Protein AF-A0ABD3NWU7-F1 (afdb_monomer_lite)

Organism: NCBI:txid382360

Radius of gyration: 41.6 Å; chains: 1; bounding box: 75×94×144 Å

Foldseek 3Di:
DDDPFPKDFLVRFDPLQWFWAFDPPPPPPDDDDDPDPDGTITGTDGADADPVRHHPLVSSLPVSLVVDDVVPPVVSLSRQCRNDPVSCVVCVLQDQDDDDPVQQDFLAPVPCQVFQQAWDCDPNDTDGNVRVRVVSVSGRHGCPGLVSLVSQCLSVSSPHQGCHPLSQRDPVLLVLLAVQLLVLLCCQAAVPDPPPPDRDQGHLVVLLVVCVVDPVSVLFLLSVLSNLLSVLLNQLSVLSNQWQDQADCSSPGPNHPHYFVSQLVSQLSNLSSCLSLLSLLLNLVVCCCCQLVVDDRVNCVVVSVVSNCVSNVLSNVLSVVQNVQFHDDSGGTHGNDLPRRQVSLVVSLVSSCVSVVVSVVSLVVVLVVLVVVVVVVPPDCPDPVVVVVVVVVNVVVVVVVVCCVVLPLSVQLSVLSCLQVVLVSVLSNCVSVSNSSNCSPSSSRNSNSNSCSRSSSSVSVVSNVVVVVVVVVVVVVVVVVPPPPPPPPDDPPPPPDDDDDDDDDDDDDDDDDDDDDDDDDDDPPPPPPPPDPPPPLLPPPDLCVLVVLVVVPPPVFWDDWDADNPQSKIWTATVQGWTKMWGWDQDPVDNPDIDIDIGTDDDDDPCVVVVVVVVVCVVVVNDPPPPVVVVVVVVVVVVVVVVVVVVVVVVPDDPDDDDDDDVVVVVVLVVQLVVCVVPVVSNVVSVVVVVVVVVVVVVPPPDDDDDDDD

pLDDT: mean 74.2, std 21.96, range [24.77, 98.25]

Sequence (710 aa):
MSSDGIQCNNILPCGTEQFCRFKSASYDGDNSNSFGLSLGLGYCIPCPRDANGNIELLSCHIEDIDQHNPDTVQTAQSCLSACSAEATSKFREFEFSAVNEEEKCFLCPQDNVQYPDRVVTLLDGNITCSKLDDFFKRLPVSKDSSNFELLQSMNYICGCEGVGYAGASTRAKQNALVWMPRVFAIRSILFNFPSSASRNSQGSLFIIYDILRVRSRRAELYQQIMVCMSFFDVLGAVAYAFTSAPIPTEYYYPGLHGNDATCTAQGFFIQVGTVAGYCNVSLAFYYYLTITKGMNESSLRPYRLWFFICPIVIGMAFAFAGLPYYGNLFLWCSNTASYWPDIPIAVAILNATVVMGIVCFDVHKKVQAFKREQERGEGDGRTLSTKVFWQNTYTALIHDFLAWITRHTGFWYLMGFYMTWTPYLALQYFWASQKAYTHYGFILYAGTVVPLQGAWNCFNYMRTRQLRHARELFSSLISSLAPSRRQSSAGFTEQETRYTTIGADPNTIVAGPTRKSLLDDDDDEILSYFSNPDTRSCAQVDPNYWIANIAPFQFNQIYCCRVHSIGAKADCTTKNNVSFRIRLYCSREDTDSIVVEIQRREGFHFMYQQDVTAIFDAAEGNTVTVDPEVAEPLALLESLEVLANSTSCLVVNADGLGSPINDTMRLHLVLLVHNASANPRAADFASLILKNSLEIGHMNMADDENTCPC

Secondary structure (DSSP, 8-state):
----PPEE-SSSPPPTTEEEEEPP-----------------EEEEEPPB-TTS-B-HHHHHHHHHHHS-TT-HHHHHHHHHHH-TTHHHHHTT-------GGGB--SSTTS--S-TTPEEEETTEEEEHHHHHHHHHHS--BTTSHHHHHHHHHHHHHT-SSS-BTTB-SHHHHHHHHHHHHHHHHHHHH-----TT------HHHHHHHHHH-TTGGG-HHHHHHHHHHHHHHHHHHHHHHTTTTSBGGG--TT--B-HHHHHHHHHHHHHHTHHHHHHHHHHHHHIIIIIS---HHHHGGGTTHHHHHHHHHHHHHHHHTGGGEEEETTEEEE--TTSTTHHHHHHHHHHHHHHHHHHHHHHHHHHHHHHHHHHTTSS---HHHHHHHHHHHHHHHHHHHHHHHH-HHHHHHHHHHHHHHHHHHHHHHHHTT-GGG-HHHHHHHHHHGGGHHHHHHHHHHHHHHHHHHHHHHHHHHHHHS------------------------------PPPPP--------SSSGGG-TT--SSTT--HHHHHHHHTTS--TTEEEEEEETTTTEEEEEETT--EEEEEEEE-SS-TTPEEEEEEEEE---TTHHHHHHHHHHHHTT------HHHHHHHHHHHHHHHHHHHHHHGGGS-SS---PPPHHHHHHHHHHHHHHTTSHHHHHHHHHHHHHHHHHHHTTSS--------

Structure (mmCIF, N/CA/C/O backbone):
data_AF-A0ABD3NWU7-F1
#
_entry.id   AF-A0ABD3NWU7-F1
#
loop_
_atom_site.group_PDB
_atom_site.id
_atom_site.type_symbol
_atom_site.label_atom_id
_atom_site.label_alt_id
_atom_site.label_comp_id
_atom_site.label_asym_id
_atom_site.label_entity_id
_atom_site.label_seq_id
_atom_site.pdbx_PDB_ins_code
_atom_site.Cartn_x
_atom_site.Cartn_y
_atom_site.Cartn_z
_atom_site.occupancy
_atom_site.B_iso_or_equiv
_atom_site.auth_seq_id
_atom_site.auth_comp_id
_atom_site.auth_asym_id
_atom_site.auth_atom_id
_atom_site.pdbx_PDB_model_num
ATOM 1 N N . MET A 1 1 ? 19.222 -20.189 -62.142 1.00 40.91 1 MET A N 1
ATOM 2 C CA . MET A 1 1 ? 18.548 -20.443 -60.851 1.00 40.91 1 MET A CA 1
ATOM 3 C C . MET A 1 1 ? 17.085 -20.706 -61.170 1.00 40.91 1 MET A C 1
ATOM 5 O O . MET A 1 1 ? 16.488 -19.837 -61.791 1.00 40.91 1 MET A O 1
ATOM 9 N N . SER A 1 2 ? 16.562 -21.912 -60.913 1.00 36.00 2 SER A N 1
ATOM 10 C CA . SER A 1 2 ? 15.161 -22.237 -61.223 1.00 36.00 2 SER A CA 1
ATOM 11 C C . SER A 1 2 ? 14.232 -21.521 -60.244 1.00 36.00 2 SER A C 1
ATOM 13 O O . SER A 1 2 ? 14.477 -21.466 -59.043 1.00 36.00 2 SER A O 1
ATOM 15 N N . SER A 1 3 ? 13.204 -20.903 -60.803 1.00 46.00 3 SER A N 1
ATOM 16 C CA . SER A 1 3 ? 12.265 -19.976 -60.182 1.00 46.00 3 SER A CA 1
ATOM 17 C C . SER A 1 3 ? 11.065 -20.688 -59.544 1.00 46.00 3 SER A C 1
ATOM 19 O O . SER A 1 3 ? 9.929 -20.322 -59.826 1.00 46.00 3 SER A O 1
ATOM 21 N N . ASP A 1 4 ? 11.309 -21.683 -58.690 1.00 56.81 4 ASP A N 1
ATOM 22 C CA . ASP A 1 4 ? 10.253 -22.395 -57.950 1.00 56.81 4 ASP A CA 1
ATOM 23 C C . ASP A 1 4 ? 10.253 -21.966 -56.473 1.00 56.81 4 ASP A C 1
ATOM 25 O O . ASP A 1 4 ? 10.344 -22.781 -55.556 1.00 56.81 4 ASP A O 1
ATOM 29 N N . GLY A 1 5 ? 10.222 -20.653 -56.228 1.00 71.56 5 GLY A N 1
ATOM 30 C CA . GLY A 1 5 ? 10.025 -20.125 -54.879 1.00 71.56 5 GLY A CA 1
ATOM 31 C C . GLY A 1 5 ? 8.619 -20.470 -54.389 1.00 71.56 5 GLY A C 1
ATOM 32 O O . GLY A 1 5 ? 7.655 -20.325 -55.141 1.00 71.56 5 GLY A O 1
ATOM 33 N N . ILE A 1 6 ? 8.494 -20.921 -53.137 1.00 83.31 6 ILE A N 1
ATOM 34 C CA . ILE A 1 6 ? 7.192 -21.187 -52.512 1.00 83.31 6 ILE A CA 1
ATOM 35 C C . ILE A 1 6 ? 6.389 -19.884 -52.552 1.00 83.31 6 ILE A C 1
ATOM 37 O O . ILE A 1 6 ? 6.831 -18.867 -52.015 1.00 83.31 6 ILE A O 1
ATOM 41 N N . GLN A 1 7 ? 5.242 -19.901 -53.233 1.00 84.44 7 GLN A N 1
ATOM 42 C CA . GLN A 1 7 ? 4.347 -18.752 -53.253 1.00 84.44 7 GLN A CA 1
ATOM 43 C C . GLN A 1 7 ? 3.711 -18.583 -51.880 1.00 84.44 7 GLN A C 1
ATOM 45 O O . GLN A 1 7 ? 3.221 -19.541 -51.283 1.00 84.44 7 GLN A O 1
ATOM 50 N N . CYS A 1 8 ? 3.700 -17.350 -51.409 1.00 81.19 8 CYS A N 1
ATOM 51 C CA . CYS A 1 8 ? 3.064 -16.956 -50.168 1.00 81.19 8 CYS A CA 1
ATOM 52 C C . CYS A 1 8 ? 2.016 -15.886 -50.455 1.00 81.19 8 CYS A C 1
ATOM 54 O O . CYS A 1 8 ? 2.088 -15.141 -51.435 1.00 81.19 8 CYS A O 1
ATOM 56 N N . ASN A 1 9 ? 0.997 -15.846 -49.614 1.00 80.81 9 ASN A N 1
ATOM 57 C CA . ASN A 1 9 ? -0.037 -14.821 -49.628 1.00 80.81 9 ASN A CA 1
ATOM 58 C C . ASN A 1 9 ? -0.551 -14.641 -48.193 1.00 80.81 9 ASN A C 1
ATOM 60 O O . ASN A 1 9 ? -0.092 -15.321 -47.278 1.00 80.81 9 ASN A O 1
ATOM 64 N N . ASN A 1 10 ? -1.544 -13.777 -47.990 1.00 65.44 10 ASN A N 1
ATOM 65 C CA . ASN A 1 10 ? -2.119 -13.527 -46.660 1.00 65.44 10 ASN A CA 1
ATOM 66 C C . ASN A 1 10 ? -2.733 -14.775 -45.980 1.00 65.44 10 ASN A C 1
ATOM 68 O O . ASN A 1 10 ? -3.127 -14.701 -44.821 1.00 65.44 10 ASN A O 1
ATOM 72 N N . ILE A 1 11 ? -2.855 -15.902 -46.691 1.00 67.19 11 ILE A N 1
ATOM 73 C CA . ILE A 1 11 ? -3.458 -17.158 -46.224 1.00 67.19 11 ILE A CA 1
ATOM 74 C C . ILE A 1 11 ? -2.391 -18.256 -46.042 1.00 67.19 11 ILE A C 1
ATOM 76 O O . ILE A 1 11 ? -2.523 -19.088 -45.147 1.00 67.19 11 ILE A O 1
ATOM 80 N N . LEU A 1 12 ? -1.333 -18.261 -46.860 1.00 71.31 12 LEU A N 1
ATOM 81 C CA . LEU A 1 12 ? -0.203 -19.187 -46.770 1.00 71.31 12 LEU A CA 1
ATOM 82 C C . LEU A 1 12 ? 1.063 -18.449 -46.302 1.00 71.31 12 LEU A C 1
ATOM 84 O O . LEU A 1 12 ? 1.738 -17.830 -47.133 1.00 71.31 12 LEU A O 1
ATOM 88 N N . PRO A 1 13 ? 1.407 -18.524 -45.001 1.00 76.50 13 PRO A N 1
ATOM 89 C CA . PRO A 1 13 ? 2.662 -17.982 -44.499 1.00 76.50 13 PRO A CA 1
ATOM 90 C C . PRO A 1 13 ? 3.855 -18.815 -44.983 1.00 76.50 13 PRO A C 1
ATOM 92 O O . PRO A 1 13 ? 3.739 -20.009 -45.272 1.00 76.50 13 PRO A O 1
ATOM 95 N N . CYS A 1 14 ? 5.019 -18.176 -45.051 1.00 80.38 14 CYS A N 1
ATOM 96 C CA . CYS A 1 14 ? 6.284 -18.854 -45.313 1.00 80.38 14 CYS A CA 1
ATOM 97 C C . CYS A 1 14 ? 6.709 -19.749 -44.138 1.00 80.38 14 CYS A C 1
ATOM 99 O O . CYS A 1 14 ? 6.186 -19.638 -43.029 1.00 80.38 14 CYS A O 1
ATOM 101 N N . GLY A 1 15 ? 7.662 -20.658 -44.379 1.00 78.06 15 GLY A N 1
ATOM 102 C CA . GLY A 1 15 ? 8.265 -21.458 -43.307 1.00 78.06 15 GLY A CA 1
ATOM 103 C C . GLY A 1 15 ? 9.016 -20.591 -42.286 1.00 78.06 15 GLY A C 1
ATOM 104 O O . GLY A 1 15 ? 9.356 -19.449 -42.571 1.00 78.06 15 GLY A O 1
ATOM 105 N N . THR A 1 16 ? 9.338 -21.147 -41.115 1.00 74.50 16 THR A N 1
ATOM 106 C CA . THR A 1 16 ? 9.929 -20.427 -39.961 1.00 74.50 16 THR A CA 1
ATOM 107 C C . THR A 1 16 ? 11.276 -19.739 -40.221 1.00 74.50 16 THR A C 1
ATOM 109 O O . THR A 1 16 ? 11.725 -18.958 -39.391 1.00 74.50 16 THR A O 1
ATOM 112 N N . GLU A 1 17 ? 11.937 -20.027 -41.343 1.00 80.06 17 GLU A N 1
ATOM 113 C CA . GLU A 1 17 ? 13.221 -19.424 -41.737 1.00 80.06 17 GLU A CA 1
ATOM 114 C C . GLU A 1 17 ? 13.120 -18.539 -42.994 1.00 80.06 17 GLU A C 1
ATOM 116 O O . GLU A 1 17 ? 14.133 -18.191 -43.607 1.00 80.06 17 GLU A O 1
ATOM 121 N N . GLN A 1 18 ? 11.902 -18.227 -43.434 1.00 81.56 18 GLN A N 1
ATOM 122 C CA . GLN A 1 18 ? 11.636 -17.501 -44.670 1.00 81.56 18 GLN A CA 1
ATOM 123 C C . GLN A 1 18 ? 10.613 -16.388 -44.432 1.00 81.56 18 GLN A C 1
ATOM 125 O O . GLN A 1 18 ? 9.685 -16.553 -43.646 1.00 81.56 18 GLN A O 1
ATOM 130 N N . PHE A 1 19 ? 10.737 -15.280 -45.157 1.00 78.69 19 PHE A N 1
ATOM 131 C CA . PHE A 1 19 ? 9.744 -14.206 -45.163 1.00 78.69 19 PHE A CA 1
ATOM 132 C C . PHE A 1 19 ? 9.098 -14.078 -46.542 1.00 78.69 19 PHE A C 1
ATOM 134 O O . PHE A 1 19 ? 9.693 -14.439 -47.559 1.00 78.69 19 PHE A O 1
ATOM 141 N N . CYS A 1 20 ? 7.859 -13.590 -46.581 1.00 78.38 20 CYS A N 1
ATOM 142 C CA . CYS A 1 20 ? 7.118 -13.432 -47.825 1.00 78.38 20 CYS A CA 1
ATOM 143 C C . CYS A 1 20 ? 7.463 -12.098 -48.488 1.00 78.38 20 CYS A C 1
ATOM 145 O O . CYS A 1 20 ? 6.994 -11.056 -48.038 1.00 78.38 20 CYS A O 1
ATOM 147 N N . ARG A 1 21 ? 8.236 -12.114 -49.580 1.00 79.81 21 ARG A N 1
ATOM 148 C CA . ARG A 1 21 ? 8.426 -10.922 -50.412 1.00 79.81 21 ARG A CA 1
ATOM 149 C C . ARG A 1 21 ? 7.282 -10.818 -51.411 1.00 79.81 21 ARG A C 1
ATOM 151 O O . ARG A 1 21 ? 7.217 -11.587 -52.375 1.00 79.81 21 ARG A O 1
ATOM 158 N N . PHE A 1 22 ? 6.392 -9.854 -51.210 1.00 76.56 22 PHE A N 1
ATOM 159 C CA . PHE A 1 22 ? 5.345 -9.544 -52.178 1.00 76.56 22 PHE A CA 1
ATOM 160 C C . PHE A 1 22 ? 5.954 -8.910 -53.429 1.00 76.56 22 PHE A C 1
ATOM 162 O O . PHE A 1 22 ? 6.828 -8.050 -53.343 1.00 76.56 22 PHE A O 1
ATOM 169 N N . LYS A 1 23 ? 5.512 -9.335 -54.618 1.00 75.69 23 LYS A N 1
ATOM 170 C CA . LYS A 1 23 ? 5.874 -8.623 -55.848 1.00 75.69 23 LYS A CA 1
ATOM 171 C C . LYS A 1 23 ? 5.241 -7.236 -55.779 1.00 75.69 23 LYS A C 1
ATOM 173 O O . LYS A 1 23 ? 4.016 -7.142 -55.705 1.00 75.69 23 LYS A O 1
ATOM 178 N N . SER A 1 24 ? 6.052 -6.182 -55.834 1.00 61.12 24 SER A N 1
ATOM 179 C CA . SER A 1 24 ? 5.538 -4.833 -56.037 1.00 61.12 24 SER A CA 1
ATOM 180 C C . SER A 1 24 ? 4.696 -4.823 -57.313 1.00 61.12 24 SER A C 1
ATOM 182 O O . SER A 1 24 ? 5.146 -5.215 -58.394 1.00 61.12 24 SER A O 1
ATOM 184 N N . ALA A 1 25 ? 3.424 -4.458 -57.180 1.00 56.34 25 ALA A N 1
ATOM 185 C CA . ALA A 1 25 ? 2.579 -4.227 -58.335 1.00 56.34 25 ALA A CA 1
ATOM 186 C C . ALA A 1 25 ? 3.129 -2.986 -59.044 1.00 56.34 25 ALA A C 1
ATOM 188 O O . ALA A 1 25 ? 2.952 -1.868 -58.567 1.00 56.34 25 ALA A O 1
ATOM 189 N N . SER A 1 26 ? 3.854 -3.191 -60.146 1.00 48.84 26 SER A N 1
ATOM 190 C CA . SER A 1 26 ? 4.238 -2.104 -61.044 1.00 48.84 26 SER A CA 1
ATOM 191 C C . SER A 1 26 ? 2.953 -1.458 -61.547 1.00 48.84 26 SER A C 1
ATOM 193 O O . SER A 1 26 ? 2.189 -2.081 -62.286 1.00 48.84 26 SER A O 1
ATOM 195 N N . TYR A 1 27 ? 2.677 -0.249 -61.067 1.00 48.16 27 TYR A N 1
ATOM 196 C CA . TYR A 1 27 ? 1.514 0.529 -61.459 1.00 48.16 27 TYR A CA 1
ATOM 197 C C . TYR A 1 27 ? 1.813 1.122 -62.839 1.00 48.16 27 TYR A C 1
ATOM 199 O O . TYR A 1 27 ? 2.318 2.237 -62.948 1.00 48.16 27 TYR A O 1
ATOM 207 N N . ASP A 1 28 ? 1.566 0.349 -63.898 1.00 48.06 28 ASP A N 1
ATOM 208 C CA . ASP A 1 28 ? 1.550 0.895 -65.255 1.00 48.06 28 ASP A CA 1
ATOM 209 C C . ASP A 1 28 ? 0.328 1.812 -65.357 1.00 48.06 28 ASP A C 1
ATOM 211 O O . ASP A 1 28 ? -0.824 1.375 -65.425 1.00 48.06 28 ASP A O 1
ATOM 215 N N . GLY A 1 29 ? 0.594 3.112 -65.255 1.00 52.94 29 GLY A N 1
ATOM 216 C CA . GLY A 1 29 ? -0.405 4.162 -65.335 1.00 52.94 29 GLY A CA 1
ATOM 217 C C . GLY A 1 29 ? -0.964 4.267 -66.745 1.00 52.94 29 GLY A C 1
ATOM 218 O O . GLY A 1 29 ? -0.443 5.038 -67.532 1.00 52.94 29 GLY A O 1
ATOM 219 N N . ASP A 1 30 ? -2.009 3.500 -67.044 1.00 51.56 30 ASP A N 1
ATOM 220 C CA . ASP A 1 30 ? -2.977 3.804 -68.104 1.00 51.56 30 ASP A CA 1
ATOM 221 C C . ASP A 1 30 ? -4.201 2.880 -67.988 1.00 51.56 30 ASP A C 1
ATOM 223 O O . ASP A 1 30 ? -4.330 1.873 -68.683 1.00 51.56 30 ASP A O 1
ATOM 227 N N . ASN A 1 31 ? -5.100 3.193 -67.049 1.00 47.72 31 ASN A N 1
ATOM 228 C CA . ASN A 1 31 ? -6.557 3.264 -67.252 1.00 47.72 31 ASN A CA 1
ATOM 229 C C . ASN A 1 31 ? -7.323 3.218 -65.926 1.00 47.72 31 ASN A C 1
ATOM 231 O O . ASN A 1 31 ? -7.058 2.435 -65.016 1.00 47.72 31 ASN A O 1
ATOM 235 N N . SER A 1 32 ? -8.314 4.095 -65.848 1.00 50.69 32 SER A N 1
ATOM 236 C CA . SER A 1 32 ? -9.221 4.295 -64.732 1.00 50.69 32 SER A CA 1
ATOM 237 C C . SER A 1 32 ? -10.263 3.170 -64.598 1.00 50.69 32 SER A C 1
ATOM 239 O O . SER A 1 32 ? -10.763 2.635 -65.584 1.00 50.69 32 SER A O 1
ATOM 241 N N . ASN A 1 33 ? -10.657 2.911 -63.342 1.00 47.81 33 ASN A N 1
ATOM 242 C CA . ASN A 1 33 ? -11.935 2.316 -62.907 1.00 47.81 33 ASN A CA 1
ATOM 243 C C . ASN A 1 33 ? -12.086 0.786 -62.773 1.00 47.81 33 ASN A C 1
ATOM 245 O O . ASN A 1 33 ? -13.140 0.243 -63.106 1.00 47.81 33 ASN A O 1
ATOM 249 N N . SER A 1 34 ? -11.151 0.096 -62.114 1.00 43.41 34 SER A N 1
ATOM 250 C CA . SER A 1 34 ? -11.491 -1.178 -61.452 1.00 43.41 34 SER A CA 1
ATOM 251 C C . SER A 1 34 ? -10.735 -1.376 -60.135 1.00 43.41 34 SER A C 1
ATOM 253 O O . SER A 1 34 ? -9.582 -1.799 -60.125 1.00 43.41 34 SER A O 1
ATOM 255 N N . PHE A 1 35 ? -11.403 -1.098 -59.012 1.00 40.78 35 PHE A N 1
ATOM 256 C CA . PHE A 1 35 ? -10.939 -1.433 -57.660 1.00 40.78 35 PHE A CA 1
ATOM 257 C C . PHE A 1 35 ? -11.139 -2.944 -57.422 1.00 40.78 35 PHE A C 1
ATOM 259 O O . PHE A 1 35 ? -12.105 -3.380 -56.802 1.00 40.78 35 PHE A O 1
ATOM 266 N N . GLY A 1 36 ? -10.262 -3.765 -57.999 1.00 43.38 36 GLY A N 1
ATOM 267 C CA . GLY A 1 36 ? -10.160 -5.187 -57.679 1.00 43.38 36 GLY A CA 1
ATOM 268 C C . GLY A 1 36 ? -9.097 -5.392 -56.605 1.00 43.38 36 GLY A C 1
ATOM 269 O O . GLY A 1 36 ? -7.932 -5.092 -56.848 1.00 43.38 36 GLY A O 1
ATOM 270 N N . LEU A 1 37 ? -9.477 -5.906 -55.430 1.00 44.81 37 LEU A N 1
ATOM 271 C CA . LEU A 1 37 ? -8.539 -6.408 -54.418 1.00 44.81 37 LEU A CA 1
ATOM 272 C C . LEU A 1 37 ? -7.753 -7.590 -55.015 1.00 44.81 37 LEU A C 1
ATOM 274 O O . LEU A 1 37 ? -8.168 -8.744 -54.929 1.00 44.81 37 LEU A O 1
ATOM 278 N N . SER A 1 38 ? -6.632 -7.297 -55.671 1.00 51.25 38 SER A N 1
ATOM 279 C CA . SER A 1 38 ? -5.664 -8.307 -56.087 1.00 51.25 38 SER A CA 1
ATOM 280 C C . SER A 1 38 ? -5.001 -8.862 -54.828 1.00 51.25 38 SER A C 1
ATOM 282 O O . SER A 1 38 ? -4.293 -8.144 -54.123 1.00 51.25 38 SER A O 1
ATOM 284 N N . LEU A 1 39 ? -5.267 -10.131 -54.509 1.00 56.69 39 LEU A N 1
ATOM 285 C CA . LEU A 1 39 ? -4.517 -10.881 -53.503 1.00 56.69 39 LEU A CA 1
ATOM 286 C C . LEU A 1 39 ? -3.050 -10.921 -53.951 1.00 56.69 39 LEU A C 1
ATOM 288 O O . LEU A 1 39 ? -2.702 -11.675 -54.859 1.00 56.69 39 LEU A O 1
ATOM 292 N N . GLY A 1 40 ? -2.209 -10.080 -53.344 1.00 65.38 40 GLY A N 1
ATOM 293 C CA . GLY A 1 40 ? -0.784 -10.008 -53.648 1.00 65.38 40 GLY A CA 1
ATOM 294 C C . GLY A 1 40 ? -0.133 -11.380 -53.487 1.00 65.38 40 GLY A C 1
ATOM 295 O O . GLY A 1 40 ? -0.080 -11.924 -52.386 1.00 65.38 40 GLY A O 1
ATOM 296 N N . LEU A 1 41 ? 0.330 -11.958 -54.594 1.00 75.12 41 LEU A N 1
ATOM 297 C CA . LEU A 1 41 ? 1.151 -13.166 -54.592 1.00 75.12 41 LEU A CA 1
ATOM 298 C C . LEU A 1 41 ? 2.606 -12.755 -54.342 1.00 75.12 41 LEU A C 1
ATOM 300 O O . LEU A 1 41 ? 3.196 -12.012 -55.132 1.00 75.12 41 LEU A O 1
ATOM 304 N N . GLY A 1 42 ? 3.169 -13.226 -53.234 1.00 82.75 42 GLY A N 1
ATOM 305 C CA . GLY A 1 42 ? 4.582 -13.101 -52.899 1.00 82.75 42 GLY A CA 1
ATOM 306 C C . GLY A 1 42 ? 5.342 -14.413 -53.072 1.00 82.75 42 GLY A C 1
ATOM 307 O O . GLY A 1 42 ? 4.760 -15.453 -53.384 1.00 82.75 42 GLY A O 1
ATOM 308 N N . TYR A 1 43 ? 6.654 -14.360 -52.858 1.00 86.00 43 TYR A N 1
ATOM 309 C CA . TYR A 1 43 ? 7.532 -15.529 -52.818 1.00 86.00 43 TYR A CA 1
ATOM 310 C C . TYR A 1 43 ? 8.298 -15.557 -51.500 1.00 86.00 43 TYR A C 1
ATOM 312 O O . TYR A 1 43 ? 8.772 -14.523 -51.031 1.00 86.00 43 TYR A O 1
ATOM 320 N N . CYS A 1 44 ? 8.445 -16.743 -50.923 1.00 83.50 44 CYS A N 1
ATOM 321 C CA . CYS A 1 44 ? 9.232 -16.934 -49.715 1.00 83.50 44 CYS A CA 1
ATOM 322 C C . CYS A 1 44 ? 10.730 -16.802 -50.007 1.00 83.50 44 CYS A C 1
ATOM 324 O O . CYS A 1 44 ? 11.268 -17.520 -50.853 1.00 83.50 44 CYS A O 1
ATOM 326 N N . ILE A 1 45 ? 11.405 -15.909 -49.286 1.00 83.50 45 ILE A N 1
ATOM 327 C CA . ILE A 1 45 ? 12.851 -15.685 -49.361 1.00 83.50 45 ILE A CA 1
ATOM 328 C C . ILE A 1 45 ? 13.474 -16.098 -48.023 1.00 83.50 45 ILE A C 1
ATOM 330 O O . ILE A 1 45 ? 12.921 -15.756 -46.978 1.00 83.50 45 ILE A O 1
ATOM 334 N N . PRO A 1 46 ? 14.591 -16.852 -48.015 1.00 82.19 46 PRO A N 1
ATOM 335 C CA . PRO A 1 46 ? 15.297 -17.178 -46.782 1.00 82.19 46 PRO A CA 1
ATOM 336 C C . PRO A 1 46 ? 15.814 -15.916 -46.091 1.00 82.19 46 PRO A C 1
ATOM 338 O O . PRO A 1 46 ? 16.354 -15.016 -46.731 1.00 82.19 46 PRO A O 1
ATOM 341 N N . CYS A 1 47 ? 15.669 -15.882 -44.774 1.00 78.31 47 CYS A N 1
ATOM 342 C CA . CYS A 1 47 ? 16.210 -14.828 -43.932 1.00 78.31 47 CYS A CA 1
ATOM 343 C C . CYS A 1 47 ? 17.750 -14.736 -44.011 1.00 78.31 47 CYS A C 1
ATOM 345 O O . CYS A 1 47 ? 18.409 -15.784 -44.056 1.00 78.31 47 CYS A O 1
ATOM 347 N N . PRO A 1 48 ? 18.344 -13.524 -43.950 1.00 77.19 48 PRO A N 1
ATOM 348 C CA . PRO A 1 48 ? 19.784 -13.364 -43.783 1.00 77.19 48 PRO A CA 1
ATOM 349 C C . PRO A 1 48 ? 20.272 -14.104 -42.532 1.00 77.19 48 PRO A C 1
ATOM 351 O O . PRO A 1 48 ? 19.641 -14.062 -41.470 1.00 77.19 48 PRO A O 1
ATOM 354 N N . ARG A 1 49 ? 21.400 -14.803 -42.671 1.00 79.88 49 ARG A N 1
ATOM 355 C CA . ARG A 1 49 ? 22.090 -15.457 -41.558 1.00 79.88 49 ARG A CA 1
ATOM 356 C C . ARG A 1 49 ? 23.321 -14.640 -41.184 1.00 79.88 49 ARG A C 1
ATOM 358 O O . ARG A 1 49 ? 24.029 -14.161 -42.069 1.00 79.88 49 ARG A O 1
ATOM 365 N N . ASP A 1 50 ? 23.570 -14.495 -39.888 1.00 79.69 50 ASP A N 1
ATOM 366 C CA . ASP A 1 50 ? 24.785 -13.867 -39.376 1.00 79.69 50 ASP A CA 1
ATOM 367 C C . ASP A 1 50 ? 26.036 -14.701 -39.729 1.00 79.69 50 ASP A C 1
ATOM 369 O O . ASP A 1 50 ? 25.957 -15.808 -40.274 1.00 79.69 50 ASP A O 1
ATOM 373 N N . ALA A 1 51 ? 27.223 -14.192 -39.389 1.00 83.19 51 ALA A N 1
ATOM 374 C CA . ALA A 1 51 ? 28.485 -14.903 -39.617 1.00 83.19 51 ALA A CA 1
ATOM 375 C C . ALA A 1 51 ? 28.561 -16.279 -38.915 1.00 83.19 51 ALA A C 1
ATOM 377 O O . ALA A 1 51 ? 29.394 -17.107 -39.283 1.00 83.19 51 ALA A O 1
ATOM 378 N N . ASN A 1 52 ? 27.694 -16.531 -37.930 1.00 82.69 52 ASN A N 1
ATOM 379 C CA . ASN A 1 52 ? 27.607 -17.782 -37.182 1.00 82.69 52 ASN A CA 1
ATOM 380 C C . ASN A 1 52 ? 26.531 -18.733 -37.741 1.00 82.69 52 ASN A C 1
ATOM 382 O O . ASN A 1 52 ? 26.356 -19.832 -37.217 1.00 82.69 52 ASN A O 1
ATOM 386 N N . GLY A 1 53 ? 25.816 -18.341 -38.800 1.00 84.88 53 GLY A N 1
ATOM 387 C CA . GLY A 1 53 ? 24.743 -19.124 -39.406 1.00 84.88 53 GLY A CA 1
ATOM 388 C C . GLY A 1 53 ? 23.390 -19.017 -38.693 1.00 84.88 53 GLY A C 1
ATOM 389 O O . GLY A 1 53 ? 22.463 -19.736 -39.083 1.00 84.88 53 GLY A O 1
ATOM 390 N N . ASN A 1 54 ? 23.249 -18.145 -37.691 1.00 78.56 54 ASN A N 1
ATOM 391 C CA . ASN A 1 54 ? 21.985 -17.889 -37.001 1.00 78.56 54 ASN A CA 1
ATOM 392 C C . ASN A 1 54 ? 21.121 -16.929 -37.818 1.00 78.56 54 ASN A C 1
ATOM 394 O O . ASN A 1 54 ? 21.629 -15.995 -38.432 1.00 78.56 54 ASN A O 1
ATOM 398 N N . ILE A 1 55 ? 19.808 -17.144 -37.812 1.00 74.00 55 ILE A N 1
ATOM 399 C CA . ILE A 1 55 ? 18.853 -16.263 -38.490 1.00 74.00 55 ILE A CA 1
ATOM 400 C C . ILE A 1 55 ? 18.778 -14.937 -37.737 1.00 74.00 55 ILE A C 1
ATOM 402 O O . ILE A 1 55 ? 18.389 -14.903 -36.570 1.00 74.00 55 ILE A O 1
ATOM 406 N N . GLU A 1 56 ? 19.109 -13.838 -38.409 1.00 70.06 56 GLU A N 1
ATOM 407 C CA . GLU A 1 56 ? 18.984 -12.502 -37.836 1.00 70.06 56 GLU A CA 1
ATOM 408 C C . GLU A 1 56 ? 17.573 -11.974 -38.150 1.00 70.06 56 GLU A C 1
ATOM 410 O O . GLU A 1 56 ? 17.359 -11.254 -39.123 1.00 70.06 56 GLU A O 1
ATOM 415 N N . LEU A 1 57 ? 16.586 -12.390 -37.339 1.00 66.81 57 LEU A N 1
ATOM 416 C CA . LEU A 1 57 ? 15.148 -12.140 -37.565 1.00 66.81 57 LEU A CA 1
ATOM 417 C C . LEU A 1 57 ? 14.828 -10.670 -37.882 1.00 66.81 57 LEU A C 1
ATOM 419 O O . LEU A 1 57 ? 13.977 -10.375 -38.720 1.00 66.81 57 LEU A O 1
ATOM 423 N N . LEU A 1 58 ? 15.523 -9.750 -37.212 1.00 64.25 58 LEU A N 1
ATOM 424 C CA . LEU A 1 58 ? 15.328 -8.317 -37.392 1.00 64.25 58 LEU A CA 1
ATOM 425 C C . LEU A 1 58 ? 15.929 -7.805 -38.711 1.00 64.25 58 LEU A C 1
ATOM 427 O O . LEU A 1 58 ? 15.328 -6.952 -39.358 1.00 64.25 58 LEU A O 1
ATOM 431 N N . SER A 1 59 ? 17.062 -8.356 -39.155 1.00 64.12 59 SER A N 1
ATOM 432 C CA . SER A 1 59 ? 17.662 -8.010 -40.451 1.00 64.12 59 SER A CA 1
ATOM 433 C C . SER A 1 59 ? 16.775 -8.451 -41.614 1.00 64.12 59 SER A C 1
ATOM 435 O O . SER A 1 59 ? 16.650 -7.706 -42.583 1.00 64.12 59 SER A O 1
ATOM 437 N N . CYS A 1 60 ? 16.052 -9.576 -41.485 1.00 63.91 60 CYS A N 1
ATOM 438 C CA . CYS A 1 60 ? 15.016 -9.945 -42.463 1.00 63.91 60 CYS A CA 1
ATOM 439 C C . CYS A 1 60 ? 13.921 -8.879 -42.582 1.00 63.91 60 CYS A C 1
ATOM 441 O O . CYS A 1 60 ? 13.318 -8.720 -43.638 1.00 63.91 60 CYS A O 1
ATOM 443 N N . HIS A 1 61 ? 13.638 -8.177 -41.483 1.00 64.19 61 HIS A N 1
ATOM 444 C CA . HIS A 1 61 ? 12.601 -7.157 -41.416 1.00 64.19 61 HIS A CA 1
ATOM 445 C C . HIS A 1 61 ? 13.057 -5.826 -42.023 1.00 64.19 61 HIS A C 1
ATOM 447 O O . HIS A 1 61 ? 12.280 -5.147 -42.686 1.00 64.19 61 HIS A O 1
ATOM 453 N N . ILE A 1 62 ? 14.321 -5.460 -41.791 1.00 61.69 62 ILE A N 1
ATOM 454 C CA . ILE A 1 62 ? 14.873 -4.148 -42.148 1.00 61.69 62 ILE A CA 1
ATOM 455 C C . ILE A 1 62 ? 15.268 -4.076 -43.632 1.00 61.69 62 ILE A C 1
ATOM 457 O O . ILE A 1 62 ? 15.020 -3.054 -44.269 1.00 61.69 62 ILE A O 1
ATOM 461 N N . GLU A 1 63 ? 15.837 -5.141 -44.210 1.00 62.62 63 GLU A N 1
ATOM 462 C CA . GLU A 1 63 ? 16.333 -5.109 -45.599 1.00 62.62 63 GLU A CA 1
ATOM 463 C C . GLU A 1 63 ? 15.220 -5.002 -46.659 1.00 62.62 63 GLU A C 1
ATOM 465 O O . GLU A 1 63 ? 15.455 -4.448 -47.735 1.00 62.62 63 GLU A O 1
ATOM 470 N N . ASP A 1 64 ? 14.004 -5.493 -46.386 1.00 60.25 64 ASP A N 1
ATOM 471 C CA . ASP A 1 64 ? 12.896 -5.414 -47.353 1.00 60.25 64 ASP A CA 1
ATOM 472 C C . ASP A 1 64 ? 12.246 -4.018 -47.390 1.00 60.25 64 ASP A C 1
ATOM 474 O O . ASP A 1 64 ? 11.757 -3.598 -48.443 1.00 60.25 64 ASP A O 1
ATOM 478 N N . ILE A 1 65 ? 12.320 -3.270 -46.276 1.00 58.28 65 ILE A N 1
ATOM 479 C CA . ILE A 1 65 ? 11.860 -1.874 -46.178 1.00 58.28 65 ILE A CA 1
ATOM 480 C C . ILE A 1 65 ? 12.727 -0.954 -47.052 1.00 58.28 65 ILE A C 1
ATOM 482 O O . ILE A 1 65 ? 12.188 -0.071 -47.710 1.00 58.28 65 ILE A O 1
ATOM 486 N N . ASP A 1 66 ? 14.043 -1.182 -47.131 1.00 56.00 66 ASP A N 1
ATOM 487 C CA . ASP A 1 66 ? 14.955 -0.342 -47.932 1.00 56.00 66 ASP A CA 1
ATOM 488 C C . ASP A 1 66 ? 14.761 -0.493 -49.452 1.00 56.00 66 ASP A C 1
ATOM 490 O O . ASP A 1 66 ? 15.115 0.406 -50.215 1.00 56.00 66 ASP A O 1
ATOM 494 N N . GLN A 1 67 ? 14.225 -1.626 -49.922 1.00 59.78 67 GLN A N 1
ATOM 495 C CA . GLN A 1 67 ? 14.091 -1.902 -51.361 1.00 59.78 67 GLN A CA 1
ATOM 496 C C . GLN A 1 67 ? 12.752 -1.454 -51.959 1.00 59.78 67 GLN A C 1
ATOM 498 O O . GLN A 1 67 ? 12.625 -1.404 -53.184 1.00 59.78 67 GLN A O 1
ATOM 503 N N . HIS A 1 68 ? 11.759 -1.125 -51.131 1.00 57.34 68 HIS A N 1
ATOM 504 C CA . HIS A 1 68 ? 10.426 -0.725 -51.577 1.00 57.34 68 HIS A CA 1
ATOM 505 C C . HIS A 1 68 ? 10.127 0.705 -51.132 1.00 57.34 68 HIS A C 1
ATOM 507 O O . HIS A 1 68 ? 10.454 1.096 -50.019 1.00 57.34 68 HIS A O 1
ATOM 513 N N . ASN A 1 69 ? 9.504 1.493 -52.014 1.00 53.44 69 ASN A N 1
ATOM 514 C CA . ASN A 1 69 ? 9.145 2.878 -51.721 1.00 53.44 69 ASN A CA 1
ATOM 515 C C . ASN A 1 69 ? 8.344 2.937 -50.391 1.00 53.44 69 ASN A C 1
ATOM 517 O O . ASN A 1 69 ? 7.290 2.286 -50.315 1.00 53.44 69 ASN A O 1
ATOM 521 N N . PRO A 1 70 ? 8.821 3.664 -49.356 1.00 51.38 70 PRO A N 1
ATOM 522 C CA . PRO A 1 70 ? 8.243 3.676 -48.002 1.00 51.38 70 PRO A CA 1
ATOM 523 C C . PRO A 1 70 ? 6.776 4.132 -47.934 1.00 51.38 70 PRO A C 1
ATOM 525 O O . PRO A 1 70 ? 6.125 3.962 -46.906 1.00 51.38 70 PRO A O 1
ATOM 528 N N . ASP A 1 71 ? 6.223 4.635 -49.039 1.00 52.69 71 ASP A N 1
ATOM 529 C CA . ASP A 1 71 ? 4.822 5.044 -49.174 1.00 52.69 71 ASP A CA 1
ATOM 530 C C . ASP A 1 71 ? 3.809 3.900 -48.978 1.00 52.69 71 ASP A C 1
ATOM 532 O O . ASP A 1 71 ? 2.625 4.150 -48.747 1.00 52.69 71 ASP A O 1
ATOM 536 N N . THR A 1 72 ? 4.231 2.632 -49.027 1.00 54.44 72 THR A N 1
ATOM 537 C CA . THR A 1 72 ? 3.332 1.497 -48.754 1.00 54.44 72 THR A CA 1
ATOM 538 C C . THR A 1 72 ? 3.454 1.003 -47.313 1.00 54.44 72 THR A C 1
ATOM 540 O O . THR A 1 72 ? 3.933 -0.096 -47.048 1.00 54.44 72 THR A O 1
ATOM 543 N N . VAL A 1 73 ? 2.925 1.793 -46.370 1.00 56.50 73 VAL A N 1
ATOM 544 C CA . VAL A 1 73 ? 2.679 1.417 -44.954 1.00 56.50 73 VAL A CA 1
ATOM 545 C C . VAL A 1 73 ? 2.033 0.022 -44.825 1.00 56.50 73 VAL A C 1
ATOM 547 O O . VAL A 1 73 ? 2.348 -0.750 -43.919 1.00 56.50 73 VAL A O 1
ATOM 550 N N . GLN A 1 74 ? 1.192 -0.350 -45.796 1.00 57.72 74 GLN A N 1
ATOM 551 C CA . GLN A 1 74 ? 0.568 -1.672 -45.911 1.00 57.72 74 GLN A CA 1
ATOM 552 C C . GLN A 1 74 ? 1.573 -2.831 -46.030 1.00 57.72 74 GLN A C 1
ATOM 554 O O . GLN A 1 74 ? 1.314 -3.909 -45.494 1.00 57.72 74 GLN A O 1
ATOM 559 N N . THR A 1 75 ? 2.720 -2.626 -46.682 1.00 58.12 75 THR A N 1
ATOM 560 C CA . THR A 1 75 ? 3.741 -3.664 -46.893 1.00 58.12 75 THR A CA 1
ATOM 561 C C . THR A 1 75 ? 4.441 -4.001 -45.579 1.00 58.12 75 THR A C 1
ATOM 563 O O . THR A 1 75 ? 4.502 -5.173 -45.208 1.00 58.12 75 THR A O 1
ATOM 566 N N . ALA A 1 76 ? 4.857 -2.990 -44.808 1.00 56.91 76 ALA A N 1
ATOM 567 C CA . ALA A 1 76 ? 5.458 -3.187 -43.487 1.00 56.91 76 ALA A CA 1
ATOM 568 C C . ALA A 1 76 ? 4.488 -3.891 -42.522 1.00 56.91 76 ALA A C 1
ATOM 570 O O . ALA A 1 76 ? 4.862 -4.860 -41.864 1.00 56.91 76 ALA A O 1
ATOM 571 N N . GLN A 1 77 ? 3.214 -3.486 -42.511 1.00 57.47 77 GLN A N 1
ATOM 572 C CA . GLN A 1 77 ? 2.181 -4.089 -41.662 1.00 57.47 77 GLN A CA 1
ATOM 573 C C . GLN A 1 77 ? 1.849 -5.538 -42.078 1.00 57.47 77 GLN A C 1
ATOM 575 O O . GLN A 1 77 ? 1.644 -6.409 -41.228 1.00 57.47 77 GLN A O 1
ATOM 580 N N . SER A 1 78 ? 1.855 -5.836 -43.384 1.00 55.41 78 SER A N 1
ATOM 581 C CA . SER A 1 78 ? 1.689 -7.201 -43.909 1.00 55.41 78 SER A CA 1
ATOM 582 C C . SER A 1 78 ? 2.885 -8.113 -43.587 1.00 55.41 78 SER A C 1
ATOM 584 O O . SER A 1 78 ? 2.699 -9.277 -43.243 1.00 55.41 78 SER A O 1
ATOM 586 N N . CYS A 1 79 ? 4.107 -7.573 -43.594 1.00 54.50 79 CYS A N 1
ATOM 587 C CA . CYS A 1 79 ? 5.322 -8.319 -43.267 1.00 54.50 79 CYS A CA 1
ATOM 588 C C . CYS A 1 79 ? 5.429 -8.588 -41.755 1.00 54.50 79 CYS A C 1
ATOM 590 O O . CYS A 1 79 ? 5.713 -9.712 -41.336 1.00 54.50 79 CYS A O 1
ATOM 592 N N . LEU A 1 80 ? 5.094 -7.592 -40.921 1.00 56.38 80 LEU A N 1
ATOM 593 C CA . LEU A 1 80 ? 4.963 -7.760 -39.470 1.00 56.38 80 LEU A CA 1
ATOM 594 C C . LEU A 1 80 ? 3.906 -8.811 -39.125 1.00 56.38 80 LEU A C 1
ATOM 596 O O . LEU A 1 80 ? 4.172 -9.681 -38.301 1.00 56.38 80 LEU A O 1
ATOM 600 N N . SER A 1 81 ? 2.739 -8.767 -39.785 1.00 54.69 81 SER A N 1
ATOM 601 C CA . SER A 1 81 ? 1.631 -9.710 -39.555 1.00 54.69 81 SER A CA 1
ATOM 602 C C . SER A 1 81 ? 1.904 -11.154 -39.999 1.00 54.69 81 SER A C 1
ATOM 604 O O . SER A 1 81 ? 1.306 -12.075 -39.441 1.00 54.69 81 SER A O 1
ATOM 606 N N . ALA A 1 82 ? 2.821 -11.372 -40.945 1.00 51.12 82 ALA A N 1
ATOM 607 C CA . ALA A 1 82 ? 3.132 -12.696 -41.482 1.00 51.12 82 ALA A CA 1
ATOM 608 C C . ALA A 1 82 ? 4.279 -13.428 -40.755 1.00 51.12 82 ALA A C 1
ATOM 610 O O . ALA A 1 82 ? 4.295 -14.658 -40.746 1.00 51.12 82 ALA A O 1
ATOM 611 N N . CYS A 1 83 ? 5.232 -12.711 -40.148 1.00 48.84 83 CYS A N 1
ATOM 612 C CA . CYS A 1 83 ? 6.514 -13.308 -39.737 1.00 48.84 83 CYS A CA 1
ATOM 613 C C . CYS A 1 83 ? 6.581 -13.852 -38.298 1.00 48.84 83 CYS A C 1
ATOM 615 O O . CYS A 1 83 ? 7.550 -14.522 -37.955 1.00 48.84 83 CYS A O 1
ATOM 617 N N . SER A 1 84 ? 5.572 -13.639 -37.449 1.00 48.97 84 SER A N 1
ATOM 618 C CA . SER A 1 84 ? 5.466 -14.365 -36.173 1.00 48.97 84 SER A CA 1
ATOM 619 C C . SER A 1 84 ? 4.066 -14.232 -35.586 1.00 48.97 84 SER A C 1
ATOM 621 O O . SER A 1 84 ? 3.639 -13.142 -35.208 1.00 48.97 84 SER A O 1
ATOM 623 N N . ALA A 1 85 ? 3.346 -15.347 -35.447 1.00 53.81 85 ALA A N 1
ATOM 624 C CA . ALA A 1 85 ? 2.046 -15.372 -34.770 1.00 53.81 85 ALA A CA 1
ATOM 625 C C . ALA A 1 85 ? 2.115 -14.850 -33.314 1.00 53.81 85 ALA A C 1
ATOM 627 O O . ALA A 1 85 ? 1.099 -14.427 -32.768 1.00 53.81 85 ALA A O 1
ATOM 628 N N . GLU A 1 86 ? 3.308 -14.840 -32.708 1.00 50.81 86 GLU A N 1
ATOM 629 C CA . GLU A 1 86 ? 3.552 -14.434 -31.319 1.00 50.81 86 GLU A CA 1
ATOM 630 C C . GLU A 1 86 ? 4.007 -12.966 -31.196 1.00 50.81 86 GLU A C 1
ATOM 632 O O . GLU A 1 86 ? 3.547 -12.244 -30.312 1.00 50.81 86 GLU A O 1
ATOM 637 N N . ALA A 1 87 ? 4.816 -12.455 -32.134 1.00 51.62 87 ALA A N 1
ATOM 638 C CA . ALA A 1 87 ? 5.161 -11.027 -32.181 1.00 51.62 87 ALA A CA 1
ATOM 639 C C . ALA A 1 87 ? 3.966 -10.174 -32.636 1.00 51.62 87 ALA A C 1
ATOM 641 O O . ALA A 1 87 ? 3.784 -9.036 -32.201 1.00 51.62 87 ALA A O 1
ATOM 642 N N . THR A 1 88 ? 3.101 -10.740 -33.478 1.00 49.69 88 THR A N 1
ATOM 643 C CA . THR A 1 88 ? 1.944 -10.031 -34.032 1.00 49.69 88 THR A CA 1
ATOM 644 C C . THR A 1 88 ? 0.864 -9.719 -33.020 1.00 49.69 88 THR A C 1
ATOM 646 O O . THR A 1 88 ? 0.170 -8.725 -33.201 1.00 49.69 88 THR A O 1
ATOM 649 N N . SER A 1 89 ? 0.719 -10.484 -31.936 1.00 55.09 89 SER A N 1
ATOM 650 C CA . SER A 1 89 ? -0.221 -10.095 -30.880 1.00 55.09 89 SER A CA 1
ATOM 651 C C . SER A 1 89 ? 0.247 -8.849 -30.126 1.00 55.09 89 SER A C 1
ATOM 653 O O . SER A 1 89 ? -0.595 -8.049 -29.738 1.00 55.09 89 SER A O 1
ATOM 655 N N . LYS A 1 90 ? 1.565 -8.652 -29.957 1.00 59.84 90 LYS A N 1
ATOM 656 C CA . LYS A 1 90 ? 2.134 -7.457 -29.304 1.00 59.84 90 LYS A CA 1
ATOM 657 C C . LYS A 1 90 ? 2.171 -6.238 -30.232 1.00 59.84 90 LYS A C 1
ATOM 659 O O . LYS A 1 90 ? 1.995 -5.123 -29.763 1.00 59.84 90 LYS A O 1
ATOM 664 N N . PHE A 1 91 ? 2.356 -6.442 -31.539 1.00 62.06 91 PHE A N 1
ATOM 665 C CA . PHE A 1 91 ? 2.395 -5.347 -32.517 1.00 62.06 91 PHE A CA 1
ATOM 666 C C . PHE A 1 91 ? 1.054 -4.973 -33.146 1.00 62.06 91 PHE A C 1
ATOM 668 O O . PHE A 1 91 ? 0.980 -3.951 -33.819 1.00 62.06 91 PHE A O 1
ATOM 675 N N . ARG A 1 92 ? -0.016 -5.755 -32.960 1.00 57.97 92 ARG A N 1
ATOM 676 C CA . ARG A 1 92 ? -1.337 -5.427 -33.532 1.00 57.97 92 ARG A CA 1
ATOM 677 C C . ARG A 1 92 ? -1.904 -4.087 -33.056 1.00 57.97 92 ARG A C 1
ATOM 679 O O . ARG A 1 92 ? -2.770 -3.552 -33.736 1.00 57.97 92 ARG A O 1
ATOM 686 N N . GLU A 1 93 ? -1.418 -3.555 -31.937 1.00 60.62 93 GLU A N 1
ATOM 687 C CA . GLU A 1 93 ? -1.780 -2.221 -31.438 1.00 60.62 93 GLU A CA 1
ATOM 688 C C . GLU A 1 93 ? -0.926 -1.089 -32.035 1.00 60.62 93 GLU A C 1
ATOM 690 O O . GLU A 1 93 ? -1.213 0.084 -31.796 1.00 60.62 93 GLU A O 1
ATOM 695 N N . PHE A 1 94 ? 0.095 -1.397 -32.845 1.00 67.38 94 PHE A N 1
ATOM 696 C CA . PHE A 1 94 ? 0.870 -0.361 -33.517 1.00 67.38 94 PHE A CA 1
ATOM 697 C C . PHE A 1 94 ? 0.106 0.181 -34.731 1.00 67.38 94 PHE A C 1
ATOM 699 O O . PHE A 1 94 ? 0.128 -0.399 -35.819 1.00 67.38 94 PHE A O 1
ATOM 706 N N . GLU A 1 95 ? -0.570 1.316 -34.551 1.00 68.81 95 GLU A N 1
ATOM 707 C CA . GLU A 1 95 ? -1.052 2.131 -35.665 1.00 68.81 95 GLU A CA 1
ATOM 708 C C . GLU A 1 95 ? 0.130 2.833 -36.343 1.00 68.81 95 GLU A C 1
ATOM 710 O O . GLU A 1 95 ? 0.683 3.814 -35.839 1.00 68.81 95 GLU A O 1
ATOM 715 N N . PHE A 1 96 ? 0.520 2.313 -37.505 1.00 75.06 96 PHE A N 1
ATOM 716 C CA . PHE A 1 96 ? 1.409 3.000 -38.432 1.00 75.06 96 PHE A CA 1
ATOM 717 C C . PHE A 1 96 ? 0.542 3.874 -39.337 1.00 75.06 96 PHE A C 1
ATOM 719 O O . PHE A 1 96 ? -0.201 3.364 -40.173 1.00 75.06 96 PHE A O 1
ATOM 726 N N . SER A 1 97 ? 0.616 5.186 -39.153 1.00 71.50 97 SER A N 1
ATOM 727 C CA . SER A 1 97 ? -0.039 6.151 -40.037 1.00 71.50 97 SER A CA 1
ATOM 728 C C . SER A 1 97 ? 1.006 6.788 -40.947 1.00 71.50 97 SER A C 1
ATOM 730 O O . SER A 1 97 ? 2.173 6.905 -40.577 1.00 71.50 97 SER A O 1
ATOM 732 N N . ALA A 1 98 ? 0.604 7.190 -42.153 1.00 59.38 98 ALA A N 1
ATOM 733 C CA . ALA A 1 98 ? 1.445 8.029 -42.999 1.00 59.38 98 ALA A CA 1
ATOM 734 C C . ALA A 1 98 ? 1.576 9.396 -42.319 1.00 59.38 98 ALA A C 1
ATOM 736 O O . ALA A 1 98 ? 0.580 10.087 -42.111 1.00 59.38 98 ALA A O 1
ATOM 737 N N . VAL A 1 99 ? 2.790 9.737 -41.905 1.00 65.75 99 VAL A N 1
ATOM 738 C CA . VAL A 1 99 ? 3.066 10.880 -41.034 1.00 65.75 99 VAL A CA 1
ATOM 739 C C . VAL A 1 99 ? 3.964 11.856 -41.787 1.00 65.75 99 VAL A C 1
ATOM 741 O O . VAL A 1 99 ? 4.921 11.437 -42.445 1.00 65.75 99 VAL A O 1
ATOM 744 N N . ASN A 1 100 ? 3.647 13.152 -41.706 1.00 85.12 100 ASN A N 1
ATOM 745 C CA . ASN A 1 100 ? 4.492 14.217 -42.249 1.00 85.12 100 ASN A CA 1
ATOM 746 C C . ASN A 1 100 ? 5.909 14.107 -41.664 1.00 85.12 100 ASN A C 1
ATOM 748 O O . ASN A 1 100 ? 6.068 13.742 -40.502 1.00 85.12 100 ASN A O 1
ATOM 752 N N . GLU A 1 101 ? 6.955 14.454 -42.419 1.00 83.38 101 GLU A N 1
ATOM 753 C CA . GLU A 1 101 ? 8.334 14.325 -41.913 1.00 83.38 101 GLU A CA 1
ATOM 754 C C . GLU A 1 101 ? 8.577 15.078 -40.595 1.00 83.38 101 GLU A C 1
ATOM 756 O O . GLU A 1 101 ? 9.318 14.598 -39.743 1.00 83.38 101 GLU A O 1
ATOM 761 N N . GLU A 1 102 ? 7.896 16.206 -40.381 1.00 85.38 102 GLU A N 1
ATOM 762 C CA . GLU A 1 102 ? 7.975 17.004 -39.147 1.00 85.38 102 GLU A CA 1
ATOM 763 C C . GLU A 1 102 ? 7.334 16.321 -37.925 1.00 85.38 102 GLU A C 1
ATOM 765 O O . GLU A 1 102 ? 7.630 16.649 -36.771 1.00 85.38 102 GLU A O 1
ATOM 770 N N . GLU A 1 103 ? 6.455 15.352 -38.160 1.00 85.81 103 GLU A N 1
ATOM 771 C CA . GLU A 1 103 ? 5.767 14.564 -37.141 1.00 85.81 103 GLU A CA 1
ATOM 772 C C . GLU A 1 103 ? 6.436 13.202 -36.910 1.00 85.81 103 GLU A C 1
ATOM 774 O O . GLU A 1 103 ? 6.007 12.467 -36.018 1.00 85.81 103 GLU A O 1
ATOM 779 N N . LYS A 1 104 ? 7.507 12.874 -37.654 1.00 86.69 104 LYS A N 1
ATOM 780 C CA . LYS A 1 104 ? 8.285 11.657 -37.413 1.00 86.69 104 LYS A CA 1
ATOM 781 C C . LYS A 1 104 ? 8.876 11.692 -36.009 1.00 86.69 104 LYS A C 1
ATOM 783 O O . LYS A 1 104 ? 9.495 12.665 -35.568 1.00 86.69 104 LYS A O 1
ATOM 788 N N . CYS A 1 105 ? 8.665 10.600 -35.294 1.00 85.25 105 CYS A N 1
ATOM 789 C CA . CYS A 1 105 ? 9.329 10.345 -34.039 1.00 85.25 105 CYS A CA 1
ATOM 790 C C . CYS A 1 105 ? 10.727 9.778 -34.268 1.00 85.25 105 CYS A C 1
ATOM 792 O O . CYS A 1 105 ? 10.891 8.801 -34.993 1.00 85.25 105 CYS A O 1
ATOM 794 N N . PHE A 1 106 ? 11.706 10.337 -33.566 1.00 90.00 106 PHE A N 1
ATOM 795 C CA . PHE A 1 106 ? 13.023 9.737 -33.422 1.00 90.00 106 PHE A CA 1
ATOM 796 C C . PHE A 1 106 ? 13.188 9.221 -31.994 1.00 90.00 106 PHE A C 1
ATOM 798 O O . PHE A 1 106 ? 12.783 9.898 -31.043 1.00 90.00 106 PHE A O 1
ATOM 805 N N . LEU A 1 107 ? 13.826 8.055 -31.842 1.00 91.25 107 LEU A N 1
ATOM 806 C CA . LEU A 1 107 ? 14.262 7.557 -30.534 1.00 91.25 107 LEU A CA 1
ATOM 807 C C . LEU A 1 107 ? 15.173 8.607 -29.878 1.00 91.25 107 LEU A C 1
ATOM 809 O O . LEU A 1 107 ? 15.003 8.949 -28.714 1.00 91.25 107 LEU A O 1
ATOM 813 N N . CYS A 1 108 ? 16.089 9.200 -30.645 1.00 93.12 108 CYS A N 1
ATOM 814 C CA . CYS A 1 108 ? 17.002 10.227 -30.157 1.00 93.12 108 CYS A CA 1
ATOM 815 C C . CYS A 1 108 ? 16.854 11.508 -30.998 1.00 93.12 108 CYS A C 1
ATOM 817 O O . CYS A 1 108 ? 17.346 11.546 -32.122 1.00 93.12 108 CYS A O 1
ATOM 819 N N . PRO A 1 109 ? 16.221 12.583 -30.478 1.00 87.81 109 PRO A N 1
ATOM 820 C CA . PRO A 1 109 ? 15.905 13.785 -31.264 1.00 87.81 109 PRO A CA 1
ATOM 821 C C . PRO A 1 109 ? 17.102 14.497 -31.917 1.00 87.81 109 PRO A C 1
ATOM 823 O O . PRO A 1 109 ? 16.910 15.285 -32.835 1.00 87.81 109 PRO A O 1
ATOM 826 N N . GLN A 1 110 ? 18.320 14.266 -31.419 1.00 90.19 110 GLN A N 1
ATOM 827 C CA . GLN A 1 110 ? 19.557 14.904 -31.891 1.00 90.19 110 GLN A CA 1
ATOM 828 C C . GLN A 1 110 ? 20.529 13.915 -32.561 1.00 90.19 110 GLN A C 1
ATOM 830 O O . GLN A 1 110 ? 21.714 14.220 -32.658 1.00 90.19 110 GLN A O 1
ATOM 835 N N . ASP A 1 111 ? 20.081 12.707 -32.930 1.00 86.44 111 ASP A N 1
ATOM 836 C CA . ASP A 1 111 ? 20.944 11.632 -33.459 1.00 86.44 111 ASP A CA 1
ATOM 837 C C . ASP A 1 111 ? 22.134 11.262 -32.552 1.00 86.44 111 ASP A C 1
ATOM 839 O O . ASP A 1 111 ? 23.108 10.642 -32.977 1.00 86.44 111 ASP A O 1
ATOM 843 N N . ASN A 1 112 ? 22.066 11.632 -31.272 1.00 91.69 112 ASN A N 1
ATOM 844 C CA . ASN A 1 112 ? 23.147 11.448 -30.315 1.00 91.69 112 ASN A CA 1
ATOM 845 C C . ASN A 1 112 ? 22.818 10.302 -29.357 1.00 91.69 112 ASN A C 1
ATOM 847 O O . ASN A 1 112 ? 22.415 10.514 -28.210 1.00 91.69 112 ASN A O 1
ATOM 851 N N . VAL A 1 113 ? 22.966 9.075 -29.852 1.00 94.06 113 VAL A N 1
ATOM 852 C CA . VAL A 1 113 ? 22.895 7.869 -29.025 1.00 94.06 113 VAL A CA 1
ATOM 853 C C . VAL A 1 113 ? 24.145 7.817 -28.144 1.00 94.06 113 VAL A C 1
ATOM 855 O O . VAL A 1 113 ? 25.225 7.452 -28.603 1.00 94.06 113 VAL A O 1
ATOM 858 N N . GLN A 1 114 ? 24.015 8.172 -26.863 1.00 94.19 114 GLN A N 1
ATOM 859 C CA . GLN A 1 114 ? 25.156 8.213 -25.940 1.00 94.19 114 GLN A CA 1
ATOM 860 C C . GLN A 1 114 ? 25.753 6.819 -25.680 1.00 94.19 114 GLN A C 1
ATOM 862 O O . GLN A 1 114 ? 26.949 6.693 -25.410 1.00 94.19 114 GLN A O 1
ATOM 867 N N . TYR A 1 115 ? 24.924 5.772 -25.739 1.00 95.38 115 TYR A N 1
ATOM 868 C CA . TYR A 1 115 ? 25.318 4.397 -25.437 1.00 95.38 115 TYR A CA 1
ATOM 869 C C . TYR A 1 115 ? 24.928 3.423 -26.563 1.00 95.38 115 TYR A C 1
ATOM 871 O O . TYR A 1 115 ? 24.027 2.604 -26.371 1.00 95.38 115 TYR A O 1
ATOM 879 N N . PRO A 1 116 ? 25.593 3.478 -27.731 1.00 95.50 116 PRO A N 1
ATOM 880 C CA . PRO A 1 116 ? 25.192 2.714 -28.917 1.00 95.50 116 PRO A CA 1
ATOM 881 C C . PRO A 1 116 ? 25.283 1.194 -28.728 1.00 95.50 116 PRO A C 1
ATOM 883 O O . PRO A 1 116 ? 24.475 0.465 -29.303 1.00 95.50 116 PRO A O 1
ATOM 886 N N . ASP A 1 117 ? 26.207 0.728 -27.882 1.00 95.81 117 ASP A N 1
ATOM 887 C CA . ASP A 1 117 ? 26.479 -0.696 -27.642 1.00 95.81 117 ASP A CA 1
ATOM 888 C C . ASP A 1 117 ? 25.582 -1.335 -26.570 1.00 95.81 117 ASP A C 1
ATOM 890 O O . ASP A 1 117 ? 25.659 -2.543 -26.339 1.00 95.81 117 ASP A O 1
ATOM 894 N N . ARG A 1 118 ? 24.742 -0.552 -25.875 1.00 94.44 118 ARG A N 1
ATOM 895 C CA . ARG A 1 118 ? 23.817 -1.118 -24.883 1.00 94.44 118 ARG A CA 1
ATOM 896 C C . ARG A 1 118 ? 22.777 -1.975 -25.575 1.00 94.44 118 ARG A C 1
ATOM 898 O O . ARG A 1 118 ? 22.248 -1.597 -26.616 1.00 94.44 118 ARG A O 1
ATOM 905 N N . VAL A 1 119 ? 22.484 -3.114 -24.965 1.00 91.38 119 VAL A N 1
ATOM 906 C CA . VAL A 1 119 ? 21.534 -4.084 -25.492 1.00 91.38 119 VAL A CA 1
ATOM 907 C C . VAL A 1 119 ? 20.189 -3.858 -24.822 1.00 91.38 119 VAL A C 1
ATOM 909 O O . VAL A 1 119 ? 20.086 -3.887 -23.601 1.00 91.38 119 VAL A O 1
ATOM 912 N N . VAL A 1 120 ? 19.160 -3.635 -25.624 1.00 90.00 120 VAL A N 1
ATOM 913 C CA . VAL A 1 120 ? 17.766 -3.599 -25.201 1.00 90.00 120 VAL A CA 1
ATOM 914 C C . VAL A 1 120 ? 17.147 -4.938 -25.569 1.00 90.00 120 VAL A C 1
ATOM 916 O O . VAL A 1 120 ? 17.271 -5.393 -26.706 1.00 90.00 120 VAL A O 1
ATOM 919 N N . THR A 1 121 ? 16.476 -5.578 -24.619 1.00 85.19 121 THR A N 1
ATOM 920 C CA . THR A 1 121 ? 15.685 -6.773 -24.910 1.00 85.19 121 THR A CA 1
ATOM 921 C C . THR A 1 121 ? 14.349 -6.331 -25.499 1.00 85.19 121 THR A C 1
ATOM 923 O O . THR A 1 121 ? 13.486 -5.820 -24.784 1.00 85.19 121 THR A O 1
ATOM 926 N N . LEU A 1 122 ? 14.183 -6.497 -26.810 1.00 82.06 122 LEU A N 1
ATOM 927 C CA . LEU A 1 122 ? 12.950 -6.197 -27.533 1.00 82.06 122 LEU A CA 1
ATOM 928 C C . LEU A 1 122 ? 12.533 -7.459 -28.297 1.00 82.06 122 LEU A C 1
ATOM 930 O O . LEU A 1 122 ? 13.318 -7.994 -29.073 1.00 82.06 122 LEU A O 1
ATOM 934 N N . LEU A 1 123 ? 11.297 -7.930 -28.088 1.00 70.75 123 LEU A N 1
ATOM 935 C CA . LEU A 1 123 ? 10.723 -9.087 -28.805 1.00 70.75 123 LEU A CA 1
ATOM 936 C C . LEU A 1 123 ? 11.542 -10.378 -28.656 1.00 70.75 123 LEU A C 1
ATOM 938 O O . LEU A 1 123 ? 11.834 -11.049 -29.643 1.00 70.75 123 LEU A O 1
ATOM 942 N N . ASP A 1 124 ? 11.957 -10.685 -27.426 1.00 72.88 124 ASP A N 1
ATOM 943 C CA . ASP A 1 124 ? 12.761 -11.872 -27.092 1.00 72.88 124 ASP A CA 1
ATOM 944 C C . ASP A 1 124 ? 14.162 -11.893 -27.744 1.00 72.88 124 ASP A C 1
ATOM 946 O O . ASP A 1 124 ? 14.914 -12.857 -27.601 1.00 72.88 124 ASP A O 1
ATOM 950 N N . GLY A 1 125 ? 14.541 -10.799 -28.415 1.00 78.75 125 GLY A N 1
ATOM 951 C CA . GLY A 1 125 ? 15.843 -10.578 -29.023 1.00 78.75 125 GLY A CA 1
ATOM 952 C C . GLY A 1 125 ? 16.634 -9.471 -28.330 1.00 78.75 125 GLY A C 1
ATOM 953 O O . GLY A 1 125 ? 16.087 -8.530 -27.756 1.00 78.75 125 GLY A O 1
ATOM 954 N N . ASN A 1 126 ? 17.953 -9.581 -28.428 1.00 86.69 126 ASN A N 1
ATOM 955 C CA . ASN A 1 126 ? 18.902 -8.580 -27.963 1.00 86.69 126 ASN A CA 1
ATOM 956 C C . ASN A 1 126 ? 19.235 -7.633 -29.124 1.00 86.69 126 ASN A C 1
ATOM 958 O O . ASN A 1 126 ? 19.910 -8.042 -30.068 1.00 86.69 126 ASN A O 1
ATOM 962 N N . ILE A 1 127 ? 18.782 -6.379 -29.062 1.00 90.62 127 ILE A N 1
ATOM 963 C CA . ILE A 1 127 ? 19.091 -5.350 -30.066 1.00 90.62 127 ILE A CA 1
ATOM 964 C C . ILE A 1 127 ? 19.953 -4.250 -29.447 1.00 90.62 127 ILE A C 1
ATOM 966 O O . ILE A 1 127 ? 19.701 -3.808 -28.332 1.00 90.62 127 ILE A O 1
ATOM 970 N N . THR A 1 128 ? 20.993 -3.800 -30.149 1.00 95.00 128 THR A N 1
ATOM 971 C CA . THR A 1 128 ? 21.802 -2.671 -29.676 1.00 95.00 128 THR A CA 1
ATOM 972 C C . THR A 1 128 ? 21.063 -1.350 -29.867 1.00 95.00 128 THR A C 1
ATOM 974 O O . THR A 1 128 ? 20.303 -1.188 -30.820 1.00 95.00 128 THR A O 1
ATOM 977 N N . CYS A 1 129 ? 21.314 -0.376 -28.997 1.00 95.25 129 CYS A N 1
ATOM 978 C CA . CYS A 1 129 ? 20.725 0.959 -29.084 1.00 95.25 129 CYS A CA 1
ATOM 979 C C . CYS A 1 129 ? 20.950 1.640 -30.441 1.00 95.25 129 CYS A C 1
ATOM 981 O O . CYS A 1 129 ? 20.046 2.310 -30.926 1.00 95.25 129 CYS A O 1
ATOM 983 N N . SER A 1 130 ? 22.104 1.429 -31.086 1.00 95.12 130 SER A N 1
ATOM 984 C CA . SER A 1 130 ? 22.343 1.931 -32.449 1.00 95.12 130 SER A CA 1
ATOM 985 C C . SER A 1 130 ? 21.379 1.315 -33.467 1.00 95.12 130 SER A C 1
ATOM 987 O O . SER A 1 130 ? 20.751 2.038 -34.230 1.00 95.12 130 SER A O 1
ATOM 989 N N . LYS A 1 131 ? 21.218 -0.017 -33.453 1.00 93.12 131 LYS A N 1
ATOM 990 C CA . LYS A 1 131 ? 20.293 -0.714 -34.361 1.00 93.12 131 LYS A CA 1
ATOM 991 C C . LYS A 1 131 ? 18.836 -0.343 -34.070 1.00 93.12 131 LYS A C 1
ATOM 993 O O . LYS A 1 131 ? 18.025 -0.283 -34.988 1.00 93.12 131 LYS A O 1
ATOM 998 N N . LEU A 1 132 ? 18.507 -0.106 -32.800 1.00 92.00 132 LEU A N 1
ATOM 999 C CA . LEU A 1 132 ? 17.181 0.327 -32.369 1.00 92.00 132 LEU A CA 1
ATOM 1000 C C . LEU A 1 132 ? 16.859 1.737 -32.880 1.00 92.00 132 LEU A C 1
ATOM 1002 O O . LEU A 1 132 ? 15.781 1.953 -33.423 1.00 92.00 132 LEU A O 1
ATOM 1006 N N . ASP A 1 133 ? 17.795 2.677 -32.747 1.00 93.31 133 ASP A N 1
ATOM 1007 C CA . ASP A 1 133 ? 17.659 4.036 -33.279 1.00 93.31 133 ASP A CA 1
ATOM 1008 C C . ASP A 1 133 ? 17.492 4.021 -34.808 1.00 93.31 133 ASP A C 1
ATOM 1010 O O . ASP A 1 133 ? 16.547 4.612 -35.331 1.00 93.31 133 ASP A O 1
ATOM 1014 N N . ASP A 1 134 ? 18.327 3.251 -35.518 1.00 91.88 134 ASP A N 1
ATOM 1015 C CA . ASP A 1 134 ? 18.229 3.073 -36.973 1.00 91.88 134 ASP A CA 1
ATOM 1016 C C . ASP A 1 134 ? 16.887 2.465 -37.404 1.00 91.88 134 ASP A C 1
ATOM 1018 O O . ASP A 1 134 ? 16.312 2.871 -38.416 1.00 91.88 134 ASP A O 1
ATOM 1022 N N . PHE A 1 135 ? 16.367 1.505 -36.636 1.00 88.88 135 PHE A N 1
ATOM 1023 C CA . PHE A 1 135 ? 15.060 0.899 -36.877 1.00 88.88 135 PHE A CA 1
ATOM 1024 C C . PHE A 1 135 ? 13.931 1.931 -36.757 1.00 88.88 135 PHE A C 1
ATOM 1026 O O . PHE A 1 135 ? 13.088 2.027 -37.649 1.00 88.88 135 PHE A O 1
ATOM 1033 N N . PHE A 1 136 ? 13.931 2.749 -35.702 1.00 88.38 136 PHE A N 1
ATOM 1034 C CA . PHE A 1 136 ? 12.878 3.746 -35.494 1.00 88.38 136 PHE A CA 1
ATOM 1035 C C . PHE A 1 136 ? 12.983 4.958 -36.413 1.00 88.38 136 PHE A C 1
ATOM 1037 O O . PHE A 1 136 ? 11.954 5.491 -36.807 1.00 88.38 136 PHE A O 1
ATOM 1044 N N . LYS A 1 137 ? 14.185 5.333 -36.858 1.00 89.62 137 LYS A N 1
ATOM 1045 C CA . LYS A 1 137 ? 14.372 6.335 -37.922 1.00 89.62 137 LYS A CA 1
ATOM 1046 C C . LYS A 1 137 ? 13.661 5.971 -39.221 1.00 89.62 137 LYS A C 1
ATOM 1048 O O . LYS A 1 137 ? 13.244 6.854 -39.968 1.00 89.62 137 LYS A O 1
ATOM 1053 N N . ARG A 1 138 ? 13.540 4.672 -39.501 1.00 86.94 138 ARG A N 1
ATOM 1054 C CA . ARG A 1 138 ? 12.895 4.148 -40.712 1.00 86.94 138 ARG A CA 1
ATOM 1055 C C . ARG A 1 138 ? 11.386 3.991 -40.557 1.00 86.94 138 ARG A C 1
ATOM 1057 O O . ARG A 1 138 ? 10.681 3.964 -41.562 1.00 86.94 138 ARG A O 1
ATOM 1064 N N . LEU A 1 139 ? 10.880 3.891 -39.328 1.00 85.81 139 LEU A N 1
ATOM 1065 C CA . LEU A 1 139 ? 9.456 3.708 -39.066 1.00 85.81 139 LEU A CA 1
ATOM 1066 C C . LEU A 1 139 ? 8.744 5.058 -38.892 1.00 85.81 139 LEU A C 1
ATOM 1068 O O . LEU A 1 139 ? 9.054 5.796 -37.957 1.00 85.81 139 LEU A O 1
ATOM 1072 N N . PRO A 1 140 ? 7.737 5.385 -39.723 1.00 80.19 140 PRO A N 1
ATOM 1073 C CA . PRO A 1 140 ? 6.910 6.566 -39.511 1.00 80.19 140 PRO A CA 1
ATOM 1074 C C . PRO A 1 140 ? 5.968 6.331 -38.320 1.00 80.19 140 PRO A C 1
ATOM 1076 O O . PRO A 1 140 ? 4.854 5.832 -38.469 1.00 80.19 140 PRO A O 1
ATOM 1079 N N . VAL A 1 141 ? 6.426 6.665 -37.112 1.00 86.88 141 VAL A N 1
ATOM 1080 C CA . VAL A 1 141 ? 5.594 6.659 -35.900 1.00 86.88 141 VAL A CA 1
ATOM 1081 C C . VAL A 1 141 ? 5.112 8.081 -35.634 1.00 86.88 141 VAL A C 1
ATOM 1083 O O . VAL A 1 141 ? 5.925 8.992 -35.469 1.00 86.88 141 VAL A O 1
ATOM 1086 N N . SER A 1 142 ? 3.790 8.267 -35.592 1.00 87.31 142 SER A N 1
ATOM 1087 C CA . SER A 1 142 ? 3.174 9.557 -35.258 1.00 87.31 142 SER A CA 1
ATOM 1088 C C . SER A 1 142 ? 3.483 9.944 -33.812 1.00 87.31 142 SER A C 1
ATOM 1090 O O . SER A 1 142 ? 3.383 9.098 -32.917 1.00 87.31 142 SER A O 1
ATOM 1092 N N . LYS A 1 143 ? 3.788 11.227 -33.572 1.00 86.38 143 LYS A N 1
ATOM 1093 C CA . LYS A 1 143 ? 3.945 11.814 -32.226 1.00 86.38 143 LYS A CA 1
ATOM 1094 C C . LYS A 1 143 ? 2.728 11.604 -31.321 1.00 86.38 143 LYS A C 1
ATOM 1096 O O . LYS A 1 143 ? 2.901 11.510 -30.112 1.00 86.38 143 LYS A O 1
ATOM 1101 N N . ASP A 1 144 ? 1.534 11.487 -31.900 1.00 86.06 144 ASP A N 1
ATOM 1102 C CA . ASP A 1 144 ? 0.283 11.329 -31.148 1.00 86.06 144 ASP A CA 1
ATOM 1103 C C . ASP A 1 144 ? -0.064 9.860 -30.847 1.00 86.06 144 ASP A C 1
ATOM 1105 O O . ASP A 1 144 ? -1.059 9.571 -30.181 1.00 86.06 144 ASP A O 1
ATOM 1109 N N . SER A 1 145 ? 0.742 8.908 -31.329 1.00 86.38 145 SER A N 1
ATOM 1110 C CA . SER A 1 145 ? 0.508 7.482 -31.085 1.00 86.38 145 SER A CA 1
ATOM 1111 C C . SER A 1 145 ? 1.000 7.052 -29.698 1.00 86.38 145 SER A C 1
ATOM 1113 O O . SER A 1 145 ? 2.044 7.498 -29.230 1.00 86.38 145 SER A O 1
ATOM 1115 N N . SER A 1 146 ? 0.320 6.101 -29.050 1.00 82.38 146 SER A N 1
ATOM 1116 C CA . SER A 1 146 ? 0.793 5.474 -27.795 1.00 82.38 146 SER A CA 1
ATOM 1117 C C . SER A 1 146 ? 2.187 4.845 -27.930 1.00 82.38 146 SER A C 1
ATOM 1119 O O . SER A 1 146 ? 2.961 4.785 -26.974 1.00 82.38 146 SER A O 1
ATOM 1121 N N . ASN A 1 147 ? 2.539 4.429 -29.146 1.00 83.62 147 ASN A N 1
ATOM 1122 C CA . ASN A 1 147 ? 3.845 3.873 -29.486 1.00 83.62 147 ASN A CA 1
ATOM 1123 C C . ASN A 1 147 ? 4.973 4.890 -29.306 1.00 83.62 147 ASN A C 1
ATOM 1125 O O . ASN A 1 147 ? 6.080 4.510 -28.933 1.00 83.62 147 ASN A O 1
ATOM 1129 N N . PHE A 1 148 ? 4.689 6.176 -29.530 1.00 86.19 148 PHE A N 1
ATOM 1130 C CA . PHE A 1 148 ? 5.619 7.267 -29.262 1.00 86.19 148 PHE A CA 1
ATOM 1131 C C . PHE A 1 148 ? 5.984 7.343 -27.781 1.00 86.19 148 PHE A C 1
ATOM 1133 O O . PHE A 1 148 ? 7.159 7.442 -27.434 1.00 86.19 148 PHE A O 1
ATOM 1140 N N . GLU A 1 149 ? 4.987 7.261 -26.897 1.00 83.06 149 GLU A N 1
ATOM 1141 C CA . GLU A 1 149 ? 5.209 7.301 -25.449 1.00 83.06 149 GLU A CA 1
ATOM 1142 C C . GLU A 1 149 ? 6.021 6.089 -24.981 1.00 83.06 149 GLU A C 1
ATOM 1144 O O . GLU A 1 149 ? 6.972 6.239 -24.207 1.00 83.06 149 GLU A O 1
ATOM 1149 N N . LEU A 1 150 ? 5.700 4.898 -25.500 1.00 82.38 150 LEU A N 1
ATOM 1150 C CA . LEU A 1 150 ? 6.462 3.681 -25.224 1.00 82.38 150 LEU A CA 1
ATOM 1151 C C . LEU A 1 150 ? 7.911 3.815 -25.708 1.00 82.38 150 LEU A C 1
ATOM 1153 O O . LEU A 1 150 ? 8.834 3.476 -24.964 1.00 82.38 150 LEU A O 1
ATOM 1157 N N . LEU A 1 151 ? 8.121 4.356 -26.909 1.00 85.25 151 LEU A N 1
ATOM 1158 C CA . LEU A 1 151 ? 9.449 4.604 -27.457 1.00 85.25 151 LEU A CA 1
ATOM 1159 C C . LEU A 1 151 ? 10.248 5.547 -26.556 1.00 85.25 151 LEU A C 1
ATOM 1161 O O . LEU A 1 151 ? 11.344 5.210 -26.108 1.00 85.25 151 LEU A O 1
ATOM 1165 N N . GLN A 1 152 ? 9.664 6.700 -26.228 1.00 86.44 152 GLN A N 1
ATOM 1166 C CA . GLN A 1 152 ? 10.297 7.693 -25.370 1.00 86.44 152 GLN A CA 1
ATOM 1167 C C . GLN A 1 152 ? 10.634 7.145 -23.983 1.00 86.44 152 GLN A C 1
ATOM 1169 O O . GLN A 1 152 ? 11.623 7.564 -23.372 1.00 86.44 152 GLN A O 1
ATOM 1174 N N . SER A 1 153 ? 9.848 6.183 -23.491 1.00 83.00 153 SER A N 1
ATOM 1175 C CA . SER A 1 153 ? 10.126 5.500 -22.230 1.00 83.00 153 SER A CA 1
ATOM 1176 C C . SER A 1 153 ? 11.410 4.665 -22.272 1.00 83.00 153 SER A C 1
ATOM 1178 O O . SER A 1 153 ? 11.983 4.421 -21.216 1.00 83.00 153 SER A O 1
ATOM 1180 N N . MET A 1 154 ? 11.904 4.273 -23.454 1.00 87.19 154 MET A N 1
ATOM 1181 C CA . MET A 1 154 ? 13.146 3.510 -23.632 1.00 87.19 154 MET A CA 1
ATOM 1182 C C . MET A 1 154 ? 14.373 4.385 -23.934 1.00 87.19 154 MET A C 1
ATOM 1184 O O . MET A 1 154 ? 15.501 3.921 -23.759 1.00 87.19 154 MET A O 1
ATOM 1188 N N . ASN A 1 155 ? 14.194 5.662 -24.298 1.00 90.88 155 ASN A N 1
ATOM 1189 C CA . ASN A 1 155 ? 15.287 6.588 -24.650 1.00 90.88 155 ASN A CA 1
ATOM 1190 C C . ASN A 1 155 ? 16.399 6.656 -23.594 1.00 90.88 155 ASN A C 1
ATOM 1192 O O . ASN A 1 155 ? 17.581 6.791 -23.925 1.00 90.88 155 ASN A O 1
ATOM 1196 N N . TYR A 1 156 ? 16.035 6.542 -22.310 1.00 90.50 156 TYR A N 1
ATOM 1197 C CA . TYR A 1 156 ? 16.999 6.610 -21.211 1.00 90.50 156 TYR A CA 1
ATOM 1198 C C . TYR A 1 156 ? 18.009 5.455 -21.243 1.00 90.50 156 TYR A C 1
ATOM 1200 O O . TYR A 1 156 ? 19.137 5.626 -20.776 1.00 90.50 156 TYR A O 1
ATOM 1208 N N . ILE A 1 157 ? 17.630 4.293 -21.792 1.00 91.94 157 ILE A N 1
ATOM 1209 C CA . ILE A 1 157 ? 18.515 3.131 -21.898 1.00 91.94 157 ILE A CA 1
ATOM 1210 C C . ILE A 1 157 ? 19.680 3.474 -22.825 1.00 91.94 157 ILE A C 1
ATOM 1212 O O . ILE A 1 157 ? 20.837 3.241 -22.472 1.00 91.94 157 ILE A O 1
ATOM 1216 N N . CYS A 1 158 ? 19.376 4.124 -23.945 1.00 94.50 158 CYS A N 1
ATOM 1217 C CA . CYS A 1 158 ? 20.338 4.546 -24.959 1.00 94.50 158 CYS A CA 1
ATOM 1218 C C . CYS A 1 158 ? 21.037 5.879 -24.634 1.00 94.50 158 CYS A C 1
ATOM 1220 O O . CYS A 1 158 ? 21.965 6.281 -25.336 1.00 94.50 158 CYS A O 1
ATOM 1222 N N . GLY A 1 159 ? 20.648 6.523 -23.525 1.00 91.25 159 GLY A N 1
ATOM 1223 C CA . GLY A 1 159 ? 21.227 7.777 -23.035 1.00 91.25 159 GLY A CA 1
ATOM 1224 C C . GLY A 1 159 ? 20.816 9.001 -23.849 1.00 91.25 159 GLY A C 1
ATOM 1225 O O . GLY A 1 159 ? 21.543 9.988 -23.884 1.00 91.25 159 GLY A O 1
ATOM 1226 N N . CYS A 1 160 ? 19.661 8.933 -24.506 1.00 92.12 160 CYS A N 1
ATOM 1227 C CA . CYS A 1 160 ? 19.133 10.033 -25.298 1.00 92.12 160 CYS A CA 1
ATOM 1228 C C . CYS A 1 160 ? 18.344 11.020 -24.432 1.00 92.12 160 CYS A C 1
ATOM 1230 O O . CYS A 1 160 ? 17.756 10.652 -23.410 1.00 92.12 160 CYS A O 1
ATOM 1232 N N . GLU A 1 161 ? 18.330 12.288 -24.843 1.00 86.75 161 GLU A N 1
ATOM 1233 C CA . GLU A 1 161 ? 17.515 13.320 -24.204 1.00 86.75 161 GLU A CA 1
ATOM 1234 C C . GLU A 1 161 ? 16.021 13.009 -24.411 1.00 86.75 161 GLU A C 1
ATOM 1236 O O . GLU A 1 161 ? 15.584 12.696 -25.519 1.00 86.75 161 GLU A O 1
ATOM 1241 N N . GLY A 1 162 ? 15.228 13.044 -23.339 1.00 85.88 162 GLY A N 1
ATOM 1242 C CA . GLY A 1 162 ? 13.805 12.711 -23.391 1.00 85.88 162 GLY A CA 1
ATOM 1243 C C . GLY A 1 162 ? 13.120 12.791 -22.028 1.00 85.88 162 GLY A C 1
ATOM 1244 O O . GLY A 1 162 ? 13.689 13.298 -21.056 1.00 85.88 162 GLY A O 1
ATOM 1245 N N . VAL A 1 163 ? 11.900 12.249 -21.936 1.00 83.62 163 VAL A N 1
ATOM 1246 C CA . VAL A 1 163 ? 11.124 12.176 -20.677 1.00 83.62 163 VAL A CA 1
ATOM 1247 C C . VAL A 1 163 ? 11.871 11.431 -19.569 1.00 83.62 163 VAL A C 1
ATOM 1249 O O . VAL A 1 163 ? 11.671 11.702 -18.384 1.00 83.62 163 VAL A O 1
ATOM 1252 N N . GLY A 1 164 ? 12.799 10.554 -19.954 1.00 83.94 164 GLY A N 1
ATOM 1253 C CA . GLY A 1 164 ? 13.627 9.778 -19.049 1.00 83.94 164 GLY A CA 1
ATOM 1254 C C . GLY A 1 164 ? 12.867 8.624 -18.401 1.00 83.94 164 GLY A C 1
ATOM 1255 O O . GLY A 1 164 ? 11.686 8.386 -18.643 1.00 83.94 164 GLY A O 1
ATOM 1256 N N . TYR A 1 165 ? 13.570 7.897 -17.545 1.00 86.19 165 TYR A N 1
ATOM 1257 C CA . TYR A 1 165 ? 13.030 6.763 -16.802 1.00 86.19 165 TYR A CA 1
ATOM 1258 C C . TYR A 1 165 ? 11.866 7.213 -15.897 1.00 86.19 165 TYR A C 1
ATOM 1260 O O . TYR A 1 165 ? 12.073 7.998 -14.972 1.00 86.19 165 TYR A O 1
ATOM 1268 N N . ALA A 1 166 ? 10.637 6.755 -16.174 1.00 89.00 166 ALA A N 1
ATOM 1269 C CA . ALA A 1 166 ? 9.427 7.115 -15.416 1.00 89.00 166 ALA A CA 1
ATOM 1270 C C . ALA A 1 166 ? 9.201 8.645 -15.273 1.00 89.00 166 ALA A C 1
ATOM 1272 O O . ALA A 1 166 ? 8.852 9.145 -14.199 1.00 89.00 166 ALA A O 1
ATOM 1273 N N . GLY A 1 167 ? 9.479 9.410 -16.336 1.00 90.00 167 GLY A N 1
ATOM 1274 C CA . GLY A 1 167 ? 9.396 10.878 -16.334 1.00 90.00 167 GLY A CA 1
ATOM 1275 C C . GLY A 1 167 ? 10.550 11.580 -15.594 1.00 90.00 167 GLY A C 1
ATOM 1276 O O . GLY A 1 167 ? 10.542 12.804 -15.408 1.00 90.00 167 GLY A O 1
ATOM 1277 N N . ALA A 1 168 ? 11.552 10.827 -15.127 1.00 93.00 168 ALA A N 1
ATOM 1278 C CA . ALA A 1 168 ? 12.760 11.357 -14.510 1.00 93.00 168 ALA A CA 1
ATOM 1279 C C . ALA A 1 168 ? 13.836 11.670 -15.561 1.00 93.00 168 ALA A C 1
ATOM 1281 O O . ALA A 1 168 ? 14.802 10.924 -15.746 1.00 93.00 168 ALA A O 1
ATOM 1282 N N . SER A 1 169 ? 13.692 12.826 -16.205 1.00 90.88 169 SER A N 1
ATOM 1283 C CA . SER A 1 169 ? 14.639 13.324 -17.212 1.00 90.88 169 SER A CA 1
ATOM 1284 C C . SER A 1 169 ? 16.014 13.715 -16.653 1.00 90.88 169 SER A C 1
ATOM 1286 O O . SER A 1 169 ? 16.994 13.742 -17.387 1.00 90.88 169 SER A O 1
ATOM 1288 N N . THR A 1 170 ? 16.130 13.994 -15.348 1.00 92.06 170 THR A N 1
ATOM 1289 C CA . THR A 1 170 ? 17.399 14.397 -14.719 1.00 92.06 170 THR A CA 1
ATOM 1290 C C . THR A 1 170 ? 17.925 13.338 -13.755 1.00 92.06 170 THR A C 1
ATOM 1292 O O . THR A 1 170 ? 17.160 12.648 -13.078 1.00 92.06 170 THR A O 1
ATOM 1295 N N . ARG A 1 171 ? 19.253 13.262 -13.596 1.00 90.75 171 ARG A N 1
ATOM 1296 C CA . ARG A 1 171 ? 19.900 12.339 -12.644 1.00 90.75 171 ARG A CA 1
ATOM 1297 C C . ARG A 1 171 ? 19.422 12.540 -11.201 1.00 90.75 171 ARG A C 1
ATOM 1299 O O . ARG A 1 171 ? 19.297 11.575 -10.455 1.00 90.75 171 ARG A O 1
ATOM 1306 N N . ALA A 1 172 ? 19.117 13.780 -10.811 1.00 94.88 172 ALA A N 1
ATOM 1307 C CA . ALA A 1 172 ? 18.553 14.086 -9.496 1.00 94.88 172 ALA A CA 1
ATOM 1308 C C . ALA A 1 172 ? 17.158 13.464 -9.312 1.00 94.88 172 ALA A C 1
ATOM 1310 O O . ALA A 1 172 ? 16.898 12.849 -8.278 1.00 94.88 172 ALA A O 1
ATOM 1311 N N . LYS A 1 173 ? 16.291 13.558 -10.330 1.00 95.38 173 LYS A N 1
ATOM 1312 C CA . LYS A 1 173 ? 14.967 12.920 -10.330 1.00 95.38 173 LYS A CA 1
ATOM 1313 C C . LYS A 1 173 ? 15.069 11.390 -10.303 1.00 95.38 173 LYS A C 1
ATOM 1315 O O . LYS A 1 173 ? 14.361 10.742 -9.539 1.00 95.38 173 LYS A O 1
ATOM 1320 N N . GLN A 1 174 ? 15.992 10.809 -11.070 1.00 93.19 174 GLN A N 1
ATOM 1321 C CA . GLN A 1 174 ? 16.223 9.357 -11.075 1.00 93.19 174 GLN A CA 1
ATOM 1322 C C . GLN A 1 174 ? 16.703 8.869 -9.704 1.00 93.19 174 GLN A C 1
ATOM 1324 O O . GLN A 1 174 ? 16.167 7.909 -9.154 1.00 93.19 174 GLN A O 1
ATOM 1329 N N . ASN A 1 175 ? 17.657 9.582 -9.099 1.00 94.44 175 ASN A N 1
ATOM 1330 C CA . ASN A 1 175 ? 18.110 9.293 -7.742 1.00 94.44 175 ASN A CA 1
ATOM 1331 C C . ASN A 1 175 ? 16.962 9.411 -6.728 1.00 94.44 175 ASN A C 1
ATOM 1333 O O . ASN A 1 175 ? 16.875 8.588 -5.820 1.00 94.44 175 ASN A O 1
ATOM 1337 N N . ALA A 1 176 ? 16.070 10.393 -6.875 1.00 96.50 176 ALA A N 1
ATOM 1338 C CA . ALA A 1 176 ? 14.918 10.542 -5.991 1.00 96.50 176 ALA A CA 1
ATOM 1339 C C . ALA A 1 176 ? 13.952 9.348 -6.087 1.00 96.50 176 ALA A C 1
ATOM 1341 O O . ALA A 1 176 ? 13.541 8.846 -5.042 1.00 96.50 176 ALA A O 1
ATOM 1342 N N . LEU A 1 177 ? 13.656 8.839 -7.291 1.00 95.12 177 LEU A N 1
ATOM 1343 C CA . LEU A 1 177 ? 12.823 7.636 -7.473 1.00 95.12 177 LEU A CA 1
ATOM 1344 C C . LEU A 1 177 ? 13.404 6.398 -6.784 1.00 95.12 177 LEU A C 1
ATOM 1346 O O . LEU A 1 177 ? 12.655 5.578 -6.265 1.00 95.12 177 LEU A O 1
ATOM 1350 N N . VAL A 1 178 ? 14.730 6.276 -6.742 1.00 95.19 178 VAL A N 1
ATOM 1351 C CA . VAL A 1 178 ? 15.409 5.139 -6.104 1.00 95.19 178 VAL A CA 1
ATOM 1352 C C . VAL A 1 178 ? 15.486 5.305 -4.586 1.00 95.19 178 VAL A C 1
ATOM 1354 O O . VAL A 1 178 ? 15.235 4.356 -3.837 1.00 95.19 178 VAL A O 1
ATOM 1357 N N . TRP A 1 179 ? 15.862 6.496 -4.116 1.00 96.12 179 TRP A N 1
ATOM 1358 C CA . TRP A 1 179 ? 16.198 6.727 -2.712 1.00 96.12 179 TRP A CA 1
ATOM 1359 C C . TRP A 1 179 ? 15.003 7.106 -1.843 1.00 96.12 179 TRP A C 1
ATOM 1361 O O . TRP A 1 179 ? 15.001 6.739 -0.670 1.00 96.12 179 TRP A O 1
ATOM 1371 N N . MET A 1 180 ? 13.985 7.795 -2.367 1.00 96.56 180 MET A N 1
ATOM 1372 C CA . MET A 1 180 ? 12.829 8.192 -1.553 1.00 96.56 180 MET A CA 1
ATOM 1373 C C . MET A 1 180 ? 12.038 6.971 -1.062 1.00 96.56 180 MET A C 1
ATOM 1375 O O . MET A 1 180 ? 11.963 6.796 0.157 1.00 96.56 180 MET A O 1
ATOM 1379 N N . PRO A 1 181 ? 11.555 6.048 -1.919 1.00 96.62 181 PRO A N 1
ATOM 1380 C CA . PRO A 1 181 ? 10.883 4.838 -1.443 1.00 96.62 181 PRO A CA 1
ATOM 1381 C C . PRO A 1 181 ? 11.757 4.020 -0.488 1.00 96.62 181 PRO A C 1
ATOM 1383 O O . PRO A 1 181 ? 11.276 3.556 0.542 1.00 96.62 181 PRO A O 1
ATOM 1386 N N . ARG A 1 182 ? 13.067 3.927 -0.762 1.00 95.94 182 ARG A N 1
ATOM 1387 C CA . ARG A 1 182 ? 14.043 3.221 0.081 1.00 95.94 182 ARG A CA 1
ATOM 1388 C C . ARG A 1 182 ? 14.130 3.817 1.482 1.00 95.94 182 ARG A C 1
ATOM 1390 O O . ARG A 1 182 ? 13.989 3.100 2.468 1.00 95.94 182 ARG A O 1
ATOM 1397 N N . VAL A 1 183 ? 14.351 5.126 1.587 1.00 95.19 183 VAL A N 1
ATOM 1398 C CA . VAL A 1 183 ? 14.463 5.825 2.875 1.00 95.19 183 VAL A CA 1
ATOM 1399 C C . VAL A 1 183 ? 13.157 5.723 3.653 1.00 95.19 183 VAL A C 1
ATOM 1401 O O . VAL A 1 183 ? 13.196 5.488 4.858 1.00 95.19 183 VAL A O 1
ATOM 1404 N N . PHE A 1 184 ? 12.007 5.860 2.992 1.00 94.81 184 PHE A N 1
ATOM 1405 C CA . PHE A 1 184 ? 10.702 5.763 3.643 1.00 94.81 184 PHE A CA 1
ATOM 1406 C C . PHE A 1 184 ? 10.351 4.328 4.066 1.00 94.81 184 PHE A C 1
ATOM 1408 O O . PHE A 1 184 ? 9.831 4.143 5.164 1.00 94.81 184 PHE A O 1
ATOM 1415 N N . ALA A 1 185 ? 10.724 3.312 3.286 1.00 95.31 185 ALA A N 1
ATOM 1416 C CA . ALA A 1 185 ? 10.609 1.905 3.665 1.00 95.31 185 ALA A CA 1
ATOM 1417 C C . ALA A 1 185 ? 11.494 1.570 4.875 1.00 95.31 185 ALA A C 1
ATOM 1419 O O . ALA A 1 185 ? 11.013 1.033 5.873 1.00 95.31 185 ALA A O 1
ATOM 1420 N N . ILE A 1 186 ? 12.770 1.976 4.842 1.00 93.19 186 ILE A N 1
ATOM 1421 C CA . ILE A 1 186 ? 13.696 1.816 5.972 1.00 93.19 186 ILE A CA 1
ATOM 1422 C C . ILE A 1 186 ? 13.154 2.541 7.202 1.00 93.19 186 ILE A C 1
ATOM 1424 O O . ILE A 1 186 ? 13.162 1.983 8.293 1.00 93.19 186 ILE A O 1
ATOM 1428 N N . ARG A 1 187 ? 12.637 3.763 7.038 1.00 87.75 187 ARG A N 1
ATOM 1429 C CA . ARG A 1 187 ? 11.975 4.516 8.109 1.00 87.75 187 ARG A CA 1
ATOM 1430 C C . ARG A 1 187 ? 10.765 3.769 8.666 1.00 87.75 187 ARG A C 1
ATOM 1432 O O . ARG A 1 187 ? 10.648 3.689 9.879 1.00 87.75 187 ARG A O 1
ATOM 1439 N N . SER A 1 188 ? 9.924 3.174 7.828 1.00 90.88 188 SER A N 1
ATOM 1440 C CA . SER A 1 188 ? 8.762 2.379 8.254 1.00 90.88 188 SER A CA 1
ATOM 1441 C C . SER A 1 188 ? 9.156 1.166 9.111 1.00 90.88 188 SER A C 1
ATOM 1443 O O . SER A 1 188 ? 8.474 0.845 10.085 1.00 90.88 188 SER A O 1
ATOM 1445 N N . ILE A 1 189 ? 10.303 0.540 8.814 1.00 90.06 189 ILE A N 1
ATOM 1446 C CA . ILE A 1 189 ? 10.857 -0.567 9.610 1.00 90.06 189 ILE A CA 1
ATOM 1447 C C . ILE A 1 189 ? 11.505 -0.042 10.897 1.00 90.06 189 ILE A C 1
ATOM 1449 O O . ILE A 1 189 ? 11.194 -0.509 11.994 1.00 90.06 189 ILE A O 1
ATOM 1453 N N . LEU A 1 190 ? 12.450 0.892 10.747 1.00 80.25 190 LEU A N 1
ATOM 1454 C CA . LEU A 1 190 ? 13.473 1.193 11.742 1.00 80.25 190 LEU A CA 1
ATOM 1455 C C . LEU A 1 190 ? 13.182 2.401 12.624 1.00 80.25 190 LEU A C 1
ATOM 1457 O O . LEU A 1 190 ? 13.939 2.530 13.579 1.00 80.25 190 LEU A O 1
ATOM 1461 N N . PHE A 1 191 ? 12.194 3.272 12.325 1.00 64.44 191 PHE A N 1
ATOM 1462 C CA . PHE A 1 191 ? 12.124 4.648 12.863 1.00 64.44 191 PHE A CA 1
ATOM 1463 C C . PHE A 1 191 ? 12.551 4.748 14.336 1.00 64.44 191 PHE A C 1
ATOM 1465 O O . PHE A 1 191 ? 11.781 4.565 15.271 1.00 64.44 191 PHE A O 1
ATOM 1472 N N . ASN A 1 192 ? 13.836 5.037 14.496 1.00 49.59 192 ASN A N 1
ATOM 1473 C CA . ASN A 1 192 ? 14.527 5.489 15.681 1.00 49.59 192 ASN A CA 1
ATOM 1474 C C . ASN A 1 192 ? 15.136 6.796 15.192 1.00 49.59 192 ASN A C 1
ATOM 1476 O O . ASN A 1 192 ? 16.302 6.829 14.810 1.00 49.59 192 ASN A O 1
ATOM 1480 N N . PHE A 1 193 ? 14.318 7.841 15.046 1.00 47.62 193 PHE A N 1
ATOM 1481 C CA . PHE A 1 193 ? 14.849 9.172 14.786 1.00 47.62 193 PHE A CA 1
ATOM 1482 C C . PHE A 1 193 ? 15.123 9.807 16.150 1.00 47.62 193 PHE A C 1
ATOM 1484 O O . PHE A 1 193 ? 14.171 10.099 16.878 1.00 47.62 193 PHE A O 1
ATOM 1491 N N . PRO A 1 194 ? 16.392 9.983 16.548 1.00 46.75 194 PRO A N 1
ATOM 1492 C CA . PRO A 1 194 ? 16.728 10.637 17.794 1.00 46.75 194 PRO A CA 1
ATOM 1493 C C . PRO A 1 194 ? 16.649 12.146 17.547 1.00 46.75 194 PRO A C 1
ATOM 1495 O O . PRO A 1 194 ? 17.667 12.801 17.362 1.00 46.75 194 PRO A O 1
ATOM 1498 N N . SER A 1 195 ? 15.437 12.706 17.487 1.00 52.31 195 SER A N 1
ATOM 1499 C CA . SER A 1 195 ? 15.264 14.137 17.747 1.00 52.31 195 SER A CA 1
ATOM 1500 C C . SER A 1 195 ? 14.792 14.316 19.187 1.00 52.31 195 SER A C 1
ATOM 1502 O O . SER A 1 195 ? 13.908 13.623 19.695 1.00 52.31 195 SER A O 1
ATOM 1504 N N . SER A 1 196 ? 15.483 15.207 19.881 1.00 57.28 196 SER A N 1
ATOM 1505 C CA . SER A 1 196 ? 15.770 15.171 21.315 1.00 57.28 196 SER A CA 1
ATOM 1506 C C . SER A 1 196 ? 14.589 15.436 22.257 1.00 57.28 196 SER A C 1
ATOM 1508 O O . SER A 1 196 ? 14.802 15.559 23.458 1.00 57.28 196 SER A O 1
ATOM 1510 N N . ALA A 1 197 ? 13.350 15.502 21.763 1.00 56.38 197 ALA A N 1
ATOM 1511 C CA . ALA A 1 197 ? 12.192 15.856 22.587 1.00 56.38 197 ALA A CA 1
ATOM 1512 C C . ALA A 1 197 ? 10.947 14.965 22.408 1.00 56.38 197 ALA A C 1
ATOM 1514 O O . ALA A 1 197 ? 10.053 15.029 23.247 1.00 56.38 197 ALA A O 1
ATOM 1515 N N . SER A 1 198 ? 10.879 14.080 21.400 1.00 49.59 198 SER A N 1
ATOM 1516 C CA . SER A 1 198 ? 9.729 13.172 21.222 1.00 49.59 198 SER A CA 1
ATOM 1517 C C . SER A 1 198 ? 10.182 11.719 21.097 1.00 49.59 198 SER A C 1
ATOM 1519 O O . SER A 1 198 ? 10.486 11.209 20.023 1.00 49.59 198 SER A O 1
ATOM 1521 N N . ARG A 1 199 ? 10.260 11.037 22.242 1.00 54.66 199 ARG A N 1
ATOM 1522 C CA . ARG A 1 199 ? 10.904 9.723 22.401 1.00 54.66 199 ARG A CA 1
ATOM 1523 C C . ARG A 1 199 ? 10.125 8.532 21.803 1.00 54.66 199 ARG A C 1
ATOM 1525 O O . ARG A 1 199 ? 10.532 7.402 22.030 1.00 54.66 199 ARG A O 1
ATOM 1532 N N . ASN A 1 200 ? 9.012 8.722 21.087 1.00 50.91 200 ASN A N 1
ATOM 1533 C CA . ASN A 1 200 ? 8.080 7.619 20.799 1.00 50.91 200 ASN A CA 1
ATOM 1534 C C . ASN A 1 200 ? 7.377 7.726 19.437 1.00 50.91 200 ASN A C 1
ATOM 1536 O O . ASN A 1 200 ? 6.153 7.793 19.398 1.00 50.91 200 ASN A O 1
ATOM 1540 N N . SER A 1 201 ? 8.107 7.709 18.322 1.00 48.94 201 SER A N 1
ATOM 1541 C CA . SER A 1 201 ? 7.506 7.234 17.070 1.00 48.94 201 SER A CA 1
ATOM 1542 C C . SER A 1 201 ? 8.348 6.096 16.538 1.00 48.94 201 SER A C 1
ATOM 1544 O O . SER A 1 201 ? 9.435 6.329 16.030 1.00 48.94 201 SER A O 1
ATOM 1546 N N . GLN A 1 202 ? 7.876 4.870 16.727 1.00 67.06 202 GLN A N 1
ATOM 1547 C CA . GLN A 1 202 ? 8.563 3.663 16.277 1.00 67.06 202 GLN A CA 1
ATOM 1548 C C . GLN A 1 202 ? 7.784 3.041 15.105 1.00 67.06 202 GLN A C 1
ATOM 1550 O O . GLN A 1 202 ? 6.622 3.373 14.909 1.00 67.06 202 GLN A O 1
ATOM 1555 N N . GLY A 1 203 ? 8.406 2.189 14.289 1.00 85.12 203 GLY A N 1
ATOM 1556 C CA . GLY A 1 203 ? 7.746 1.506 13.163 1.00 85.12 203 GLY A CA 1
ATOM 1557 C C . GLY A 1 203 ? 6.906 0.288 13.577 1.00 85.12 203 GLY A C 1
ATOM 1558 O O . GLY A 1 203 ? 6.626 0.078 14.759 1.00 85.12 203 GLY A O 1
ATOM 1559 N N . SER A 1 204 ? 6.563 -0.582 12.622 1.00 91.94 204 SER A N 1
ATOM 1560 C CA . SER A 1 204 ? 5.819 -1.834 12.880 1.00 91.94 204 SER A CA 1
ATOM 1561 C C . SER A 1 204 ? 6.503 -2.771 13.889 1.00 91.94 204 SER A C 1
ATOM 1563 O O . SER A 1 204 ? 5.830 -3.482 14.639 1.00 91.94 204 SER A O 1
ATOM 1565 N N . LEU A 1 205 ? 7.839 -2.736 13.988 1.00 92.75 205 LEU A N 1
ATOM 1566 C CA . LEU A 1 205 ? 8.597 -3.512 14.980 1.00 92.75 205 LEU A CA 1
ATOM 1567 C C . LEU A 1 205 ? 8.232 -3.153 16.428 1.00 92.75 205 LEU A C 1
ATOM 1569 O O . LEU A 1 205 ? 8.296 -4.014 17.306 1.00 92.75 205 LEU A O 1
ATOM 1573 N N . PHE A 1 206 ? 7.803 -1.918 16.691 1.00 91.94 206 PHE A N 1
ATOM 1574 C CA . PHE A 1 206 ? 7.368 -1.517 18.027 1.00 91.94 206 PHE A CA 1
ATOM 1575 C C . PHE A 1 206 ? 6.034 -2.097 18.420 1.00 91.94 206 PHE A C 1
ATOM 1577 O O . PHE A 1 206 ? 5.892 -2.508 19.564 1.00 91.94 206 PHE A O 1
ATOM 1584 N N . ILE A 1 207 ? 5.071 -2.155 17.499 1.00 94.25 207 ILE A N 1
ATOM 1585 C CA . ILE A 1 207 ? 3.784 -2.802 17.770 1.00 94.25 207 ILE A CA 1
ATOM 1586 C C . ILE A 1 207 ? 4.048 -4.250 18.191 1.00 94.25 207 ILE A C 1
ATOM 1588 O O . ILE A 1 207 ? 3.559 -4.700 19.229 1.00 94.25 207 ILE A O 1
ATOM 1592 N N . ILE A 1 208 ? 4.899 -4.948 17.429 1.00 95.88 208 ILE A N 1
ATOM 1593 C CA . ILE A 1 208 ? 5.317 -6.318 17.731 1.00 95.88 208 ILE A CA 1
ATOM 1594 C C . ILE A 1 208 ? 5.984 -6.375 19.111 1.00 95.88 208 ILE A C 1
ATOM 1596 O O . ILE A 1 208 ? 5.529 -7.124 19.972 1.00 95.88 208 ILE A O 1
ATOM 1600 N N . TYR A 1 209 ? 7.015 -5.566 19.363 1.00 95.25 209 TYR A N 1
ATOM 1601 C CA . TYR A 1 209 ? 7.739 -5.560 20.636 1.00 95.25 209 TYR A CA 1
ATOM 1602 C C . TYR A 1 209 ? 6.844 -5.218 21.838 1.00 95.25 209 TYR A C 1
ATOM 1604 O O . TYR A 1 209 ? 6.887 -5.907 22.853 1.00 95.25 209 TYR A O 1
ATOM 1612 N N . ASP A 1 210 ? 6.010 -4.185 21.740 1.00 94.19 210 ASP A N 1
ATOM 1613 C CA . ASP A 1 210 ? 5.162 -3.692 22.827 1.00 94.19 210 ASP A CA 1
ATOM 1614 C C . ASP A 1 210 ? 4.071 -4.705 23.203 1.00 94.19 210 ASP A C 1
ATOM 1616 O O . ASP A 1 210 ? 3.844 -4.971 24.389 1.00 94.19 210 ASP A O 1
ATOM 1620 N N . ILE A 1 211 ? 3.441 -5.338 22.208 1.00 95.81 211 ILE A N 1
ATOM 1621 C CA . ILE A 1 211 ? 2.448 -6.396 22.436 1.00 95.81 211 ILE A CA 1
ATOM 1622 C C . ILE A 1 211 ? 3.135 -7.658 22.962 1.00 95.81 211 ILE A C 1
ATOM 1624 O O . ILE A 1 211 ? 2.683 -8.242 23.949 1.00 95.81 211 ILE A O 1
ATOM 1628 N N . LEU A 1 212 ? 4.266 -8.059 22.371 1.00 96.38 212 LEU A N 1
ATOM 1629 C CA . LEU A 1 212 ? 5.042 -9.208 22.838 1.00 96.38 212 LEU A CA 1
ATOM 1630 C C . LEU A 1 212 ? 5.725 -8.968 24.182 1.00 96.38 212 LEU A C 1
ATOM 1632 O O . LEU A 1 212 ? 6.117 -9.937 24.816 1.00 96.38 212 LEU A O 1
ATOM 1636 N N . ARG A 1 213 ? 5.854 -7.740 24.684 1.00 96.62 213 ARG A N 1
ATOM 1637 C CA . ARG A 1 213 ? 6.393 -7.497 26.027 1.00 96.62 213 ARG A CA 1
ATOM 1638 C C . ARG A 1 213 ? 5.353 -7.816 27.096 1.00 96.62 213 ARG A C 1
ATOM 1640 O O . ARG A 1 213 ? 5.642 -8.553 28.037 1.00 96.62 213 ARG A O 1
ATOM 1647 N N . VAL A 1 214 ? 4.112 -7.364 26.928 1.00 95.88 214 VAL A N 1
ATOM 1648 C CA . VAL A 1 214 ? 3.072 -7.453 27.968 1.00 95.88 214 VAL A CA 1
ATOM 1649 C C . VAL A 1 214 ? 2.196 -8.699 27.787 1.00 95.88 214 VAL A C 1
ATOM 1651 O O . VAL A 1 214 ? 1.409 -8.786 26.851 1.00 95.88 214 VAL A O 1
ATOM 1654 N N . ARG A 1 215 ? 2.286 -9.673 28.706 1.00 96.31 215 ARG A N 1
ATOM 1655 C CA . ARG A 1 215 ? 1.561 -10.961 28.606 1.00 96.31 215 ARG A CA 1
ATOM 1656 C C . ARG A 1 215 ? 0.037 -10.806 28.508 1.00 96.31 215 ARG A C 1
ATOM 1658 O O . ARG A 1 215 ? -0.577 -11.561 27.762 1.00 96.31 215 ARG A O 1
ATOM 1665 N N . SER A 1 216 ? -0.561 -9.845 29.216 1.00 95.56 216 SER A N 1
ATOM 1666 C CA . SER A 1 216 ? -2.013 -9.606 29.159 1.00 95.56 216 SER A CA 1
ATOM 1667 C C . SER A 1 216 ? -2.468 -9.165 27.766 1.00 95.56 216 SER A C 1
ATOM 1669 O O . SER A 1 216 ? -3.441 -9.700 27.246 1.00 95.56 216 SER A O 1
ATOM 1671 N N . ARG A 1 217 ? -1.703 -8.288 27.105 1.00 93.69 217 ARG A N 1
ATOM 1672 C CA . ARG A 1 217 ? -2.008 -7.812 25.745 1.00 93.69 217 ARG A CA 1
ATOM 1673 C C . ARG A 1 217 ? -1.927 -8.922 24.705 1.00 93.69 217 ARG A C 1
ATOM 1675 O O . ARG A 1 217 ? -2.729 -8.951 23.784 1.00 93.69 217 ARG A O 1
ATOM 1682 N N . ARG A 1 218 ? -1.016 -9.887 24.873 1.00 95.62 218 ARG A N 1
ATOM 1683 C CA . ARG A 1 218 ? -0.898 -11.043 23.964 1.00 95.62 218 ARG A CA 1
ATOM 1684 C C . ARG A 1 218 ? -2.138 -11.935 23.954 1.00 95.62 218 ARG A C 1
ATOM 1686 O O . ARG A 1 218 ? -2.272 -12.740 23.036 1.00 95.62 218 ARG A O 1
ATOM 1693 N N . ALA A 1 219 ? -3.012 -11.855 24.959 1.00 95.75 219 ALA A N 1
ATOM 1694 C CA . ALA A 1 219 ? -4.220 -12.675 25.028 1.00 95.75 219 ALA A CA 1
ATOM 1695 C C . ALA A 1 219 ? -5.376 -12.114 24.180 1.00 95.75 219 ALA A C 1
ATOM 1697 O O . ALA A 1 219 ? -6.188 -12.904 23.701 1.00 95.75 219 ALA A O 1
ATOM 1698 N N . GLU A 1 220 ? -5.402 -10.800 23.942 1.00 95.12 220 GLU A N 1
ATOM 1699 C CA . GLU A 1 220 ? -6.442 -10.107 23.171 1.00 95.12 220 GLU A CA 1
ATOM 1700 C C . GLU A 1 220 ? -6.285 -10.372 21.660 1.00 95.12 220 GLU A C 1
ATOM 1702 O O . GLU A 1 220 ? -5.213 -10.168 21.085 1.00 95.12 220 GLU A O 1
ATOM 1707 N N . LEU A 1 221 ? -7.360 -10.814 21.005 1.00 96.25 221 LEU A N 1
ATOM 1708 C CA . LEU A 1 221 ? -7.453 -11.097 19.571 1.00 96.25 221 LEU A CA 1
ATOM 1709 C C . LEU A 1 221 ? -7.094 -9.870 18.736 1.00 96.25 221 LEU A C 1
ATOM 1711 O O . LEU A 1 221 ? -6.303 -9.981 17.804 1.00 96.25 221 LEU A O 1
ATOM 1715 N N . TYR A 1 222 ? -7.610 -8.697 19.109 1.00 95.25 222 TYR A N 1
ATOM 1716 C CA . TYR A 1 222 ? -7.273 -7.430 18.458 1.00 95.25 222 TYR A CA 1
ATOM 1717 C C . TYR A 1 222 ? -5.753 -7.209 18.399 1.00 95.25 222 TYR A C 1
ATOM 1719 O O . TYR A 1 222 ? -5.196 -6.974 17.330 1.00 95.25 222 TYR A O 1
ATOM 1727 N N . GLN A 1 223 ? -5.062 -7.360 19.533 1.00 95.69 223 GLN A N 1
ATOM 1728 C CA . GLN A 1 223 ? -3.612 -7.158 19.611 1.00 95.69 223 GLN A CA 1
ATOM 1729 C C . GLN A 1 223 ? -2.854 -8.191 18.773 1.00 95.69 223 GLN A C 1
ATOM 1731 O O . GLN A 1 223 ? -1.854 -7.879 18.135 1.00 95.69 223 GLN A O 1
ATOM 1736 N N . GLN A 1 224 ? -3.332 -9.431 18.722 1.00 97.19 224 GLN A N 1
ATOM 1737 C CA . GLN A 1 224 ? -2.711 -10.461 17.893 1.00 97.19 224 GLN A CA 1
ATOM 1738 C C . GLN A 1 224 ? -2.877 -10.181 16.396 1.00 97.19 224 GLN A C 1
ATOM 1740 O O . GLN A 1 224 ? -1.919 -10.369 15.648 1.00 97.19 224 GLN A O 1
ATOM 1745 N N . ILE A 1 225 ? -4.050 -9.702 15.956 1.00 96.94 225 ILE A N 1
ATOM 1746 C CA . ILE A 1 225 ? -4.267 -9.254 14.569 1.00 96.94 225 ILE A CA 1
ATOM 1747 C C . ILE A 1 225 ? -3.288 -8.121 14.239 1.00 96.94 225 ILE A C 1
ATOM 1749 O O . ILE A 1 225 ? -2.650 -8.160 13.189 1.00 96.94 225 ILE A O 1
ATOM 1753 N N . MET A 1 226 ? -3.088 -7.174 15.164 1.00 96.00 226 MET A N 1
ATOM 1754 C CA . MET A 1 226 ? -2.113 -6.091 15.002 1.00 96.00 226 MET A CA 1
ATOM 1755 C C . MET A 1 226 ? -0.672 -6.599 14.862 1.00 96.00 226 MET A C 1
ATOM 1757 O O . MET A 1 226 ? 0.065 -6.097 14.014 1.00 96.00 226 MET A O 1
ATOM 1761 N N . VAL A 1 227 ? -0.266 -7.610 15.639 1.00 97.31 227 VAL A N 1
ATOM 1762 C CA . VAL A 1 227 ? 1.056 -8.251 15.490 1.00 97.31 227 VAL A CA 1
ATOM 1763 C C . VAL A 1 227 ? 1.185 -8.928 14.126 1.00 97.31 227 VAL A C 1
ATOM 1765 O O . VAL A 1 227 ? 2.203 -8.750 13.465 1.00 97.31 227 VAL A O 1
ATOM 1768 N N . CYS A 1 228 ? 0.160 -9.668 13.692 1.00 97.62 228 CYS A N 1
ATOM 1769 C CA . CYS A 1 228 ? 0.141 -10.335 12.389 1.00 97.62 228 CYS A CA 1
ATOM 1770 C C . CYS A 1 228 ? 0.299 -9.322 11.246 1.00 97.62 228 CYS A C 1
ATOM 1772 O O . CYS A 1 228 ? 1.190 -9.453 10.414 1.00 97.62 228 CYS A O 1
ATOM 1774 N N . MET A 1 229 ? -0.511 -8.263 11.255 1.00 96.69 229 MET A N 1
ATOM 1775 C CA . MET A 1 229 ? -0.441 -7.171 10.283 1.00 96.69 229 MET A CA 1
ATOM 1776 C C . MET A 1 229 ? 0.946 -6.521 10.257 1.00 96.69 229 MET A C 1
ATOM 1778 O O . MET A 1 229 ? 1.562 -6.425 9.201 1.00 96.69 229 MET A O 1
ATOM 1782 N N . SER A 1 230 ? 1.474 -6.173 11.432 1.00 96.75 230 SER A N 1
ATOM 1783 C CA . SER A 1 230 ? 2.789 -5.540 11.571 1.00 96.75 230 SER A CA 1
ATOM 1784 C C . SER A 1 230 ? 3.925 -6.436 11.077 1.00 96.75 230 SER A C 1
ATOM 1786 O O . SER A 1 230 ? 4.905 -5.940 10.532 1.00 96.75 230 SER A O 1
ATOM 1788 N N . PHE A 1 231 ? 3.814 -7.753 11.264 1.00 97.56 231 PHE A N 1
ATOM 1789 C CA . PHE A 1 231 ? 4.800 -8.715 10.778 1.00 97.56 231 PHE A CA 1
ATOM 1790 C C . PHE A 1 231 ? 4.869 -8.718 9.246 1.00 97.56 231 PHE A C 1
ATOM 1792 O O . PHE A 1 231 ? 5.959 -8.599 8.686 1.00 97.56 231 PHE A O 1
ATOM 1799 N N . PHE A 1 232 ? 3.721 -8.779 8.567 1.00 97.56 232 PHE A N 1
ATOM 1800 C CA . PHE A 1 232 ? 3.679 -8.727 7.103 1.00 97.56 232 PHE A CA 1
ATOM 1801 C C . PHE A 1 232 ? 4.061 -7.347 6.551 1.00 97.56 232 PHE A C 1
ATOM 1803 O O . PHE A 1 232 ? 4.753 -7.287 5.536 1.00 97.56 232 PHE A O 1
ATOM 1810 N N . ASP A 1 233 ? 3.730 -6.256 7.251 1.00 96.69 233 ASP A N 1
ATOM 1811 C CA . ASP A 1 233 ? 4.226 -4.916 6.905 1.00 96.69 233 ASP A CA 1
ATOM 1812 C C . ASP A 1 233 ? 5.759 -4.851 6.951 1.00 96.69 233 ASP A C 1
ATOM 1814 O O . ASP A 1 233 ? 6.370 -4.257 6.068 1.00 96.69 233 ASP A O 1
ATOM 1818 N N . VAL A 1 234 ? 6.400 -5.471 7.953 1.00 96.62 234 VAL A N 1
ATOM 1819 C CA . VAL A 1 234 ? 7.870 -5.530 8.035 1.00 96.62 234 VAL A CA 1
ATOM 1820 C C . VAL A 1 234 ? 8.445 -6.314 6.857 1.00 96.62 234 VAL A C 1
ATOM 1822 O O . VAL A 1 234 ? 9.399 -5.843 6.243 1.00 96.62 234 VAL A O 1
ATOM 1825 N N . LEU A 1 235 ? 7.868 -7.468 6.505 1.00 96.94 235 LEU A N 1
ATOM 1826 C CA . LEU A 1 235 ? 8.323 -8.255 5.351 1.00 96.94 235 LEU A CA 1
ATOM 1827 C C . LEU A 1 235 ? 8.216 -7.462 4.040 1.00 96.94 235 LEU A C 1
ATOM 1829 O O . LEU A 1 235 ? 9.191 -7.383 3.291 1.00 96.94 235 LEU A O 1
ATOM 1833 N N . GLY A 1 236 ? 7.067 -6.824 3.799 1.00 96.44 236 GLY A N 1
ATOM 1834 C CA . GLY A 1 236 ? 6.859 -5.982 2.622 1.00 96.44 236 GLY A CA 1
ATOM 1835 C C . GLY A 1 236 ? 7.799 -4.776 2.604 1.00 96.44 236 GLY A C 1
ATOM 1836 O O . GLY A 1 236 ? 8.449 -4.510 1.596 1.00 96.44 236 GLY A O 1
ATOM 1837 N N . ALA A 1 237 ? 7.947 -4.073 3.729 1.00 96.25 237 ALA A N 1
ATOM 1838 C CA . ALA A 1 237 ? 8.827 -2.912 3.832 1.00 96.25 237 ALA A CA 1
ATOM 1839 C C . ALA A 1 237 ? 10.305 -3.275 3.630 1.00 96.25 237 ALA A C 1
ATOM 1841 O O . ALA A 1 237 ? 11.035 -2.493 3.026 1.00 96.25 237 ALA A O 1
ATOM 1842 N N . VAL A 1 238 ? 10.759 -4.453 4.080 1.00 96.81 238 VAL A N 1
ATOM 1843 C CA . VAL A 1 238 ? 12.122 -4.937 3.801 1.00 96.81 238 VAL A CA 1
ATOM 1844 C C . VAL A 1 238 ? 12.320 -5.117 2.297 1.00 96.81 238 VAL A C 1
ATOM 1846 O O . VAL A 1 238 ? 13.323 -4.653 1.762 1.00 96.81 238 VAL A O 1
ATOM 1849 N N . ALA A 1 239 ? 11.354 -5.712 1.595 1.00 97.56 239 ALA A N 1
ATOM 1850 C CA . ALA A 1 239 ? 11.425 -5.863 0.144 1.00 97.56 239 ALA A CA 1
ATOM 1851 C C . ALA A 1 239 ? 11.397 -4.505 -0.588 1.00 97.56 239 ALA A C 1
ATOM 1853 O O . ALA A 1 239 ? 12.205 -4.273 -1.493 1.00 97.56 239 ALA A O 1
ATOM 1854 N N . TYR A 1 240 ? 10.550 -3.569 -0.143 1.00 97.50 240 TYR A N 1
ATOM 1855 C CA . TYR A 1 240 ? 10.525 -2.198 -0.660 1.00 97.50 240 TYR A CA 1
ATOM 1856 C C . TYR A 1 240 ? 11.809 -1.419 -0.365 1.00 97.50 240 TYR A C 1
ATOM 1858 O O . TYR A 1 240 ? 12.209 -0.600 -1.184 1.00 97.50 240 TYR A O 1
ATOM 1866 N N . ALA A 1 241 ? 12.496 -1.673 0.753 1.00 96.94 241 ALA A N 1
ATOM 1867 C CA . ALA A 1 241 ? 13.753 -1.003 1.086 1.00 96.94 241 ALA A CA 1
ATOM 1868 C C . ALA A 1 241 ? 14.856 -1.283 0.055 1.00 96.94 241 ALA A C 1
ATOM 1870 O O . ALA A 1 241 ? 15.721 -0.438 -0.173 1.00 96.94 241 ALA A O 1
ATOM 1871 N N . PHE A 1 242 ? 14.812 -2.426 -0.628 1.00 96.88 242 PHE A N 1
ATOM 1872 C CA . PHE A 1 242 ? 15.762 -2.700 -1.699 1.00 96.88 242 PHE A CA 1
ATOM 1873 C C . PHE A 1 242 ? 15.484 -1.887 -2.976 1.00 96.88 242 PHE A C 1
ATOM 1875 O O . PHE A 1 242 ? 16.429 -1.629 -3.718 1.00 96.88 242 PHE A O 1
ATOM 1882 N N . THR A 1 243 ? 14.258 -1.394 -3.195 1.00 95.69 243 THR A N 1
ATOM 1883 C CA . THR A 1 243 ? 13.845 -0.619 -4.387 1.00 95.69 243 THR A CA 1
ATOM 1884 C C . THR A 1 243 ? 14.388 -1.208 -5.690 1.00 95.69 243 THR A C 1
ATOM 1886 O O . THR A 1 243 ? 14.059 -2.347 -6.002 1.00 95.69 243 THR A O 1
ATOM 1889 N N . SER A 1 244 ? 15.257 -0.493 -6.409 1.00 96.50 244 SER A N 1
ATOM 1890 C CA . SER A 1 244 ? 15.846 -0.946 -7.666 1.00 96.50 244 SER A CA 1
ATOM 1891 C C . SER A 1 244 ? 17.008 -1.931 -7.517 1.00 96.50 244 SER A C 1
ATOM 1893 O O . SER A 1 244 ? 17.446 -2.503 -8.505 1.00 96.50 244 SER A O 1
ATOM 1895 N N . ALA A 1 245 ? 17.509 -2.178 -6.304 1.00 97.44 245 ALA A N 1
ATOM 1896 C CA . ALA A 1 245 ? 18.671 -3.046 -6.095 1.00 97.44 245 ALA A CA 1
ATOM 1897 C C . ALA A 1 245 ? 18.504 -4.481 -6.626 1.00 97.44 245 ALA A C 1
ATOM 1899 O O . ALA A 1 245 ? 19.454 -4.967 -7.237 1.00 97.44 245 ALA A O 1
ATOM 1900 N N . PRO A 1 246 ? 17.354 -5.162 -6.446 1.00 97.88 246 PRO A N 1
ATOM 1901 C CA . PRO A 1 246 ? 17.176 -6.546 -6.889 1.00 97.88 246 PRO A CA 1
ATOM 1902 C C . PRO A 1 246 ? 16.862 -6.680 -8.378 1.00 97.88 246 PRO A C 1
ATOM 1904 O O . PRO A 1 246 ? 16.745 -7.804 -8.859 1.00 97.88 246 PRO A O 1
ATOM 1907 N N . ILE A 1 247 ? 16.699 -5.566 -9.088 1.00 97.31 247 ILE A N 1
ATOM 1908 C CA . ILE A 1 247 ? 16.380 -5.563 -10.510 1.00 97.31 247 ILE A CA 1
ATOM 1909 C C . ILE A 1 247 ? 17.656 -5.891 -11.315 1.00 97.31 247 ILE A C 1
ATOM 1911 O O . ILE A 1 247 ? 18.751 -5.476 -10.906 1.00 97.31 247 ILE A O 1
ATOM 1915 N N . PRO A 1 248 ? 17.534 -6.621 -12.440 1.00 96.62 248 PRO A N 1
ATOM 1916 C CA . PRO A 1 248 ? 18.668 -6.972 -13.287 1.00 96.62 248 PRO A CA 1
ATOM 1917 C C . PRO A 1 248 ? 19.456 -5.764 -13.822 1.00 96.62 248 PRO A C 1
ATOM 1919 O O . PRO A 1 248 ? 18.897 -4.691 -14.061 1.00 96.62 248 PRO A O 1
ATOM 1922 N N . THR A 1 249 ? 20.771 -5.913 -13.990 1.00 95.19 249 THR A N 1
ATOM 1923 C CA . THR A 1 249 ? 21.675 -4.809 -14.368 1.00 95.19 249 THR A CA 1
ATOM 1924 C C . THR A 1 249 ? 21.539 -4.378 -15.830 1.00 95.19 249 THR A C 1
ATOM 1926 O O . THR A 1 249 ? 21.877 -3.240 -16.164 1.00 95.19 249 THR A O 1
ATOM 1929 N N . GLU A 1 250 ? 20.972 -5.232 -16.677 1.00 92.12 250 GLU A N 1
ATOM 1930 C CA . GLU A 1 250 ? 20.667 -4.991 -18.089 1.00 92.12 250 GLU A CA 1
ATOM 1931 C C . GLU A 1 250 ? 19.617 -3.897 -18.332 1.00 92.12 250 GLU A C 1
ATOM 1933 O O . GLU A 1 250 ? 19.459 -3.448 -19.460 1.00 92.12 250 GLU A O 1
ATOM 1938 N N . TYR A 1 251 ? 18.922 -3.405 -17.301 1.00 90.50 251 TYR A N 1
ATOM 1939 C CA . TYR A 1 251 ? 17.977 -2.292 -17.461 1.00 90.50 251 TYR A CA 1
ATOM 1940 C C . TYR A 1 251 ? 18.615 -0.892 -17.341 1.00 90.50 251 TYR A C 1
ATOM 1942 O O . TYR A 1 251 ? 17.946 0.116 -17.573 1.00 90.50 251 TYR A O 1
ATOM 1950 N N . TYR A 1 252 ? 19.902 -0.810 -16.988 1.00 91.19 252 TYR A N 1
ATOM 1951 C CA . TYR A 1 252 ? 20.753 0.391 -17.029 1.00 91.19 252 TYR A CA 1
ATOM 1952 C C . TYR A 1 252 ? 20.299 1.669 -16.276 1.00 91.19 252 TYR A C 1
ATOM 1954 O O . TYR A 1 252 ? 20.842 2.745 -16.538 1.00 91.19 252 TYR A O 1
ATOM 1962 N N . TYR A 1 253 ? 19.367 1.613 -15.321 1.00 88.06 253 TYR A N 1
ATOM 1963 C CA . TYR A 1 253 ? 19.051 2.753 -14.442 1.00 88.06 253 TYR A CA 1
ATOM 1964 C C . TYR A 1 253 ? 19.812 2.723 -13.100 1.00 88.06 253 TYR A C 1
ATOM 1966 O O . TYR A 1 253 ? 20.433 1.721 -12.743 1.00 88.06 253 TYR A O 1
ATOM 1974 N N . PRO A 1 254 ? 19.842 3.837 -12.341 1.00 90.81 254 PRO A N 1
ATOM 1975 C CA . PRO A 1 254 ? 20.622 3.910 -11.110 1.00 90.81 254 PRO A CA 1
ATOM 1976 C C . PRO A 1 254 ? 20.192 2.892 -10.040 1.00 90.81 254 PRO A C 1
ATOM 1978 O O . PRO A 1 254 ? 19.008 2.710 -9.750 1.00 90.81 254 PRO A O 1
ATOM 1981 N N . GLY A 1 255 ? 21.181 2.284 -9.382 1.00 92.44 255 GLY A N 1
ATOM 1982 C CA . GLY A 1 255 ? 20.976 1.423 -8.213 1.00 92.44 255 GLY A CA 1
ATOM 1983 C C . GLY A 1 255 ? 20.697 -0.050 -8.510 1.00 92.44 255 GLY A C 1
ATOM 1984 O O . GLY A 1 255 ? 20.437 -0.774 -7.556 1.00 92.44 255 GLY A O 1
ATOM 1985 N N . LEU A 1 256 ? 20.770 -0.481 -9.772 1.00 95.12 256 LEU A N 1
ATOM 1986 C CA . LEU A 1 256 ? 20.632 -1.875 -10.199 1.00 95.12 256 LEU A CA 1
ATOM 1987 C C . LEU A 1 256 ? 21.857 -2.714 -9.816 1.00 95.12 256 LEU A C 1
ATOM 1989 O O . LEU A 1 256 ? 22.980 -2.373 -10.189 1.00 95.12 256 LEU A O 1
ATOM 1993 N N . HIS A 1 257 ? 21.644 -3.824 -9.112 1.00 96.94 257 HIS A N 1
ATOM 1994 C CA . HIS A 1 257 ? 22.706 -4.769 -8.740 1.00 96.94 257 HIS A CA 1
ATOM 1995 C C . HIS A 1 257 ? 22.249 -6.240 -8.773 1.00 96.94 257 HIS A C 1
ATOM 1997 O O . HIS A 1 257 ? 22.990 -7.114 -8.323 1.00 96.94 257 HIS A O 1
ATOM 2003 N N . GLY A 1 258 ? 21.031 -6.511 -9.248 1.00 96.94 258 GLY A N 1
ATOM 2004 C CA . GLY A 1 258 ? 20.383 -7.812 -9.150 1.00 96.94 258 GLY A CA 1
ATOM 2005 C C . GLY A 1 258 ? 20.393 -8.616 -10.447 1.00 96.94 258 GLY A C 1
ATOM 2006 O O . GLY A 1 258 ? 21.177 -8.369 -11.360 1.00 96.94 258 GLY A O 1
ATOM 2007 N N . ASN A 1 259 ? 19.506 -9.606 -10.487 1.00 96.88 259 ASN A N 1
ATOM 2008 C CA . ASN A 1 259 ? 19.174 -10.473 -11.613 1.00 96.88 259 ASN A CA 1
ATOM 2009 C C . ASN A 1 259 ? 17.697 -10.910 -11.512 1.00 96.88 259 ASN A C 1
ATOM 2011 O O . ASN A 1 259 ? 16.997 -10.548 -10.561 1.00 96.88 259 ASN A O 1
ATOM 2015 N N . ASP A 1 260 ? 17.212 -11.709 -12.466 1.00 96.44 260 ASP A N 1
ATOM 2016 C CA . ASP A 1 260 ? 15.800 -12.122 -12.511 1.00 96.44 260 ASP A CA 1
ATOM 2017 C C . ASP A 1 260 ? 15.348 -12.859 -11.247 1.00 96.44 260 ASP A C 1
ATOM 2019 O O . ASP A 1 260 ? 14.225 -12.675 -10.775 1.00 96.44 260 ASP A O 1
ATOM 2023 N N . ALA A 1 261 ? 16.233 -13.653 -10.639 1.00 97.81 261 ALA A N 1
ATOM 2024 C CA . ALA A 1 261 ? 15.921 -14.390 -9.421 1.00 97.81 261 ALA A CA 1
ATOM 2025 C C . ALA A 1 261 ? 15.765 -13.454 -8.213 1.00 97.81 261 ALA A C 1
ATOM 2027 O O . ALA A 1 261 ? 14.808 -13.591 -7.446 1.00 97.81 261 ALA A O 1
ATOM 2028 N N . THR A 1 262 ? 16.663 -12.475 -8.043 1.00 98.12 262 THR A N 1
ATOM 2029 C CA . THR A 1 262 ? 16.527 -11.477 -6.969 1.00 98.12 262 THR A CA 1
ATOM 2030 C C . THR A 1 262 ? 15.311 -10.585 -7.188 1.00 98.12 262 THR A C 1
ATOM 2032 O O . THR A 1 262 ? 14.646 -10.215 -6.219 1.00 98.12 262 THR A O 1
ATOM 2035 N N . CYS A 1 263 ? 14.978 -10.302 -8.447 1.00 97.94 263 CYS A N 1
ATOM 2036 C CA . CYS A 1 263 ? 13.803 -9.529 -8.809 1.00 97.94 263 CYS A CA 1
ATOM 2037 C C . CYS A 1 263 ? 12.507 -10.283 -8.486 1.00 97.94 263 CYS A C 1
ATOM 2039 O O . CYS A 1 263 ? 11.637 -9.775 -7.775 1.00 97.94 263 CYS A O 1
ATOM 2041 N N . THR A 1 264 ? 12.428 -11.551 -8.891 1.00 97.88 264 THR A N 1
ATOM 2042 C CA . THR A 1 264 ? 11.317 -12.457 -8.567 1.00 97.88 264 THR A CA 1
ATOM 2043 C C . THR A 1 264 ? 11.131 -12.582 -7.054 1.00 97.88 264 THR A C 1
ATOM 2045 O O . THR A 1 264 ? 10.011 -12.483 -6.551 1.00 97.88 264 THR A O 1
ATOM 2048 N N . ALA A 1 265 ? 12.227 -12.737 -6.303 1.00 98.25 265 ALA A N 1
ATOM 2049 C CA . ALA A 1 265 ? 12.184 -12.805 -4.846 1.00 98.25 265 ALA A CA 1
ATOM 2050 C C . ALA A 1 265 ? 11.657 -11.501 -4.220 1.00 98.25 265 ALA A C 1
ATOM 2052 O O . ALA A 1 265 ? 10.815 -11.554 -3.322 1.00 98.25 265 ALA A O 1
ATOM 2053 N N . GLN A 1 266 ? 12.103 -10.334 -4.699 1.00 97.94 266 GLN A N 1
ATOM 2054 C CA . GLN A 1 266 ? 11.590 -9.046 -4.226 1.00 97.94 266 GLN A CA 1
ATOM 2055 C C . GLN A 1 266 ? 10.086 -8.911 -4.493 1.00 97.94 266 GLN A C 1
ATOM 2057 O O . GLN A 1 266 ? 9.341 -8.583 -3.568 1.00 97.94 266 GLN A O 1
ATOM 2062 N N . GLY A 1 267 ? 9.636 -9.204 -5.718 1.00 97.06 267 GLY A N 1
ATOM 2063 C CA . GLY A 1 267 ? 8.219 -9.162 -6.087 1.00 97.06 267 GLY A CA 1
ATOM 2064 C C . GLY A 1 267 ? 7.367 -10.092 -5.224 1.00 97.06 267 GLY A C 1
ATOM 2065 O O . GLY A 1 267 ? 6.327 -9.681 -4.708 1.00 97.06 267 GLY A O 1
ATOM 2066 N N . PHE A 1 268 ? 7.859 -11.305 -4.958 1.00 97.81 268 PHE A N 1
ATOM 2067 C CA . PHE A 1 268 ? 7.216 -12.254 -4.053 1.00 97.81 268 PHE A CA 1
ATOM 2068 C C . PHE A 1 268 ? 7.054 -11.691 -2.634 1.00 97.81 268 PHE A C 1
ATOM 2070 O O . PHE A 1 268 ? 5.951 -11.723 -2.092 1.00 97.81 268 PHE A O 1
ATOM 2077 N N . PHE A 1 269 ? 8.109 -11.138 -2.024 1.00 98.06 269 PHE A N 1
ATOM 2078 C CA . PHE A 1 269 ? 8.014 -10.590 -0.664 1.00 98.06 269 PHE A CA 1
ATOM 2079 C C . PHE A 1 269 ? 7.156 -9.321 -0.582 1.00 98.06 269 PHE A C 1
ATOM 2081 O O . PHE A 1 269 ? 6.457 -9.130 0.415 1.00 98.06 269 PHE A O 1
ATOM 2088 N N . ILE A 1 270 ? 7.148 -8.489 -1.629 1.00 96.69 270 ILE A N 1
ATOM 2089 C CA . ILE A 1 270 ? 6.200 -7.373 -1.752 1.00 96.69 270 ILE A CA 1
ATOM 2090 C C . ILE A 1 270 ? 4.764 -7.912 -1.755 1.00 96.69 270 ILE A C 1
ATOM 2092 O O . ILE A 1 270 ? 3.930 -7.436 -0.981 1.00 96.69 270 ILE A O 1
ATOM 2096 N N . GLN A 1 271 ? 4.486 -8.956 -2.543 1.00 96.25 271 GLN A N 1
ATOM 2097 C CA . GLN A 1 271 ? 3.161 -9.569 -2.589 1.00 96.25 271 GLN A CA 1
ATOM 2098 C C . GLN A 1 271 ? 2.782 -10.223 -1.254 1.00 96.25 271 GLN A C 1
ATOM 2100 O O . GLN A 1 271 ? 1.644 -10.087 -0.812 1.00 96.25 271 GLN A O 1
ATOM 2105 N N . VAL A 1 272 ? 3.718 -10.867 -0.552 1.00 97.12 272 VAL A N 1
ATOM 2106 C CA . VAL A 1 272 ? 3.502 -11.374 0.816 1.00 97.12 272 VAL A CA 1
ATOM 2107 C C . VAL A 1 272 ? 3.146 -10.234 1.779 1.00 97.12 272 VAL A C 1
ATOM 2109 O O . VAL A 1 272 ? 2.289 -10.409 2.644 1.00 97.12 272 VAL A O 1
ATOM 2112 N N . GLY A 1 273 ? 3.718 -9.041 1.598 1.00 96.25 273 GLY A N 1
ATOM 2113 C CA . GLY A 1 273 ? 3.338 -7.841 2.347 1.00 96.25 273 GLY A CA 1
ATOM 2114 C C . GLY A 1 273 ? 1.852 -7.475 2.217 1.00 96.25 273 GLY A C 1
ATOM 2115 O O . GLY A 1 273 ? 1.258 -6.974 3.173 1.00 96.25 273 GLY A O 1
ATOM 2116 N N . THR A 1 274 ? 1.197 -7.811 1.097 1.00 95.31 274 THR A N 1
ATOM 2117 C CA . THR A 1 274 ? -0.247 -7.556 0.896 1.00 95.31 274 THR A CA 1
ATOM 2118 C C . THR A 1 274 ? -1.146 -8.351 1.851 1.00 95.31 274 THR A C 1
ATOM 2120 O O . THR A 1 274 ? -2.297 -7.964 2.069 1.00 95.31 274 THR A O 1
ATOM 2123 N N . VAL A 1 275 ? -0.629 -9.402 2.510 1.00 97.12 275 VAL A N 1
ATOM 2124 C CA . VAL A 1 275 ? -1.335 -10.117 3.591 1.00 97.12 275 VAL A CA 1
ATOM 2125 C C . VAL A 1 275 ? -1.753 -9.147 4.705 1.00 97.12 275 VAL A C 1
ATOM 2127 O O . VAL A 1 275 ? -2.829 -9.306 5.282 1.00 97.12 275 VAL A O 1
ATOM 2130 N N . ALA A 1 276 ? -0.975 -8.088 4.963 1.00 96.62 276 ALA A N 1
ATOM 2131 C CA . ALA A 1 276 ? -1.344 -7.042 5.918 1.00 96.62 276 ALA A CA 1
ATOM 2132 C C . ALA A 1 276 ? -2.666 -6.338 5.546 1.00 96.62 276 ALA A C 1
ATOM 2134 O O . ALA A 1 276 ? -3.474 -6.030 6.425 1.00 96.62 276 ALA A O 1
ATOM 2135 N N . GLY A 1 277 ? -2.950 -6.164 4.250 1.00 95.62 277 GLY A N 1
ATOM 2136 C CA . GLY A 1 277 ? -4.231 -5.647 3.761 1.00 95.62 277 GLY A CA 1
ATOM 2137 C C . GLY A 1 277 ? -5.407 -6.575 4.080 1.00 95.62 277 GLY A C 1
ATOM 2138 O O . GLY A 1 277 ? -6.462 -6.125 4.520 1.00 95.62 277 GLY A O 1
ATOM 2139 N N . TYR A 1 278 ? -5.220 -7.890 3.981 1.00 97.25 278 TYR A N 1
ATOM 2140 C CA . TYR A 1 278 ? -6.240 -8.855 4.405 1.00 97.25 278 TYR A CA 1
ATOM 2141 C C . TYR A 1 278 ? -6.377 -8.948 5.934 1.00 97.25 278 TYR A C 1
ATOM 2143 O O . TYR A 1 278 ? -7.470 -9.203 6.454 1.00 97.25 278 TYR A O 1
ATOM 2151 N N . CYS A 1 279 ? -5.310 -8.677 6.688 1.00 97.19 279 CYS A N 1
ATOM 2152 C CA . CYS A 1 279 ? -5.410 -8.478 8.133 1.00 97.19 279 CYS A CA 1
ATOM 2153 C C . CYS A 1 279 ? -6.266 -7.245 8.477 1.00 97.19 279 CYS A C 1
ATOM 2155 O O . CYS A 1 279 ? -6.990 -7.288 9.470 1.00 97.19 279 CYS A O 1
ATOM 2157 N N . ASN A 1 280 ? -6.275 -6.189 7.649 1.00 95.44 280 ASN A N 1
ATOM 2158 C CA . ASN A 1 280 ? -7.215 -5.067 7.811 1.00 95.44 280 ASN A CA 1
ATOM 2159 C C . ASN A 1 280 ? -8.671 -5.492 7.584 1.00 95.44 280 ASN A C 1
ATOM 2161 O O . ASN A 1 280 ? -9.549 -5.072 8.335 1.00 95.44 280 ASN A O 1
ATOM 2165 N N . VAL A 1 281 ? -8.943 -6.375 6.617 1.00 96.69 281 VAL A N 1
ATOM 2166 C CA . VAL A 1 281 ? -10.284 -6.967 6.440 1.00 96.69 281 VAL A CA 1
ATOM 2167 C C . VAL A 1 281 ? -10.689 -7.750 7.692 1.00 96.69 281 VAL A C 1
ATOM 2169 O O . VAL A 1 281 ? -11.789 -7.578 8.215 1.00 96.69 281 VAL A O 1
ATOM 2172 N N . SER A 1 282 ? -9.771 -8.553 8.230 1.00 97.12 282 SER A N 1
ATOM 2173 C CA . SER A 1 282 ? -9.976 -9.306 9.476 1.00 97.12 282 SER A CA 1
ATOM 2174 C C . SER A 1 282 ? -10.244 -8.376 10.666 1.00 97.12 282 SER A C 1
ATOM 2176 O O . SER A 1 282 ? -11.126 -8.641 11.483 1.00 97.12 282 SER A O 1
ATOM 2178 N N . LEU A 1 283 ? -9.547 -7.240 10.733 1.00 95.56 283 LEU A N 1
ATOM 2179 C CA . LEU A 1 283 ? -9.767 -6.203 11.735 1.00 95.56 283 LEU A CA 1
ATOM 2180 C C . LEU A 1 283 ? -11.140 -5.518 11.577 1.00 95.56 283 LEU A C 1
ATOM 2182 O O . LEU A 1 283 ? -11.830 -5.291 12.570 1.00 95.56 283 LEU A O 1
ATOM 2186 N N . ALA A 1 284 ? -11.580 -5.237 10.348 1.00 95.38 284 ALA A N 1
ATOM 2187 C CA . ALA A 1 284 ? -12.913 -4.698 10.078 1.00 95.38 284 ALA A CA 1
ATOM 2188 C C . ALA A 1 284 ? -14.016 -5.678 10.517 1.00 95.38 284 ALA A C 1
ATOM 2190 O O . ALA A 1 284 ? -14.976 -5.279 11.180 1.00 95.38 284 ALA A O 1
ATOM 2191 N N . PHE A 1 285 ? -13.846 -6.976 10.240 1.00 96.75 285 PHE A N 1
ATOM 2192 C CA . PHE A 1 285 ? -14.750 -8.019 10.733 1.00 96.75 285 PHE A CA 1
ATOM 2193 C C . PHE A 1 285 ? -14.756 -8.116 12.261 1.00 96.75 285 PHE A C 1
ATOM 2195 O O . PHE A 1 285 ? -15.822 -8.272 12.857 1.00 96.75 285 PHE A O 1
ATOM 2202 N N . TYR A 1 286 ? -13.599 -7.979 12.914 1.00 96.50 286 TYR A N 1
ATOM 2203 C CA . TYR A 1 286 ? -13.522 -7.921 14.375 1.00 96.50 286 TYR A CA 1
ATOM 2204 C C . TYR A 1 286 ? -14.369 -6.763 14.930 1.00 96.50 286 TYR A C 1
ATOM 2206 O O . TYR A 1 286 ? -15.157 -6.963 15.860 1.00 96.50 286 TYR A O 1
ATOM 2214 N N . TYR A 1 287 ? -14.284 -5.570 14.330 1.00 93.62 287 TYR A N 1
ATOM 2215 C CA . TYR A 1 287 ? -15.121 -4.433 14.729 1.00 93.62 287 TYR A CA 1
ATOM 2216 C C . TYR A 1 287 ? -16.603 -4.662 14.470 1.00 93.62 287 TYR A C 1
ATOM 2218 O O . TYR A 1 287 ? -17.426 -4.334 15.319 1.00 93.62 287 TYR A O 1
ATOM 2226 N N . TYR A 1 288 ? -16.955 -5.277 13.346 1.00 95.25 288 TYR A N 1
ATOM 2227 C CA . TYR A 1 288 ? -18.336 -5.649 13.074 1.00 95.25 288 TYR A CA 1
ATOM 2228 C C . TYR A 1 288 ? -18.909 -6.581 14.151 1.00 95.25 288 TYR A C 1
ATOM 2230 O O . TYR A 1 288 ? -19.976 -6.312 14.707 1.00 95.25 288 TYR A O 1
ATOM 2238 N N . LEU A 1 289 ? -18.197 -7.648 14.519 1.00 96.12 289 LEU A N 1
ATOM 2239 C CA . LEU A 1 289 ? -18.686 -8.586 15.533 1.00 96.12 289 LEU A CA 1
ATOM 2240 C C . LEU A 1 289 ? -18.763 -7.953 16.930 1.00 96.12 289 LEU A C 1
ATOM 2242 O O . LEU A 1 289 ? -19.728 -8.173 17.661 1.00 96.12 289 LEU A O 1
ATOM 2246 N N . THR A 1 290 ? -17.788 -7.130 17.304 1.00 93.62 290 THR A N 1
ATOM 2247 C CA . THR A 1 290 ? -17.774 -6.488 18.627 1.00 93.62 290 THR A CA 1
ATOM 2248 C C . THR A 1 290 ? -18.803 -5.359 18.742 1.00 93.62 290 THR A C 1
ATOM 2250 O O . THR A 1 290 ? -19.558 -5.323 19.710 1.00 93.62 290 THR A O 1
ATOM 2253 N N . ILE A 1 291 ? -18.901 -4.467 17.751 1.00 89.56 291 ILE A N 1
ATOM 2254 C CA . ILE A 1 291 ? -19.770 -3.276 17.798 1.00 89.56 291 ILE A CA 1
ATOM 2255 C C . ILE A 1 291 ? -21.206 -3.610 17.385 1.00 89.56 291 ILE A C 1
ATOM 2257 O O . ILE A 1 291 ? -22.172 -3.235 18.059 1.00 89.56 291 ILE A O 1
ATOM 2261 N N . THR A 1 292 ? -21.380 -4.300 16.257 1.00 91.06 292 THR A N 1
ATOM 2262 C CA . THR A 1 292 ? -22.719 -4.568 15.727 1.00 91.06 292 THR A CA 1
ATOM 2263 C C . THR A 1 292 ? -23.386 -5.680 16.517 1.00 91.06 292 THR A C 1
ATOM 2265 O O . THR A 1 292 ? -24.533 -5.511 16.945 1.00 91.06 292 THR A O 1
ATOM 2268 N N . LYS A 1 293 ? -22.671 -6.795 16.723 1.00 94.69 293 LYS A N 1
ATOM 2269 C CA . LYS A 1 293 ? -23.209 -8.001 17.371 1.00 94.69 293 LYS A CA 1
ATOM 2270 C C . LYS A 1 293 ? -23.003 -8.038 18.885 1.00 94.69 293 LYS A C 1
ATOM 2272 O O . LYS A 1 293 ? -23.548 -8.934 19.519 1.00 94.69 293 LYS A O 1
ATOM 2277 N N . GLY A 1 294 ? -22.258 -7.094 19.465 1.00 92.56 294 GLY A N 1
ATOM 2278 C CA . GLY A 1 294 ? -22.000 -7.074 20.907 1.00 92.56 294 GLY A CA 1
ATOM 2279 C C . GLY A 1 294 ? -21.240 -8.311 21.389 1.00 92.56 294 GLY A C 1
ATOM 2280 O O . GLY A 1 294 ? -21.407 -8.725 22.533 1.00 92.56 294 GLY A O 1
ATOM 2281 N N . MET A 1 295 ? -20.466 -8.961 20.511 1.00 96.44 295 MET A N 1
ATOM 2282 C CA . MET A 1 295 ? -19.724 -10.158 20.890 1.00 96.44 295 MET A CA 1
ATOM 2283 C C . MET A 1 295 ? -18.567 -9.782 21.808 1.00 96.44 295 MET A C 1
ATOM 2285 O O . MET A 1 295 ? -17.692 -8.998 21.441 1.00 96.44 295 MET A O 1
ATOM 2289 N N . ASN A 1 296 ? -18.541 -10.400 22.985 1.00 95.12 296 ASN A N 1
ATOM 2290 C CA . ASN A 1 296 ? -17.429 -10.268 23.916 1.00 95.12 296 ASN A CA 1
ATOM 2291 C C . ASN A 1 296 ? -16.220 -11.082 23.433 1.00 95.12 296 ASN A C 1
ATOM 2293 O O . ASN A 1 296 ? -16.355 -12.085 22.729 1.00 95.12 296 ASN A O 1
ATOM 2297 N N . GLU A 1 297 ? -15.031 -10.709 23.898 1.00 94.62 297 GLU A N 1
ATOM 2298 C CA . GLU A 1 297 ? -13.762 -11.365 23.557 1.00 94.62 297 GLU A CA 1
ATOM 2299 C C . GLU A 1 297 ? -13.773 -12.885 23.833 1.00 94.62 297 GLU A C 1
ATOM 2301 O O . GLU A 1 297 ? -13.241 -13.685 23.061 1.00 94.62 297 GLU A O 1
ATOM 2306 N N . SER A 1 298 ? -14.458 -13.315 24.899 1.00 96.12 298 SER A N 1
ATOM 2307 C CA . SER A 1 298 ? -14.646 -14.734 25.231 1.00 96.12 298 SER A CA 1
ATOM 2308 C C . SER A 1 298 ? -15.438 -15.497 24.165 1.00 96.12 298 SER A C 1
ATOM 2310 O O . SER A 1 298 ? -15.124 -16.652 23.885 1.00 96.12 298 SER A O 1
ATOM 2312 N N . SER A 1 299 ? -16.420 -14.842 23.540 1.00 97.75 299 SER A N 1
ATOM 2313 C CA . SER A 1 299 ? -17.249 -15.407 22.467 1.00 97.75 299 SER A CA 1
ATOM 2314 C C . SER A 1 299 ? -16.510 -15.463 21.128 1.00 97.75 299 SER A C 1
ATOM 2316 O O . SER A 1 299 ? -16.842 -16.284 20.278 1.00 97.75 299 SER A O 1
ATOM 2318 N N . LEU A 1 300 ? -15.485 -14.623 20.941 1.00 97.38 300 LEU A N 1
ATOM 2319 C CA . LEU A 1 300 ? -14.633 -14.615 19.747 1.00 97.38 300 LEU A CA 1
ATOM 2320 C C . LEU A 1 300 ? -13.495 -15.641 19.804 1.00 97.38 300 LEU A C 1
ATOM 2322 O O . LEU A 1 300 ? -12.936 -16.007 18.770 1.00 97.38 300 LEU A O 1
ATOM 2326 N N . ARG A 1 301 ? -13.181 -16.169 20.992 1.00 96.69 301 ARG A N 1
ATOM 2327 C CA . ARG A 1 301 ? -12.120 -17.162 21.208 1.00 96.69 301 ARG A CA 1
ATOM 2328 C C . ARG A 1 301 ? -12.157 -18.384 20.267 1.00 96.69 301 ARG A C 1
ATOM 2330 O O . ARG A 1 301 ? -11.081 -18.727 19.780 1.00 96.69 301 ARG A O 1
ATOM 2337 N N . PRO A 1 302 ? -13.302 -19.036 19.968 1.00 97.56 302 PRO A N 1
ATOM 2338 C CA . PRO A 1 302 ? -13.332 -20.162 19.026 1.00 97.56 302 PRO A CA 1
ATOM 2339 C C . PRO A 1 302 ? -13.050 -19.752 17.571 1.00 97.56 302 PRO A C 1
ATOM 2341 O O . PRO A 1 302 ? -12.533 -20.552 16.799 1.00 97.56 302 PRO A O 1
ATOM 2344 N N . TYR A 1 303 ? -13.326 -18.499 17.200 1.00 97.56 303 TYR A N 1
ATOM 2345 C CA . TYR A 1 303 ? -13.096 -17.980 15.847 1.00 97.56 303 TYR A CA 1
ATOM 2346 C C . TYR A 1 303 ? -11.687 -17.417 15.650 1.00 97.56 303 TYR A C 1
ATOM 2348 O O . TYR A 1 303 ? -11.297 -17.123 14.523 1.00 97.56 303 TYR A O 1
ATOM 2356 N N . ARG A 1 304 ? -10.904 -17.294 16.730 1.00 97.25 304 ARG A N 1
ATOM 2357 C CA . ARG A 1 304 ? -9.561 -16.702 16.740 1.00 97.25 304 ARG A CA 1
ATOM 2358 C C . ARG A 1 304 ? -8.675 -17.215 15.610 1.00 97.25 304 ARG A C 1
ATOM 2360 O O . ARG A 1 304 ? -8.038 -16.411 14.950 1.00 97.25 304 ARG A O 1
ATOM 2367 N N . LEU A 1 305 ? -8.642 -18.526 15.373 1.00 97.44 305 LEU A N 1
ATOM 2368 C CA . LEU A 1 305 ? -7.787 -19.122 14.346 1.00 97.44 305 LEU A CA 1
ATOM 2369 C C . LEU A 1 305 ? -8.148 -18.639 12.928 1.00 97.44 305 LEU A C 1
ATOM 2371 O O . LEU A 1 305 ? -7.258 -18.366 12.124 1.00 97.44 305 LEU A O 1
ATOM 2375 N N . TRP A 1 306 ? -9.438 -18.464 12.640 1.00 98.06 306 TRP A N 1
ATOM 2376 C CA . TRP A 1 306 ? -9.927 -18.039 11.326 1.00 98.06 306 TRP A CA 1
ATOM 2377 C C . TRP A 1 306 ? -9.544 -16.597 10.983 1.00 98.06 306 TRP A C 1
ATOM 2379 O O . TRP A 1 306 ? -9.253 -16.313 9.824 1.00 98.06 306 TRP A O 1
ATOM 2389 N N . PHE A 1 307 ? -9.430 -15.717 11.984 1.00 97.81 307 PHE A N 1
ATOM 2390 C CA . PHE A 1 307 ? -8.924 -14.349 11.799 1.00 97.81 307 PHE A CA 1
ATOM 2391 C C . PHE A 1 307 ? -7.465 -14.289 11.314 1.00 97.81 307 PHE A C 1
ATOM 2393 O O . PHE A 1 307 ? -7.043 -13.247 10.824 1.00 97.81 307 PHE A O 1
ATOM 2400 N N . PHE A 1 308 ? -6.696 -15.379 11.432 1.00 98.00 308 PHE A N 1
ATOM 2401 C CA . PHE A 1 308 ? -5.312 -15.459 10.943 1.00 98.00 308 PHE A CA 1
ATOM 2402 C C . PHE A 1 308 ? -5.184 -16.348 9.712 1.00 98.00 308 PHE A C 1
ATOM 2404 O O . PHE A 1 308 ? -4.514 -15.970 8.756 1.00 98.00 308 PHE A O 1
ATOM 2411 N N . ILE A 1 309 ? -5.833 -17.516 9.711 1.00 98.00 309 ILE A N 1
ATOM 2412 C CA . ILE A 1 309 ? -5.725 -18.460 8.595 1.00 98.00 309 ILE A CA 1
ATOM 2413 C C . ILE A 1 309 ? -6.263 -17.840 7.308 1.00 98.00 309 ILE A C 1
ATOM 2415 O O . ILE A 1 309 ? -5.578 -17.903 6.293 1.00 98.00 309 ILE A O 1
ATOM 2419 N N . CYS A 1 310 ? -7.443 -17.212 7.337 1.00 97.62 310 CYS A N 1
ATOM 2420 C CA . CYS A 1 310 ? -8.048 -16.642 6.133 1.00 97.62 310 CYS A CA 1
ATOM 2421 C C . CYS A 1 310 ? -7.143 -15.610 5.431 1.00 97.62 310 CYS A C 1
ATOM 2423 O O . CYS A 1 310 ? -6.837 -15.821 4.257 1.00 97.62 310 CYS A O 1
ATOM 2425 N N . PRO A 1 311 ? -6.670 -14.530 6.092 1.00 97.62 311 PRO A N 1
ATOM 2426 C CA . PRO A 1 311 ? -5.832 -13.540 5.417 1.00 97.62 311 PRO A CA 1
ATOM 2427 C C . PRO A 1 311 ? -4.489 -14.113 4.948 1.00 97.62 311 PRO A C 1
ATOM 2429 O O . PRO A 1 311 ? -4.041 -13.778 3.853 1.00 97.62 311 PRO A O 1
ATOM 2432 N N . ILE A 1 312 ? -3.870 -15.002 5.734 1.00 98.19 312 ILE A N 1
ATOM 2433 C CA . ILE A 1 312 ? -2.581 -15.612 5.381 1.00 98.19 312 ILE A CA 1
ATOM 2434 C C . ILE A 1 312 ? -2.738 -16.535 4.175 1.00 98.19 312 ILE A C 1
ATOM 2436 O O . ILE A 1 312 ? -1.986 -16.405 3.218 1.00 98.19 312 ILE A O 1
ATOM 2440 N N . VAL A 1 313 ? -3.714 -17.446 4.185 1.00 97.88 313 VAL A N 1
ATOM 2441 C CA . VAL A 1 313 ? -3.914 -18.394 3.080 1.00 97.88 313 VAL A CA 1
ATOM 2442 C C . VAL A 1 313 ? -4.250 -17.655 1.790 1.00 97.88 313 VAL A C 1
ATOM 2444 O O . VAL A 1 313 ? -3.648 -17.956 0.764 1.00 97.88 313 VAL A O 1
ATOM 2447 N N . ILE A 1 314 ? -5.146 -16.663 1.837 1.00 96.75 314 ILE A N 1
ATOM 2448 C CA . ILE A 1 314 ? -5.520 -15.882 0.650 1.00 96.75 314 ILE A CA 1
ATOM 2449 C C . ILE A 1 314 ? -4.312 -15.105 0.113 1.00 96.75 314 ILE A C 1
ATOM 2451 O O . ILE A 1 314 ? -3.984 -15.225 -1.067 1.00 96.75 314 ILE A O 1
ATOM 2455 N N . GLY A 1 315 ? -3.613 -14.343 0.960 1.00 95.81 315 GLY A N 1
ATOM 2456 C CA . GLY A 1 315 ? -2.472 -13.545 0.508 1.00 95.81 315 GLY A CA 1
ATOM 2457 C C . GLY A 1 315 ? -1.291 -14.399 0.031 1.00 95.81 315 GLY A C 1
ATOM 2458 O O . GLY A 1 315 ? -0.700 -14.091 -1.002 1.00 95.81 315 GLY A O 1
ATOM 2459 N N . MET A 1 316 ? -0.996 -15.519 0.701 1.00 97.44 316 MET A N 1
ATOM 2460 C CA . MET A 1 316 ? 0.040 -16.458 0.253 1.00 97.44 316 MET A CA 1
ATOM 2461 C C . MET A 1 316 ? -0.344 -17.146 -1.059 1.00 97.44 316 MET A C 1
ATOM 2463 O O . MET A 1 316 ? 0.513 -17.289 -1.927 1.00 97.44 316 MET A O 1
ATOM 2467 N N . ALA A 1 317 ? -1.611 -17.533 -1.248 1.00 97.12 317 ALA A N 1
ATOM 2468 C CA . ALA A 1 317 ? -2.072 -18.120 -2.506 1.00 97.12 317 ALA A CA 1
ATOM 2469 C C . ALA A 1 317 ? -1.841 -17.164 -3.687 1.00 97.12 317 ALA A C 1
ATOM 2471 O O . ALA A 1 317 ? -1.297 -17.581 -4.708 1.00 97.12 317 ALA A O 1
ATOM 2472 N N . PHE A 1 318 ? -2.159 -15.875 -3.526 1.00 95.88 318 PHE A N 1
ATOM 2473 C CA . PHE A 1 318 ? -1.856 -14.863 -4.541 1.00 95.88 318 PHE A CA 1
ATOM 2474 C C . PHE A 1 318 ? -0.351 -14.643 -4.737 1.00 95.88 318 PHE A C 1
ATOM 2476 O O . PHE A 1 318 ? 0.092 -14.506 -5.877 1.00 95.88 318 PHE A O 1
ATOM 2483 N N . ALA A 1 319 ? 0.440 -14.656 -3.658 1.00 96.19 319 ALA A N 1
ATOM 2484 C CA . ALA A 1 319 ? 1.894 -14.528 -3.740 1.00 96.19 319 ALA A CA 1
ATOM 2485 C C . ALA A 1 319 ? 2.539 -15.665 -4.545 1.00 96.19 319 ALA A C 1
ATOM 2487 O O . ALA A 1 319 ? 3.385 -15.402 -5.401 1.00 96.19 319 ALA A O 1
ATOM 2488 N N . PHE A 1 320 ? 2.105 -16.908 -4.324 1.00 97.31 320 PHE A N 1
ATOM 2489 C CA . PHE A 1 320 ? 2.581 -18.070 -5.074 1.00 97.31 320 PHE A CA 1
ATOM 2490 C C . PHE A 1 320 ? 2.079 -18.091 -6.518 1.00 97.31 320 PHE A C 1
ATOM 2492 O O . PHE A 1 320 ? 2.858 -18.373 -7.424 1.00 97.31 320 PHE A O 1
ATOM 2499 N N . ALA A 1 321 ? 0.810 -17.752 -6.752 1.00 96.12 321 ALA A N 1
ATOM 2500 C CA . ALA A 1 321 ? 0.252 -17.683 -8.101 1.00 96.12 321 ALA A CA 1
ATOM 2501 C C . ALA A 1 321 ? 0.941 -16.617 -8.976 1.00 96.12 321 ALA A C 1
ATOM 2503 O O . ALA A 1 321 ? 0.993 -16.764 -10.192 1.00 96.12 321 ALA A O 1
ATOM 2504 N N . GLY A 1 322 ? 1.498 -15.568 -8.361 1.00 95.25 322 GLY A N 1
ATOM 2505 C CA . GLY A 1 322 ? 2.249 -14.522 -9.052 1.00 95.25 322 GLY A CA 1
ATOM 2506 C C . GLY A 1 322 ? 3.679 -14.894 -9.459 1.00 95.25 322 GLY A C 1
ATOM 2507 O O . GLY A 1 322 ? 4.266 -14.148 -10.233 1.00 95.25 322 GLY A O 1
ATOM 2508 N N . LEU A 1 323 ? 4.241 -16.017 -8.984 1.00 96.69 323 LEU A N 1
ATOM 2509 C CA . LEU A 1 323 ? 5.646 -16.389 -9.225 1.00 96.69 323 LEU A CA 1
ATOM 2510 C C . LEU A 1 323 ? 6.115 -16.303 -10.690 1.00 96.69 323 LEU A C 1
ATOM 2512 O O . LEU A 1 323 ? 7.162 -15.699 -10.907 1.00 96.69 323 LEU A O 1
ATOM 2516 N N . PRO A 1 324 ? 5.391 -16.842 -11.692 1.00 96.69 324 PRO A N 1
ATOM 2517 C CA . PRO A 1 324 ? 5.834 -16.778 -13.089 1.00 96.69 324 PRO A CA 1
ATOM 2518 C C . PRO A 1 324 ? 5.690 -15.386 -13.723 1.00 96.69 324 PRO A C 1
ATOM 2520 O O . PRO A 1 324 ? 6.108 -15.193 -14.859 1.00 96.69 324 PRO A O 1
ATOM 2523 N N . TYR A 1 325 ? 5.088 -14.430 -13.013 1.00 96.00 325 TYR A N 1
ATOM 2524 C CA . TYR A 1 325 ? 4.776 -13.095 -13.519 1.00 96.00 325 TYR A CA 1
ATOM 2525 C C . TYR A 1 325 ? 5.496 -11.982 -12.753 1.00 96.00 325 TYR A C 1
ATOM 2527 O O . TYR A 1 325 ? 5.255 -10.810 -13.032 1.00 96.00 325 TYR A O 1
ATOM 2535 N N . TYR A 1 326 ? 6.341 -12.292 -11.763 1.00 96.62 326 TYR A N 1
ATOM 2536 C CA . TYR A 1 326 ? 7.145 -11.253 -11.125 1.00 96.62 326 TYR A CA 1
ATOM 2537 C C . TYR A 1 326 ? 8.281 -10.845 -12.048 1.00 96.62 326 TYR A C 1
ATOM 2539 O O . TYR A 1 326 ? 9.106 -11.663 -12.439 1.00 96.62 326 TYR A O 1
ATOM 2547 N N . GLY A 1 327 ? 8.332 -9.560 -12.358 1.00 95.19 327 GLY A N 1
ATOM 2548 C CA . GLY A 1 327 ? 9.350 -8.987 -13.210 1.00 95.19 327 GLY A CA 1
ATOM 2549 C C . GLY A 1 327 ? 9.691 -7.576 -12.784 1.00 95.19 327 GLY A C 1
ATOM 2550 O O . GLY A 1 327 ? 9.228 -7.060 -11.760 1.00 95.19 327 GLY A O 1
ATOM 2551 N N . ASN A 1 328 ? 10.537 -6.957 -13.590 1.00 93.56 328 ASN A N 1
ATOM 2552 C CA . ASN A 1 328 ? 10.938 -5.592 -13.364 1.00 93.56 328 ASN A CA 1
ATOM 2553 C C . ASN A 1 328 ? 9.749 -4.641 -13.562 1.00 93.56 328 ASN A C 1
ATOM 2555 O O . ASN A 1 328 ? 9.175 -4.558 -14.647 1.00 93.56 328 ASN A O 1
ATOM 2559 N N . LEU A 1 329 ? 9.436 -3.880 -12.519 1.00 89.50 329 LEU A N 1
ATOM 2560 C CA . LEU A 1 329 ? 8.732 -2.621 -12.645 1.00 89.50 329 LEU A CA 1
ATOM 2561 C C . LEU A 1 329 ? 9.702 -1.502 -12.286 1.00 89.50 329 LEU A C 1
ATOM 2563 O O . LEU A 1 329 ? 10.510 -1.661 -11.377 1.00 89.50 329 LEU A O 1
ATOM 2567 N N . PHE A 1 330 ? 9.590 -0.352 -12.951 1.00 88.56 330 PHE A N 1
ATOM 2568 C CA . PHE A 1 330 ? 10.546 0.754 -12.840 1.00 88.56 330 PHE A CA 1
ATOM 2569 C C . PHE A 1 330 ? 11.128 0.911 -11.424 1.00 88.56 330 PHE A C 1
ATOM 2571 O O . PHE A 1 330 ? 12.338 0.765 -11.252 1.00 88.56 330 PHE A O 1
ATOM 2578 N N . LEU A 1 331 ? 10.292 1.109 -10.397 1.00 93.62 331 LEU A N 1
ATOM 2579 C CA . LEU A 1 331 ? 10.740 1.373 -9.020 1.00 93.62 331 LEU A CA 1
ATOM 2580 C C . LEU A 1 331 ? 11.243 0.144 -8.241 1.00 93.62 331 LEU A C 1
ATOM 2582 O O . LEU A 1 331 ? 12.085 0.290 -7.350 1.00 93.62 331 LEU A O 1
ATOM 2586 N N . TRP A 1 332 ? 10.674 -1.028 -8.501 1.00 96.25 332 TRP A N 1
ATOM 2587 C CA . TRP A 1 332 ? 10.886 -2.281 -7.773 1.00 96.25 332 TRP A CA 1
ATOM 2588 C C . TRP A 1 332 ? 10.299 -3.435 -8.584 1.00 96.25 332 TRP A C 1
ATOM 2590 O O . TRP A 1 332 ? 9.425 -3.240 -9.424 1.00 96.25 332 TRP A O 1
ATOM 2600 N N . CYS A 1 333 ? 10.666 -4.666 -8.262 1.00 96.62 333 CYS A N 1
ATOM 2601 C CA . CYS A 1 333 ? 10.048 -5.819 -8.901 1.00 96.62 333 CYS A CA 1
ATOM 2602 C C . CYS A 1 333 ? 8.609 -6.043 -8.426 1.00 96.62 333 CYS A C 1
ATOM 2604 O O . CYS A 1 333 ? 8.316 -5.997 -7.230 1.00 96.62 333 CYS A O 1
ATOM 2606 N N . SER A 1 334 ? 7.693 -6.269 -9.362 1.00 95.69 334 SER A N 1
ATOM 2607 C CA . SER A 1 334 ? 6.275 -6.507 -9.085 1.00 95.69 334 SER A CA 1
ATOM 2608 C C . SER A 1 334 ? 5.678 -7.439 -10.137 1.00 95.69 334 SER A C 1
ATOM 2610 O O . SER A 1 334 ? 6.390 -7.933 -11.006 1.00 95.69 334 SER A O 1
ATOM 2612 N N . ASN A 1 335 ? 4.389 -7.747 -10.027 1.00 94.25 335 ASN A N 1
ATOM 2613 C CA . ASN A 1 335 ? 3.723 -8.593 -11.008 1.00 94.25 335 ASN A CA 1
ATOM 2614 C C . ASN A 1 335 ? 3.480 -7.790 -12.298 1.00 94.25 335 ASN A C 1
ATOM 2616 O O . ASN A 1 335 ? 2.870 -6.727 -12.248 1.00 94.25 335 ASN A O 1
ATOM 2620 N N . THR A 1 336 ? 3.982 -8.283 -13.428 1.00 92.06 336 THR A N 1
ATOM 2621 C CA . THR A 1 336 ? 3.930 -7.609 -14.735 1.00 92.06 336 THR A CA 1
ATOM 2622 C C . THR A 1 336 ? 2.744 -8.039 -15.596 1.00 92.06 336 THR A C 1
ATOM 2624 O O . THR A 1 336 ? 2.545 -7.488 -16.678 1.00 92.06 336 THR A O 1
ATOM 2627 N N . ALA A 1 337 ? 1.941 -9.015 -15.160 1.00 91.06 337 ALA A N 1
ATOM 2628 C CA . ALA A 1 337 ? 0.757 -9.424 -15.907 1.00 91.06 337 ALA A CA 1
ATOM 2629 C C . ALA A 1 337 ? -0.269 -8.283 -15.923 1.00 91.06 337 ALA A C 1
ATOM 2631 O O . ALA A 1 337 ? -0.565 -7.702 -14.890 1.00 91.06 337 ALA A O 1
ATOM 2632 N N . SER A 1 338 ? -0.879 -7.977 -17.065 1.00 84.12 338 SER A N 1
ATOM 2633 C CA . SER A 1 338 ? -1.789 -6.824 -17.184 1.00 84.12 338 SER A CA 1
ATOM 2634 C C . SER A 1 338 ? -3.061 -6.919 -16.327 1.00 84.12 338 SER A C 1
ATOM 2636 O O . SER A 1 338 ? -3.653 -5.899 -15.991 1.00 84.12 338 SER A O 1
ATOM 2638 N N . TYR A 1 339 ? -3.493 -8.130 -15.966 1.00 81.75 339 TYR A N 1
ATOM 2639 C CA . TYR A 1 339 ? -4.761 -8.380 -15.268 1.00 81.75 339 TYR A CA 1
ATOM 2640 C C . TYR A 1 339 ? -4.608 -8.741 -13.784 1.00 81.75 339 TYR A C 1
ATOM 2642 O O . TYR A 1 339 ? -5.602 -8.773 -13.065 1.00 81.75 339 TYR A O 1
ATOM 2650 N N . TRP A 1 340 ? -3.401 -9.076 -13.319 1.00 77.94 340 TRP A N 1
ATOM 2651 C CA . TRP A 1 340 ? -3.188 -9.725 -12.019 1.00 77.94 340 TRP A CA 1
ATOM 2652 C C . TRP A 1 340 ? -2.708 -8.849 -10.845 1.00 77.94 340 TRP A C 1
ATOM 2654 O O . TRP A 1 340 ? -3.156 -9.137 -9.730 1.00 77.94 340 TRP A O 1
ATOM 2664 N N . PRO A 1 341 ? -1.823 -7.835 -11.000 1.00 71.44 341 PRO A N 1
ATOM 2665 C CA . PRO A 1 341 ? -1.129 -7.196 -9.872 1.00 71.44 341 PRO A CA 1
ATOM 2666 C C . PRO A 1 341 ? -2.092 -6.591 -8.848 1.00 71.44 341 PRO A C 1
ATOM 2668 O O . PRO A 1 341 ? -1.794 -6.540 -7.655 1.00 71.44 341 PRO A O 1
ATOM 2671 N N . ASP A 1 342 ? -3.284 -6.222 -9.308 1.00 81.88 342 ASP A N 1
ATOM 2672 C CA . ASP A 1 342 ? -4.201 -5.361 -8.577 1.00 81.88 342 ASP A CA 1
ATOM 2673 C C . ASP A 1 342 ? -5.371 -6.081 -7.928 1.00 81.88 342 ASP A C 1
ATOM 2675 O O . ASP A 1 342 ? -5.940 -5.577 -6.956 1.00 81.88 342 ASP A O 1
ATOM 2679 N N . ILE A 1 343 ? -5.721 -7.274 -8.416 1.00 91.06 343 ILE A N 1
ATOM 2680 C CA . ILE A 1 343 ? -6.902 -8.004 -7.944 1.00 91.06 343 ILE A CA 1
ATOM 2681 C C . ILE A 1 343 ? -6.851 -8.221 -6.423 1.00 91.06 343 ILE A C 1
ATOM 2683 O O . ILE A 1 343 ? -7.837 -7.898 -5.758 1.00 91.06 343 ILE A O 1
ATOM 2687 N N . PRO A 1 344 ? -5.743 -8.697 -5.815 1.00 91.31 344 PRO A N 1
ATOM 2688 C CA . PRO A 1 344 ? -5.742 -8.999 -4.386 1.00 91.31 344 PRO A CA 1
ATOM 2689 C C . PRO A 1 344 ? -5.951 -7.753 -3.518 1.00 91.31 344 PRO A C 1
ATOM 2691 O O . PRO A 1 344 ? -6.683 -7.790 -2.530 1.00 91.31 344 PRO A O 1
ATOM 2694 N N . ILE A 1 345 ? -5.325 -6.637 -3.893 1.00 92.88 345 ILE A N 1
ATOM 2695 C CA . ILE A 1 345 ? -5.394 -5.387 -3.133 1.00 92.88 345 ILE A CA 1
ATOM 2696 C C . ILE A 1 345 ? -6.752 -4.718 -3.340 1.00 92.88 345 ILE A C 1
ATOM 2698 O O . ILE A 1 345 ? -7.377 -4.311 -2.361 1.00 92.88 345 ILE A O 1
ATOM 2702 N N . ALA A 1 346 ? -7.255 -4.667 -4.576 1.00 94.94 346 ALA A N 1
ATOM 2703 C CA . ALA A 1 346 ? -8.582 -4.139 -4.878 1.00 94.94 346 ALA A CA 1
ATOM 2704 C C . ALA A 1 346 ? -9.680 -4.919 -4.136 1.00 94.94 346 ALA A C 1
ATOM 2706 O O . ALA A 1 346 ? -10.574 -4.317 -3.541 1.00 94.94 346 ALA A O 1
ATOM 2707 N N . VAL A 1 347 ? -9.578 -6.253 -4.090 1.00 95.38 347 VAL A N 1
ATOM 2708 C CA . VAL A 1 347 ? -10.496 -7.115 -3.331 1.00 95.38 347 VAL A CA 1
ATOM 2709 C C . VAL A 1 347 ? -10.397 -6.844 -1.827 1.00 95.38 347 VAL A C 1
ATOM 2711 O O . VAL A 1 347 ? -11.428 -6.782 -1.152 1.00 95.38 347 VAL A O 1
ATOM 2714 N N . ALA A 1 348 ? -9.196 -6.646 -1.278 1.00 94.94 348 ALA A N 1
ATOM 2715 C CA . ALA A 1 348 ? -9.026 -6.287 0.131 1.00 94.94 348 ALA A CA 1
ATOM 2716 C C . ALA A 1 348 ? -9.640 -4.911 0.457 1.00 94.94 348 ALA A C 1
ATOM 2718 O O . ALA A 1 348 ? -10.378 -4.792 1.437 1.00 94.94 348 ALA A O 1
ATOM 2719 N N . ILE A 1 349 ? -9.403 -3.898 -0.388 1.00 95.19 349 ILE A N 1
ATOM 2720 C CA . ILE A 1 349 ? -10.001 -2.557 -0.284 1.00 95.19 349 ILE A CA 1
ATOM 2721 C C . ILE A 1 349 ? -11.521 -2.641 -0.325 1.00 95.19 349 ILE A C 1
ATOM 2723 O O . ILE A 1 349 ? -12.179 -2.130 0.583 1.00 95.19 349 ILE A O 1
ATOM 2727 N N . LEU A 1 350 ? -12.086 -3.324 -1.319 1.00 96.44 350 LEU A N 1
ATOM 2728 C CA . LEU A 1 350 ? -13.530 -3.462 -1.464 1.00 96.44 350 LEU A CA 1
ATOM 2729 C C . LEU A 1 350 ? -14.147 -4.150 -0.240 1.00 96.44 350 LEU A C 1
ATOM 2731 O O . LEU A 1 350 ? -15.098 -3.629 0.338 1.00 96.44 350 LEU A O 1
ATOM 2735 N N . ASN A 1 351 ? -13.576 -5.271 0.210 1.00 96.25 351 ASN A N 1
ATOM 2736 C CA . ASN A 1 351 ? -14.080 -5.997 1.377 1.00 96.25 351 ASN A CA 1
ATOM 2737 C C . ASN A 1 351 ? -14.007 -5.161 2.661 1.00 96.25 351 ASN A C 1
ATOM 2739 O O . ASN A 1 351 ? -14.988 -5.095 3.401 1.00 96.25 351 ASN A O 1
ATOM 2743 N N . ALA A 1 352 ? -12.880 -4.492 2.922 1.00 94.50 352 ALA A N 1
ATOM 2744 C CA . ALA A 1 352 ? -12.741 -3.622 4.087 1.00 94.50 352 ALA A CA 1
ATOM 2745 C C . ALA A 1 352 ? -13.740 -2.451 4.038 1.00 94.50 352 ALA A C 1
ATOM 2747 O O . ALA A 1 352 ? -14.381 -2.147 5.048 1.00 94.50 352 ALA A O 1
ATOM 2748 N N . THR A 1 353 ? -13.934 -1.854 2.855 1.00 95.00 353 THR A N 1
ATOM 2749 C CA . THR A 1 353 ? -14.906 -0.775 2.623 1.00 95.00 353 THR A CA 1
ATOM 2750 C C . THR A 1 353 ? -16.327 -1.242 2.902 1.00 95.00 353 THR A C 1
ATOM 2752 O O . THR A 1 353 ? -17.055 -0.579 3.636 1.00 95.00 353 THR A O 1
ATOM 2755 N N . VAL A 1 354 ? -16.726 -2.392 2.352 1.00 96.81 354 VAL A N 1
ATOM 2756 C CA . VAL A 1 354 ? -18.078 -2.942 2.508 1.00 96.81 354 VAL A CA 1
ATOM 2757 C C . VAL A 1 354 ? -18.358 -3.267 3.971 1.00 96.81 354 VAL A C 1
ATOM 2759 O O . VAL A 1 354 ? -19.374 -2.829 4.508 1.00 96.81 354 VAL A O 1
ATOM 2762 N N . VAL A 1 355 ? -17.448 -3.973 4.650 1.00 95.44 355 VAL A N 1
ATOM 2763 C CA . VAL A 1 355 ? -17.626 -4.331 6.065 1.00 95.44 355 VAL A CA 1
ATOM 2764 C C . VAL A 1 355 ? -17.707 -3.080 6.935 1.00 95.44 355 VAL A C 1
ATOM 2766 O O . VAL A 1 355 ? -18.610 -2.972 7.765 1.00 95.44 355 VAL A O 1
ATOM 2769 N N . MET A 1 356 ? -16.825 -2.099 6.726 1.00 92.06 356 MET A N 1
ATOM 2770 C CA . MET A 1 356 ? -16.866 -0.865 7.509 1.00 92.06 356 MET A CA 1
ATOM 2771 C C . MET A 1 356 ? -18.096 -0.009 7.178 1.00 92.06 356 MET A C 1
ATOM 2773 O O . MET A 1 356 ? -18.683 0.591 8.076 1.00 92.06 356 MET A O 1
ATOM 2777 N N . GLY A 1 357 ? -18.542 0.002 5.921 1.00 93.75 357 GLY A N 1
ATOM 2778 C CA . GLY A 1 357 ? -19.789 0.640 5.505 1.00 93.75 357 GLY A CA 1
ATOM 2779 C C . GLY A 1 357 ? -21.000 0.056 6.234 1.00 93.75 357 GLY A C 1
ATOM 2780 O O . GLY A 1 357 ? -21.826 0.813 6.743 1.00 93.75 357 GLY A O 1
ATOM 2781 N N . ILE A 1 358 ? -21.060 -1.274 6.377 1.00 95.31 358 ILE A N 1
ATOM 2782 C CA . ILE A 1 358 ? -22.094 -1.966 7.164 1.00 95.31 358 ILE A CA 1
ATOM 2783 C C . ILE A 1 358 ? -22.024 -1.542 8.637 1.00 95.31 358 ILE A C 1
ATOM 2785 O O . ILE A 1 358 ? -23.053 -1.206 9.218 1.00 95.31 358 ILE A O 1
ATOM 2789 N N . VAL A 1 359 ? -20.828 -1.492 9.237 1.00 90.31 359 VAL A N 1
ATOM 2790 C CA . VAL A 1 359 ? -20.650 -1.039 10.631 1.00 90.31 359 VAL A CA 1
ATOM 2791 C C . VAL A 1 359 ? -21.152 0.391 10.818 1.00 90.31 359 VAL A C 1
ATOM 2793 O O . VAL A 1 359 ? -21.944 0.651 11.724 1.00 90.31 359 VAL A O 1
ATOM 2796 N N . CYS A 1 360 ? -20.736 1.316 9.952 1.00 89.31 360 CYS A N 1
ATOM 2797 C CA . CYS A 1 360 ? -21.170 2.710 9.996 1.00 89.31 360 CYS A CA 1
ATOM 2798 C C . CYS A 1 360 ? -22.692 2.831 9.845 1.00 89.31 360 CYS A C 1
ATOM 2800 O O . CYS A 1 360 ? -23.328 3.582 10.586 1.00 89.31 360 CYS A O 1
ATOM 2802 N N . PHE A 1 361 ? -23.287 2.070 8.926 1.00 94.31 361 PHE A N 1
ATOM 2803 C CA . PHE A 1 361 ? -24.727 2.065 8.694 1.00 94.31 361 PHE A CA 1
ATOM 2804 C C . PHE A 1 361 ? -25.518 1.505 9.884 1.00 94.31 361 PHE A C 1
ATOM 2806 O O . PHE A 1 361 ? -26.523 2.096 10.285 1.00 94.31 361 PHE A O 1
ATOM 2813 N N . ASP A 1 362 ? -25.059 0.411 10.491 1.00 91.75 362 ASP A N 1
ATOM 2814 C CA . ASP A 1 362 ? -25.708 -0.192 11.657 1.00 91.75 362 ASP A CA 1
ATOM 2815 C C . ASP A 1 362 ? -25.628 0.721 12.886 1.00 91.75 362 ASP A C 1
ATOM 2817 O O . ASP A 1 362 ? -26.618 0.888 13.604 1.00 91.75 362 ASP A O 1
ATOM 2821 N N . VAL A 1 363 ? -24.481 1.370 13.107 1.00 86.81 363 VAL A N 1
ATOM 2822 C CA . VAL A 1 363 ? -24.329 2.383 14.163 1.00 86.81 363 VAL A CA 1
ATOM 2823 C C . VAL A 1 363 ? -25.262 3.564 13.901 1.00 86.81 363 VAL A C 1
ATOM 2825 O O . VAL A 1 363 ? -25.983 3.986 14.805 1.00 86.81 363 VAL A O 1
ATOM 2828 N N . HIS A 1 364 ? -25.330 4.048 12.660 1.00 88.25 364 HIS A N 1
ATOM 2829 C CA . HIS A 1 364 ? -26.229 5.135 12.284 1.00 88.25 364 HIS A CA 1
ATOM 2830 C C . HIS A 1 364 ? -27.702 4.782 12.534 1.00 88.25 364 HIS A C 1
ATOM 2832 O O . HIS A 1 364 ? -28.443 5.584 13.103 1.00 88.25 364 HIS A O 1
ATOM 2838 N N . LYS A 1 365 ? -28.125 3.562 12.181 1.00 92.31 365 LYS A N 1
ATOM 2839 C CA . LYS A 1 365 ? -29.479 3.065 12.458 1.00 92.31 365 LYS A CA 1
ATOM 2840 C C . LYS A 1 365 ? -29.792 3.014 13.950 1.00 92.31 365 LYS A C 1
ATOM 2842 O O . LYS A 1 365 ? -30.877 3.441 14.334 1.00 92.31 365 LYS A O 1
ATOM 2847 N N . LYS A 1 366 ? -28.867 2.530 14.788 1.00 86.62 366 LYS A N 1
ATOM 2848 C CA . LYS A 1 366 ? -29.047 2.503 16.252 1.00 86.62 366 LYS A CA 1
ATOM 2849 C C . LYS A 1 366 ? -29.212 3.918 16.816 1.00 86.62 366 LYS A C 1
ATOM 2851 O O . LYS A 1 366 ? -30.120 4.154 17.606 1.00 86.62 366 LYS A O 1
ATOM 2856 N N . VAL A 1 367 ? -28.405 4.870 16.342 1.00 84.31 367 VAL A N 1
ATOM 2857 C CA . VAL A 1 367 ? -28.523 6.288 16.724 1.00 84.31 367 VAL A CA 1
ATOM 2858 C C . VAL A 1 367 ? -29.862 6.880 16.272 1.00 84.31 367 VAL A C 1
ATOM 2860 O O . VAL A 1 367 ? -30.506 7.592 17.037 1.00 84.31 367 VAL A O 1
ATOM 2863 N N . GLN A 1 368 ? -30.326 6.581 15.054 1.00 89.00 368 GLN A N 1
ATOM 2864 C CA . GLN A 1 368 ? -31.635 7.050 14.587 1.00 89.00 368 GLN A CA 1
ATOM 2865 C C . GLN A 1 368 ? -32.805 6.420 15.352 1.00 89.00 368 GLN A C 1
ATOM 2867 O O . GLN A 1 368 ? -33.780 7.109 15.638 1.00 89.00 368 GLN A O 1
ATOM 2872 N N . ALA A 1 369 ? -32.734 5.128 15.678 1.00 89.00 369 ALA A N 1
ATOM 2873 C CA . ALA A 1 369 ? -33.766 4.454 16.461 1.00 89.00 369 ALA A CA 1
ATOM 2874 C C . ALA A 1 369 ? -33.909 5.104 17.844 1.00 89.00 369 ALA A C 1
ATOM 2876 O O . ALA A 1 369 ? -35.020 5.437 18.248 1.00 89.00 369 ALA A O 1
ATOM 2877 N N . PHE A 1 370 ? -32.776 5.401 18.485 1.00 83.50 370 PHE A N 1
ATOM 2878 C CA . PHE A 1 370 ? -32.731 6.130 19.748 1.00 83.50 370 PHE A CA 1
ATOM 2879 C C . PHE A 1 370 ? -33.382 7.522 19.648 1.00 83.50 370 PHE A C 1
ATOM 2881 O O . PHE A 1 370 ? -34.178 7.892 20.506 1.00 83.50 370 PHE A O 1
ATOM 2888 N N . LYS A 1 371 ? -33.128 8.273 18.562 1.00 85.75 371 LYS A N 1
ATOM 2889 C CA . LYS A 1 371 ? -33.795 9.569 18.313 1.00 85.75 371 LYS A CA 1
ATOM 2890 C C . LYS A 1 371 ? -35.313 9.444 18.189 1.00 85.75 371 LYS A C 1
ATOM 2892 O O . LYS A 1 371 ? -36.042 10.256 18.740 1.00 85.75 371 LYS A O 1
ATOM 2897 N N . ARG A 1 372 ? -35.809 8.420 17.488 1.00 89.06 372 ARG A N 1
ATOM 2898 C CA . ARG A 1 372 ? -37.259 8.223 17.303 1.00 89.06 372 ARG A CA 1
ATOM 2899 C C . ARG A 1 372 ? -37.965 7.838 18.597 1.00 89.06 372 ARG A C 1
ATOM 2901 O O . ARG A 1 372 ? -39.112 8.222 18.801 1.00 89.06 372 ARG A O 1
ATOM 2908 N N . GLU A 1 373 ? -37.308 7.064 19.457 1.00 86.69 373 GLU A N 1
ATOM 2909 C CA . GLU A 1 373 ? -37.830 6.769 20.795 1.00 86.69 373 GLU A CA 1
ATOM 2910 C C . GLU A 1 373 ? -37.883 8.033 21.658 1.00 86.69 373 GLU A C 1
ATOM 2912 O O . GLU A 1 373 ? -38.879 8.254 22.345 1.00 86.69 373 GLU A O 1
ATOM 2917 N N . GLN A 1 374 ? -36.878 8.905 21.540 1.00 79.94 374 GLN A N 1
ATOM 2918 C CA . GLN A 1 374 ? -36.865 10.208 22.202 1.00 79.94 374 GLN A CA 1
ATOM 2919 C C . GLN A 1 374 ? -38.028 11.106 21.742 1.00 79.94 374 GLN A C 1
ATOM 2921 O O . GLN A 1 374 ? -38.710 11.687 22.580 1.00 79.94 374 GLN A O 1
ATOM 2926 N N . GLU A 1 375 ? -38.298 11.177 20.435 1.00 85.88 375 GLU A N 1
ATOM 2927 C CA . GLU A 1 375 ? -39.413 11.962 19.876 1.00 85.88 375 GLU A CA 1
ATOM 2928 C C . GLU A 1 375 ? -40.786 11.391 20.272 1.00 85.88 375 GLU A C 1
ATOM 2930 O O . GLU A 1 375 ? -41.715 12.134 20.583 1.00 85.88 375 GLU A O 1
ATOM 2935 N N . ARG A 1 376 ? -40.934 10.059 20.316 1.00 85.69 376 ARG A N 1
ATOM 2936 C CA . ARG A 1 376 ? -42.188 9.416 20.751 1.00 85.69 376 ARG A CA 1
ATOM 2937 C C . ARG A 1 376 ? -42.462 9.580 22.2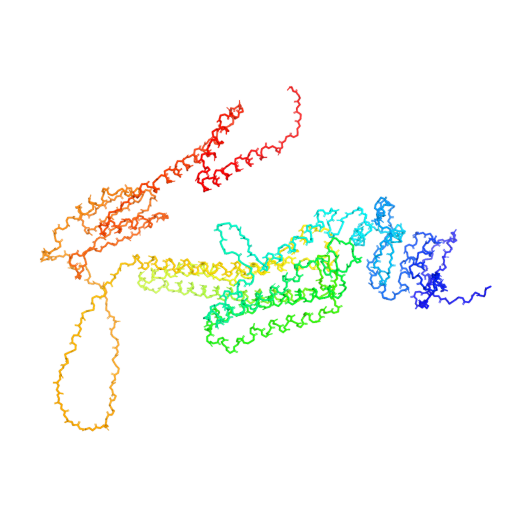43 1.00 85.69 376 ARG A C 1
ATOM 2939 O O . ARG A 1 376 ? -43.624 9.608 22.638 1.00 85.69 376 ARG A O 1
ATOM 2946 N N . GLY A 1 377 ? -41.417 9.697 23.058 1.00 76.88 377 GLY A N 1
ATOM 2947 C CA . GLY A 1 377 ? -41.535 9.949 24.493 1.00 76.88 377 GLY A CA 1
ATOM 2948 C C . GLY A 1 377 ? -42.044 11.350 24.843 1.00 76.88 377 GLY A C 1
ATOM 2949 O O . GLY A 1 377 ? -42.311 11.611 26.011 1.00 76.88 377 GLY A O 1
ATOM 2950 N N . GLU A 1 378 ? -42.195 12.253 23.868 1.00 67.00 378 GLU A N 1
ATOM 2951 C CA . GLU A 1 378 ? -42.532 13.655 24.127 1.00 67.00 378 GLU A CA 1
ATOM 2952 C C . GLU A 1 378 ? -44.032 13.927 24.364 1.00 67.00 378 GLU A C 1
ATOM 2954 O O . GLU A 1 378 ? -44.384 15.003 24.846 1.00 67.00 378 GLU A O 1
ATOM 2959 N N . GLY A 1 379 ? -44.911 12.960 24.068 1.00 69.38 379 GLY A N 1
ATOM 2960 C CA . GLY A 1 379 ? -46.368 13.098 24.222 1.00 69.38 379 GLY A CA 1
ATOM 2961 C C . GLY A 1 379 ? -46.968 12.477 25.488 1.00 69.38 3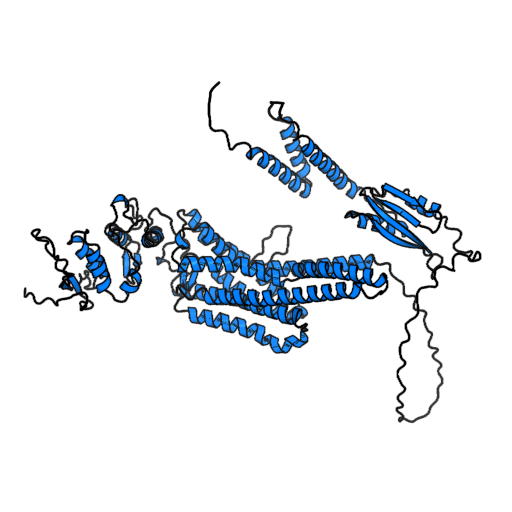79 GLY A C 1
ATOM 2962 O O . GLY A 1 379 ? -48.107 12.783 25.832 1.00 69.38 379 GLY A O 1
ATOM 2963 N N . ASP A 1 380 ? -46.228 11.617 26.185 1.00 65.44 380 ASP A N 1
ATOM 2964 C CA . ASP A 1 380 ? -46.663 11.035 27.456 1.00 65.44 380 ASP A CA 1
ATOM 2965 C C . ASP A 1 380 ? -46.175 11.986 28.554 1.00 65.44 380 ASP A C 1
ATOM 2967 O O . ASP A 1 380 ? -44.982 12.274 28.598 1.00 65.44 380 ASP A O 1
ATOM 2971 N N . GLY A 1 381 ? -47.070 12.535 29.383 1.00 67.06 381 GLY A N 1
ATOM 2972 C CA . GLY A 1 381 ? -46.816 13.612 30.362 1.00 67.06 381 GLY A CA 1
ATOM 2973 C C . GLY A 1 381 ? -45.857 13.265 31.511 1.00 67.06 381 GLY A C 1
ATOM 2974 O O . GLY A 1 381 ? -46.046 13.706 32.642 1.00 67.06 381 GLY A O 1
ATOM 2975 N N . ARG A 1 382 ? -44.835 12.452 31.245 1.00 55.12 382 ARG A N 1
ATOM 2976 C CA . ARG A 1 382 ? -43.771 12.085 32.163 1.00 55.12 382 ARG A CA 1
ATOM 2977 C C . ARG A 1 382 ? -42.936 13.316 32.491 1.00 55.12 382 ARG A C 1
ATOM 2979 O O . ARG A 1 382 ? -42.602 14.142 31.642 1.00 55.12 382 ARG A O 1
ATOM 2986 N N . THR A 1 383 ? -42.640 13.410 33.776 1.00 60.38 383 THR A N 1
ATOM 2987 C CA . THR A 1 383 ? -42.054 14.536 34.499 1.00 60.38 383 THR A CA 1
ATOM 2988 C C . THR A 1 383 ? -40.826 15.148 33.814 1.00 60.38 383 THR A C 1
ATOM 2990 O O . THR A 1 383 ? -40.006 14.451 33.208 1.00 60.38 383 THR A O 1
ATOM 2993 N N . LEU A 1 384 ? -40.669 16.472 33.973 1.00 61.38 384 LEU A N 1
ATOM 2994 C CA . LEU A 1 384 ? -39.552 17.297 33.474 1.00 61.38 384 LEU A CA 1
ATOM 2995 C C . LEU A 1 384 ? -38.158 16.693 33.759 1.00 61.38 384 LEU A C 1
ATOM 2997 O O . LEU A 1 384 ? -37.223 16.917 32.992 1.00 61.38 384 LEU A O 1
ATOM 3001 N N . SER A 1 385 ? -38.035 15.897 34.827 1.00 58.59 385 SER A N 1
ATOM 3002 C CA . SER A 1 385 ? -36.821 15.163 35.213 1.00 58.59 385 SER A CA 1
ATOM 3003 C C . SER A 1 385 ? -36.332 14.213 34.110 1.00 58.59 385 SER A C 1
ATOM 3005 O O . SER A 1 385 ? -35.144 14.174 33.783 1.00 58.59 385 SER A O 1
ATOM 3007 N N . THR A 1 386 ? -37.259 13.533 33.431 1.00 56.88 386 THR A N 1
ATOM 3008 C CA . THR A 1 386 ? -36.936 12.600 32.345 1.00 56.88 386 THR A CA 1
ATOM 3009 C C . THR A 1 386 ? -36.360 13.345 31.138 1.00 56.88 386 THR A C 1
ATOM 3011 O O . THR A 1 386 ? -35.362 12.909 30.570 1.00 56.88 386 THR A O 1
ATOM 3014 N N . LYS A 1 387 ? -36.907 14.516 30.775 1.00 58.28 387 LYS A N 1
ATOM 3015 C CA . LYS A 1 387 ? -36.376 15.330 29.663 1.00 58.28 387 LYS A CA 1
ATOM 3016 C C . LYS A 1 387 ? -34.947 15.813 29.929 1.00 58.28 387 LYS A C 1
ATOM 3018 O O . LYS A 1 387 ? -34.121 15.747 29.022 1.00 58.28 387 LYS A O 1
ATOM 3023 N N . VAL A 1 388 ? -34.623 16.219 31.161 1.00 62.00 388 VAL A N 1
ATOM 3024 C CA . VAL A 1 388 ? -33.254 16.630 31.533 1.00 62.00 388 VAL A CA 1
ATOM 3025 C C . VAL A 1 388 ? -32.293 15.437 31.518 1.00 62.00 388 VAL A C 1
ATOM 3027 O O . VAL A 1 388 ? -31.169 15.562 31.028 1.00 62.00 388 VAL A O 1
ATOM 3030 N N . PHE A 1 389 ? -32.747 14.259 31.958 1.00 63.69 389 PHE A N 1
ATOM 3031 C CA . PHE A 1 389 ? -31.960 13.029 31.873 1.00 63.69 389 PHE A CA 1
ATOM 3032 C C . PHE A 1 389 ? -31.658 12.657 30.414 1.00 63.69 389 PHE A C 1
ATOM 3034 O O . PHE A 1 389 ? -30.502 12.428 30.061 1.00 63.69 389 PHE A O 1
ATOM 3041 N N . TRP A 1 390 ? -32.655 12.693 29.525 1.00 59.16 390 TRP A N 1
ATOM 3042 C CA . TRP A 1 390 ? -32.483 12.365 28.105 1.00 59.16 390 TRP A CA 1
ATOM 3043 C C . TRP A 1 390 ? -31.678 13.403 27.328 1.00 59.16 390 TRP A C 1
ATOM 3045 O O . TRP A 1 390 ? -30.928 13.028 26.432 1.00 59.16 390 TRP A O 1
ATOM 3055 N N . GLN A 1 391 ? -31.764 14.688 27.676 1.00 60.25 391 GLN A N 1
ATOM 3056 C CA . GLN A 1 391 ? -30.982 15.732 27.015 1.00 60.25 391 GLN A CA 1
ATOM 3057 C C . GLN A 1 391 ? -29.495 15.637 27.376 1.00 60.25 391 GLN A C 1
ATOM 3059 O O . GLN A 1 391 ? -28.664 15.753 26.479 1.00 60.25 391 GLN A O 1
ATOM 3064 N N . ASN A 1 392 ? -29.168 15.299 28.632 1.00 60.75 392 ASN A N 1
ATOM 3065 C CA . ASN A 1 392 ? -27.809 14.912 29.031 1.00 60.75 392 ASN A CA 1
ATOM 3066 C C . ASN A 1 392 ? -27.370 13.588 28.394 1.00 60.75 392 ASN A C 1
ATOM 3068 O O . ASN A 1 392 ? -26.207 13.435 28.034 1.00 60.75 392 ASN A O 1
ATOM 3072 N N . THR A 1 393 ? -28.292 12.641 28.211 1.00 63.25 393 THR A N 1
ATOM 3073 C CA . THR A 1 393 ? -27.985 11.352 27.577 1.00 63.25 393 THR A CA 1
ATOM 3074 C C . THR A 1 393 ? -27.732 11.514 26.079 1.00 63.25 393 THR A C 1
ATOM 3076 O O . THR A 1 393 ? -26.859 10.851 25.544 1.00 63.25 393 THR A O 1
ATOM 3079 N N . TYR A 1 394 ? -28.434 12.412 25.386 1.00 59.72 394 TYR A N 1
ATOM 3080 C CA . TYR A 1 394 ? -28.295 12.630 23.945 1.00 59.72 394 TYR A CA 1
ATOM 3081 C C . TYR A 1 394 ? -27.042 13.433 23.584 1.00 59.72 394 TYR A C 1
ATOM 3083 O O . TYR A 1 394 ? -26.341 13.071 22.637 1.00 59.72 394 TYR A O 1
ATOM 3091 N N . THR A 1 395 ? -26.705 14.481 24.348 1.00 66.25 395 THR A N 1
ATOM 3092 C CA . THR A 1 395 ? -25.377 15.100 24.236 1.00 66.25 395 THR A CA 1
ATOM 3093 C C . THR A 1 395 ? -24.300 14.100 24.614 1.00 66.25 395 THR A C 1
ATOM 3095 O O . THR A 1 395 ? -23.335 14.010 23.866 1.00 66.25 395 THR A O 1
ATOM 3098 N N . ALA A 1 396 ? -24.484 13.271 25.651 1.00 68.19 396 ALA A N 1
ATOM 3099 C CA . ALA A 1 396 ? -23.568 12.167 25.935 1.00 68.19 396 ALA A CA 1
ATOM 3100 C C . ALA A 1 396 ? -23.474 11.174 24.768 1.00 68.19 396 ALA A C 1
ATOM 3102 O O . ALA A 1 396 ? -22.377 10.739 24.473 1.00 68.19 396 ALA A O 1
ATOM 3103 N N . LEU A 1 397 ? -24.553 10.898 24.028 1.00 66.94 397 LEU A N 1
ATOM 3104 C CA . LEU A 1 397 ? -24.563 9.965 22.895 1.00 66.94 397 LEU A CA 1
ATOM 3105 C C . LEU A 1 397 ? -23.913 10.547 21.634 1.00 66.94 397 LEU A C 1
ATOM 3107 O O . LEU A 1 397 ? -23.215 9.832 20.925 1.00 66.94 397 LEU A O 1
ATOM 3111 N N . ILE A 1 398 ? -24.093 11.841 21.346 1.00 68.06 398 ILE A N 1
ATOM 3112 C CA . ILE A 1 398 ? -23.375 12.535 20.260 1.00 68.06 398 ILE A CA 1
ATOM 3113 C C . ILE A 1 398 ? -21.904 12.702 20.622 1.00 68.06 398 ILE A C 1
ATOM 3115 O O . ILE A 1 398 ? -21.042 12.489 19.773 1.00 68.06 398 ILE A O 1
ATOM 3119 N N . HIS A 1 399 ? -21.603 13.057 21.869 1.00 70.75 399 HIS A N 1
ATOM 3120 C CA . HIS A 1 399 ? -20.231 13.133 22.347 1.00 70.75 399 HIS A CA 1
ATOM 3121 C C . HIS A 1 399 ? -19.606 11.743 22.403 1.00 70.75 399 HIS A C 1
ATOM 3123 O O . HIS A 1 399 ? -18.431 11.623 22.095 1.00 70.75 399 HIS A O 1
ATOM 3129 N N . ASP A 1 400 ? -20.378 10.697 22.690 1.00 69.44 400 ASP A N 1
ATOM 3130 C CA . ASP A 1 400 ? -19.957 9.305 22.601 1.00 69.44 400 ASP A CA 1
ATOM 3131 C C . ASP A 1 400 ? -19.837 8.857 21.158 1.00 69.44 400 ASP A C 1
ATOM 3133 O O . ASP A 1 400 ? -18.974 8.041 20.908 1.00 69.44 400 ASP A O 1
ATOM 3137 N N . PHE A 1 401 ? -20.606 9.394 20.206 1.00 68.31 401 PHE A N 1
ATOM 3138 C CA . PHE A 1 401 ? -20.479 9.098 18.778 1.00 68.31 401 PHE A CA 1
ATOM 3139 C C . PHE A 1 401 ? -19.272 9.808 18.147 1.00 68.31 401 PHE A C 1
ATOM 3141 O O . PHE A 1 401 ? -18.496 9.199 17.419 1.00 68.31 401 PHE A O 1
ATOM 3148 N N . LEU A 1 402 ? -19.051 11.086 18.451 1.00 66.75 402 LEU A N 1
ATOM 3149 C CA . LEU A 1 402 ? -17.840 11.808 18.057 1.00 66.75 402 LEU A CA 1
ATOM 3150 C C . LEU A 1 402 ? -16.626 11.256 18.794 1.00 66.75 402 LEU A C 1
ATOM 3152 O O . LEU A 1 402 ? -15.584 11.049 18.176 1.00 66.75 402 LEU A O 1
ATOM 3156 N N . ALA A 1 403 ? -16.756 10.922 20.079 1.00 64.62 403 ALA A N 1
ATOM 3157 C CA . ALA A 1 403 ? -15.743 10.161 20.785 1.00 64.62 403 ALA A CA 1
ATOM 3158 C C . ALA A 1 403 ? -15.596 8.779 20.163 1.00 64.62 403 ALA A C 1
ATOM 3160 O O . ALA A 1 403 ? -14.471 8.355 20.068 1.00 64.62 403 ALA A O 1
ATOM 3161 N N . TRP A 1 404 ? -16.638 8.107 19.677 1.00 70.12 404 TRP A N 1
ATOM 3162 C CA . TRP A 1 404 ? -16.593 6.816 18.972 1.00 70.12 404 TRP A CA 1
ATOM 3163 C C . TRP A 1 404 ? -15.792 6.973 17.679 1.00 70.12 404 TRP A C 1
ATOM 3165 O O . TRP A 1 404 ? -14.792 6.286 17.531 1.00 70.12 404 TRP A O 1
ATOM 3175 N N . ILE A 1 405 ? -16.079 7.956 16.821 1.00 67.31 405 ILE A N 1
ATOM 3176 C CA . ILE A 1 405 ? -15.268 8.259 15.624 1.00 67.31 405 ILE A CA 1
ATOM 3177 C C . ILE A 1 405 ? -13.812 8.551 16.017 1.00 67.31 405 ILE A C 1
ATOM 3179 O O . ILE A 1 405 ? -12.863 8.029 15.429 1.00 67.31 405 ILE A O 1
ATOM 3183 N N . THR A 1 406 ? -13.616 9.355 17.060 1.00 60.44 406 THR A N 1
ATOM 3184 C CA . THR A 1 406 ? -12.284 9.769 17.514 1.00 60.44 406 THR A CA 1
ATOM 3185 C C . THR A 1 406 ? -11.527 8.621 18.208 1.00 60.44 406 THR A C 1
ATOM 3187 O O . THR A 1 406 ? -10.299 8.574 18.126 1.00 60.44 406 THR A O 1
ATOM 3190 N N . ARG A 1 407 ? -12.240 7.676 18.838 1.00 65.44 407 ARG A N 1
ATOM 3191 C CA . ARG A 1 407 ? -11.766 6.538 19.658 1.00 65.44 407 ARG A CA 1
ATOM 3192 C C . ARG A 1 407 ? -11.678 5.247 18.850 1.00 65.44 407 ARG A C 1
ATOM 3194 O O . ARG A 1 407 ? -10.951 4.345 19.262 1.00 65.44 407 ARG A O 1
ATOM 3201 N N . HIS A 1 408 ? -12.342 5.146 17.700 1.00 71.06 408 HIS A N 1
ATOM 3202 C CA . HIS A 1 408 ? -12.245 3.981 16.832 1.00 71.06 408 HIS A CA 1
ATOM 3203 C C . HIS A 1 408 ? -11.026 4.048 15.950 1.00 71.06 408 HIS A C 1
ATOM 3205 O O . HIS A 1 408 ? -11.029 4.459 14.793 1.00 71.06 408 HIS A O 1
ATOM 3211 N N . THR A 1 409 ? -9.980 3.515 16.551 1.00 78.50 409 THR A N 1
ATOM 3212 C CA . THR A 1 409 ? -8.769 2.992 15.941 1.00 78.50 409 THR A CA 1
ATOM 3213 C C . THR A 1 409 ? -9.007 2.363 14.569 1.00 78.50 409 THR A C 1
ATOM 3215 O O . THR A 1 409 ? -8.251 2.655 13.654 1.00 78.50 409 THR A O 1
ATOM 3218 N N . GLY A 1 410 ? -10.083 1.584 14.388 1.00 83.31 410 GLY A N 1
ATOM 3219 C CA . GLY A 1 410 ? -10.425 0.947 13.112 1.00 83.31 410 GLY A CA 1
ATOM 3220 C C . GLY A 1 410 ? -10.556 1.912 11.933 1.00 83.31 410 GLY A C 1
ATOM 3221 O O . GLY A 1 410 ? -10.002 1.637 10.873 1.00 83.31 410 GLY A O 1
ATOM 3222 N N . PHE A 1 411 ? -11.204 3.066 12.120 1.00 87.25 411 PHE A N 1
ATOM 3223 C CA . PHE A 1 411 ? -11.328 4.067 11.055 1.00 87.25 411 PHE A CA 1
ATOM 3224 C C . PHE A 1 411 ? -9.964 4.642 10.667 1.00 87.25 411 PHE A C 1
ATOM 3226 O O . PHE A 1 411 ? -9.671 4.819 9.492 1.00 87.25 411 PHE A O 1
ATOM 3233 N N . TRP A 1 412 ? -9.100 4.879 11.653 1.00 90.94 412 TRP A N 1
ATOM 3234 C CA . TRP A 1 412 ? -7.762 5.410 11.415 1.00 90.94 412 TRP A CA 1
ATOM 3235 C C . TRP A 1 412 ? -6.843 4.398 10.724 1.00 90.94 412 TRP A C 1
ATOM 3237 O O . TRP A 1 412 ? -6.089 4.782 9.830 1.00 90.94 412 TRP A O 1
ATOM 3247 N N . TYR A 1 413 ? -6.945 3.109 11.069 1.00 91.38 413 TYR A N 1
ATOM 3248 C CA . TYR A 1 413 ? -6.268 2.038 10.327 1.00 91.38 413 TYR A CA 1
ATOM 3249 C C . TYR A 1 413 ? -6.745 1.968 8.879 1.00 91.38 413 TYR A C 1
ATOM 3251 O O . TYR A 1 413 ? -5.923 1.875 7.970 1.00 91.38 413 TYR A O 1
ATOM 3259 N N . LEU A 1 414 ? -8.055 2.085 8.657 1.00 90.56 414 LEU A N 1
ATOM 3260 C CA . LEU A 1 414 ? -8.634 2.087 7.319 1.00 90.56 414 LEU A CA 1
ATOM 3261 C C . LEU A 1 414 ? -8.216 3.325 6.509 1.00 90.56 414 LEU A C 1
ATOM 3263 O O . LEU A 1 414 ? -7.900 3.205 5.332 1.00 90.56 414 LEU A O 1
ATOM 3267 N N . MET A 1 415 ? -8.143 4.496 7.145 1.00 92.12 415 MET A N 1
ATOM 3268 C CA . MET A 1 415 ? -7.638 5.718 6.520 1.00 92.12 415 MET A CA 1
ATOM 3269 C C . MET A 1 415 ? -6.174 5.559 6.101 1.00 92.12 415 MET A C 1
ATOM 3271 O O . MET A 1 415 ? -5.840 5.838 4.954 1.00 92.12 415 MET A O 1
ATOM 3275 N N . GLY A 1 416 ? -5.313 5.049 6.992 1.00 93.50 416 GLY A N 1
ATOM 3276 C CA . GLY A 1 416 ? -3.919 4.742 6.658 1.00 93.50 416 GLY A CA 1
ATOM 3277 C C . GLY A 1 416 ? -3.816 3.758 5.491 1.00 93.50 416 GLY A C 1
ATOM 3278 O O . GLY A 1 416 ? -3.072 3.999 4.548 1.00 93.50 416 GLY A O 1
ATOM 3279 N N . PHE A 1 417 ? -4.646 2.713 5.506 1.00 94.25 417 PHE A N 1
ATOM 3280 C CA . PHE A 1 417 ? -4.745 1.734 4.426 1.00 94.25 417 PHE A CA 1
ATOM 3281 C C . PHE A 1 417 ? -5.172 2.360 3.085 1.00 94.25 417 PHE A C 1
ATOM 3283 O O . PHE A 1 417 ? -4.569 2.068 2.058 1.00 94.25 417 PHE A O 1
ATOM 3290 N N . TYR A 1 418 ? -6.153 3.265 3.062 1.00 95.31 418 TYR A N 1
ATOM 3291 C CA . TYR A 1 418 ? -6.547 3.945 1.824 1.00 95.31 418 TYR A CA 1
ATOM 3292 C C . TYR A 1 418 ? -5.509 4.947 1.332 1.00 95.31 418 TYR A C 1
ATOM 3294 O O . TYR A 1 418 ? -5.298 5.043 0.123 1.00 95.31 418 TYR A O 1
ATOM 3302 N N . MET A 1 419 ? -4.854 5.671 2.241 1.00 95.25 419 MET A N 1
ATOM 3303 C CA . MET A 1 419 ? -3.804 6.626 1.887 1.00 95.25 419 MET A CA 1
ATOM 3304 C C . MET A 1 419 ? -2.605 5.949 1.222 1.00 95.25 419 MET A C 1
ATOM 3306 O O . MET A 1 419 ? -1.965 6.565 0.377 1.00 95.25 419 MET A O 1
ATOM 3310 N N . THR A 1 420 ? -2.300 4.700 1.572 1.00 95.81 420 THR A N 1
ATOM 3311 C CA . THR A 1 420 ? -1.170 3.960 0.998 1.00 95.81 420 THR A CA 1
ATOM 3312 C C . THR A 1 420 ? -1.551 3.156 -0.235 1.00 95.81 420 THR A C 1
ATOM 3314 O O . THR A 1 420 ? -0.888 3.270 -1.264 1.00 95.81 420 THR A O 1
ATOM 3317 N N . TRP A 1 421 ? -2.636 2.385 -0.178 1.00 95.75 421 TRP A N 1
ATOM 3318 C CA . TRP A 1 421 ? -2.959 1.432 -1.239 1.00 95.75 421 TRP A CA 1
ATOM 3319 C C . TRP A 1 421 ? -3.765 2.026 -2.394 1.00 95.75 421 TRP A C 1
ATOM 3321 O O . TRP A 1 421 ? -3.680 1.505 -3.501 1.00 95.75 421 TRP A O 1
ATOM 3331 N N . THR A 1 422 ? -4.502 3.123 -2.199 1.00 95.69 422 THR A N 1
ATOM 3332 C CA . THR A 1 422 ? -5.246 3.746 -3.313 1.00 95.69 422 THR A CA 1
ATOM 3333 C C . THR A 1 422 ? -4.302 4.378 -4.342 1.00 95.69 422 THR A C 1
ATOM 3335 O O . THR A 1 422 ? -4.460 4.090 -5.529 1.00 95.69 422 THR A O 1
ATOM 3338 N N . PRO A 1 423 ? -3.275 5.167 -3.947 1.00 96.12 423 PRO A N 1
ATOM 3339 C CA . PRO A 1 423 ? -2.282 5.663 -4.900 1.00 96.12 423 PRO A CA 1
ATOM 3340 C C . PRO A 1 423 ? -1.493 4.537 -5.574 1.00 96.12 423 PRO A C 1
ATOM 3342 O O . PRO A 1 423 ? -1.174 4.650 -6.751 1.00 96.12 423 PRO A O 1
ATOM 3345 N N . TYR A 1 424 ? -1.215 3.441 -4.858 1.00 95.31 424 TYR A N 1
ATOM 3346 C CA . TYR A 1 424 ? -0.586 2.252 -5.440 1.00 95.31 424 TYR A CA 1
ATOM 3347 C C . TYR A 1 424 ? -1.437 1.612 -6.527 1.00 95.31 424 TYR A C 1
ATOM 3349 O O . TYR A 1 424 ? -0.941 1.356 -7.615 1.00 95.31 424 TYR A O 1
ATOM 3357 N N . LEU A 1 425 ? -2.716 1.371 -6.234 1.00 94.12 425 LEU A N 1
ATOM 3358 C CA . LEU A 1 425 ? -3.646 0.752 -7.169 1.00 94.12 425 LEU A CA 1
ATOM 3359 C C . LEU A 1 425 ? -3.814 1.621 -8.420 1.00 94.12 425 LEU A C 1
ATOM 3361 O O . LEU A 1 425 ? -3.806 1.121 -9.538 1.00 94.12 425 LEU A O 1
ATOM 3365 N N . ALA A 1 426 ? -3.902 2.940 -8.238 1.00 94.06 426 ALA A N 1
ATOM 3366 C CA . ALA A 1 426 ? -3.917 3.880 -9.352 1.00 94.06 426 ALA A CA 1
ATOM 3367 C C . ALA A 1 426 ? -2.602 3.845 -10.152 1.00 94.06 426 ALA A C 1
ATOM 3369 O O . ALA A 1 426 ? -2.639 3.875 -11.378 1.00 94.06 426 ALA A O 1
ATOM 3370 N N . LEU A 1 427 ? -1.447 3.733 -9.486 1.00 92.88 427 LEU A N 1
ATOM 3371 C CA . LEU A 1 427 ? -0.145 3.595 -10.143 1.00 92.88 427 LEU A CA 1
ATOM 3372 C C . LEU A 1 427 ? -0.049 2.311 -10.976 1.00 92.88 427 LEU A C 1
ATOM 3374 O O . LEU A 1 427 ? 0.408 2.361 -12.114 1.00 92.88 427 LEU A O 1
ATOM 3378 N N . GLN A 1 428 ? -0.529 1.191 -10.447 1.00 91.19 428 GLN A N 1
ATOM 3379 C CA . GLN A 1 428 ? -0.576 -0.076 -11.170 1.00 91.19 428 GLN A CA 1
ATOM 3380 C C . GLN A 1 428 ? -1.528 -0.033 -12.362 1.00 91.19 428 GLN A C 1
ATOM 3382 O O . GLN A 1 428 ? -1.145 -0.427 -13.461 1.00 91.19 428 GLN A O 1
ATOM 3387 N N . TYR A 1 429 ? -2.704 0.576 -12.204 1.00 90.31 429 TYR A N 1
ATOM 3388 C CA . TYR A 1 429 ? -3.609 0.822 -13.322 1.00 90.31 429 TYR A CA 1
ATOM 3389 C C . TYR A 1 429 ? -2.973 1.717 -14.401 1.00 90.31 429 TYR A C 1
ATOM 3391 O O . TYR A 1 429 ? -3.137 1.477 -15.601 1.00 90.31 429 TYR A O 1
ATOM 3399 N N . PHE A 1 430 ? -2.201 2.736 -14.010 1.00 88.88 430 PHE A N 1
ATOM 3400 C CA . PHE A 1 430 ? -1.448 3.548 -14.966 1.00 88.88 430 PHE A CA 1
ATOM 3401 C C . PHE A 1 430 ? -0.370 2.743 -15.698 1.00 88.88 430 PHE A C 1
ATOM 3403 O O . PHE A 1 430 ? -0.160 2.966 -16.890 1.00 88.88 430 PHE A O 1
ATOM 3410 N N . TRP A 1 431 ? 0.300 1.805 -15.023 1.00 87.38 431 TRP A N 1
ATOM 3411 C CA . TRP A 1 431 ? 1.275 0.919 -15.664 1.00 87.38 431 TRP A CA 1
ATOM 3412 C C . TRP A 1 431 ? 0.597 -0.062 -16.621 1.00 87.38 431 TRP A C 1
ATOM 3414 O O . TRP A 1 431 ? 1.033 -0.191 -17.762 1.00 87.38 431 TRP A O 1
ATOM 3424 N N . ALA A 1 432 ? -0.513 -0.675 -16.208 1.00 85.75 432 ALA A N 1
ATOM 3425 C CA . ALA A 1 432 ? -1.290 -1.589 -17.041 1.00 85.75 432 ALA A CA 1
ATOM 3426 C C . ALA A 1 432 ? -1.886 -0.898 -18.279 1.00 85.75 432 ALA A C 1
ATOM 3428 O O . ALA A 1 432 ? -1.953 -1.498 -19.347 1.00 85.75 432 ALA A O 1
ATOM 3429 N N . SER A 1 433 ? -2.278 0.375 -18.158 1.00 84.69 433 SER A N 1
ATOM 3430 C CA . SER A 1 433 ? -2.777 1.182 -19.282 1.00 84.69 433 SER A CA 1
ATOM 3431 C C . SER A 1 433 ? -1.677 1.788 -20.157 1.00 84.69 433 SER A C 1
ATOM 3433 O O . SER A 1 433 ? -2.003 2.530 -21.079 1.00 84.69 433 SER A O 1
ATOM 3435 N N . 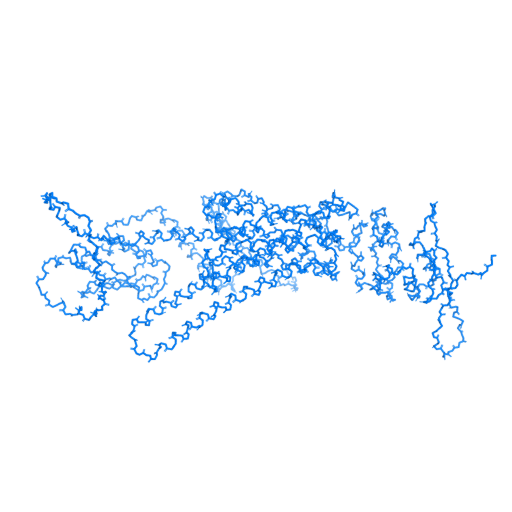GLN A 1 434 ? -0.398 1.518 -19.863 1.00 79.50 434 GLN A N 1
ATOM 3436 C CA . GLN A 1 434 ? 0.769 2.094 -20.545 1.00 79.50 434 GLN A CA 1
ATOM 3437 C C . GLN A 1 434 ? 0.831 3.636 -20.512 1.00 79.50 434 GLN A C 1
ATOM 3439 O O . GLN A 1 434 ? 1.658 4.230 -21.188 1.00 79.50 434 GLN A O 1
ATOM 3444 N N . LYS A 1 435 ? 0.012 4.305 -19.688 1.00 78.44 435 LYS A N 1
ATOM 3445 C CA . LYS A 1 435 ? -0.010 5.775 -19.541 1.00 78.44 435 LYS A CA 1
ATOM 3446 C C . LYS A 1 435 ? 0.876 6.289 -18.410 1.00 78.44 435 LYS A C 1
ATOM 3448 O O . LYS A 1 435 ? 1.012 7.494 -18.215 1.00 78.44 435 LYS A O 1
ATOM 3453 N N . ALA A 1 436 ? 1.462 5.393 -17.618 1.00 65.88 436 ALA A N 1
ATOM 3454 C CA . ALA A 1 436 ? 2.233 5.769 -16.436 1.00 65.88 436 ALA A CA 1
ATOM 3455 C C . ALA A 1 436 ? 3.455 6.645 -16.733 1.00 65.88 436 ALA A C 1
ATOM 3457 O O . ALA A 1 436 ? 3.901 7.368 -15.847 1.00 65.88 436 ALA A O 1
ATOM 3458 N N . TYR A 1 437 ? 4.009 6.598 -17.944 1.00 71.12 437 TYR A N 1
ATOM 3459 C CA . TYR A 1 437 ? 5.341 7.134 -18.241 1.00 71.12 437 TYR A CA 1
ATOM 3460 C C . TYR A 1 437 ? 5.480 8.654 -18.093 1.00 71.12 437 TYR A C 1
ATOM 3462 O O . TYR A 1 437 ? 6.597 9.158 -17.986 1.00 71.12 437 TYR A O 1
ATOM 3470 N N . THR A 1 438 ? 4.371 9.388 -18.033 1.00 78.38 438 THR A N 1
ATOM 3471 C CA . THR A 1 438 ? 4.367 10.855 -18.094 1.00 78.38 438 THR A CA 1
ATOM 3472 C C . THR A 1 438 ? 4.367 11.534 -16.719 1.00 78.38 438 THR A C 1
ATOM 3474 O O . THR A 1 438 ? 4.776 12.691 -16.596 1.00 78.38 438 THR A O 1
ATOM 3477 N N . HIS A 1 439 ? 3.975 10.840 -15.643 1.00 91.62 439 HIS A N 1
ATOM 3478 C CA . HIS A 1 439 ? 3.680 11.478 -14.353 1.00 91.62 439 HIS A CA 1
ATOM 3479 C C . HIS A 1 439 ? 4.702 11.178 -13.247 1.00 91.62 439 HIS A C 1
ATOM 3481 O O . HIS A 1 439 ? 4.366 10.609 -12.206 1.00 91.62 439 HIS A O 1
ATOM 3487 N N . TYR A 1 440 ? 5.939 11.660 -13.415 1.00 94.06 440 TYR A N 1
ATOM 3488 C CA . TYR A 1 440 ? 7.028 11.533 -12.428 1.00 94.06 440 TYR A CA 1
ATOM 3489 C C . TYR A 1 440 ? 6.598 11.799 -10.973 1.00 94.06 440 TYR A C 1
ATOM 3491 O O . TYR A 1 440 ? 6.904 11.017 -10.074 1.00 94.06 440 TYR A O 1
ATOM 3499 N N . GLY A 1 441 ? 5.878 12.902 -10.730 1.00 95.81 441 GLY A N 1
ATOM 3500 C CA . GLY A 1 441 ? 5.469 13.297 -9.379 1.00 95.81 441 GLY A CA 1
ATOM 3501 C C . GLY A 1 441 ? 4.517 12.294 -8.725 1.00 95.81 441 GLY A C 1
ATOM 3502 O O . GLY A 1 441 ? 4.670 11.984 -7.545 1.00 95.81 441 GLY A O 1
ATOM 3503 N N . PHE A 1 442 ? 3.579 11.741 -9.499 1.00 95.81 442 PHE A N 1
ATOM 3504 C CA . PHE A 1 442 ? 2.640 10.736 -9.008 1.00 95.81 442 PHE A CA 1
ATOM 3505 C C . PHE A 1 442 ? 3.339 9.403 -8.730 1.00 95.81 442 PHE A C 1
ATOM 3507 O O . PHE A 1 442 ? 3.128 8.816 -7.670 1.00 95.81 442 PHE A O 1
ATOM 3514 N N . ILE A 1 443 ? 4.231 8.972 -9.628 1.00 95.50 443 ILE A N 1
ATOM 3515 C CA . ILE A 1 443 ? 5.047 7.768 -9.440 1.00 95.50 443 ILE A CA 1
ATOM 3516 C C . ILE A 1 443 ? 5.892 7.886 -8.169 1.00 95.50 443 ILE A C 1
ATOM 3518 O O . ILE A 1 443 ? 5.894 6.977 -7.341 1.00 95.50 443 ILE A O 1
ATOM 3522 N N . LEU A 1 444 ? 6.582 9.016 -7.985 1.00 96.50 444 LEU A N 1
ATOM 3523 C CA . LEU A 1 444 ? 7.387 9.262 -6.792 1.00 96.50 444 LEU A CA 1
ATOM 3524 C C . LEU A 1 444 ? 6.520 9.260 -5.526 1.00 96.50 444 LEU A C 1
ATOM 3526 O O . LEU A 1 444 ? 6.912 8.666 -4.521 1.00 96.50 444 LEU A O 1
ATOM 3530 N N . TYR A 1 445 ? 5.345 9.894 -5.569 1.00 97.12 445 TYR A N 1
ATOM 3531 C CA . TYR A 1 445 ? 4.403 9.941 -4.452 1.00 97.12 445 TYR A CA 1
ATOM 3532 C C . TYR A 1 445 ? 3.899 8.545 -4.070 1.00 97.12 445 TYR A C 1
ATOM 3534 O O . TYR A 1 445 ? 4.125 8.107 -2.943 1.00 97.12 445 TYR A O 1
ATO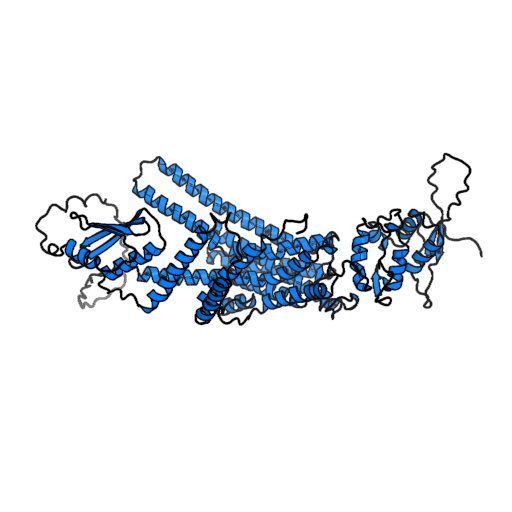M 3542 N N . ALA A 1 446 ? 3.277 7.819 -5.000 1.00 96.62 446 ALA A N 1
ATOM 3543 C CA . ALA A 1 446 ? 2.754 6.479 -4.748 1.00 96.62 446 ALA A CA 1
ATOM 3544 C C . ALA A 1 446 ? 3.881 5.506 -4.357 1.00 96.62 446 ALA A C 1
ATOM 3546 O O . ALA A 1 446 ? 3.754 4.773 -3.376 1.00 96.62 446 ALA A O 1
ATOM 3547 N N . GLY A 1 447 ? 5.033 5.599 -5.030 1.00 96.31 447 GLY A N 1
ATOM 3548 C CA . GLY A 1 447 ? 6.268 4.893 -4.693 1.00 96.31 447 GLY A CA 1
ATOM 3549 C C . GLY A 1 447 ? 6.728 5.091 -3.248 1.00 96.31 447 GLY A C 1
ATOM 3550 O O . GLY A 1 447 ? 7.188 4.158 -2.594 1.00 96.31 447 GLY A O 1
ATOM 3551 N N . THR A 1 448 ? 6.587 6.312 -2.734 1.00 96.56 448 THR A N 1
ATOM 3552 C CA . THR A 1 448 ? 7.054 6.698 -1.397 1.00 96.56 448 THR A CA 1
ATOM 3553 C C . THR A 1 448 ? 6.031 6.398 -0.304 1.00 96.56 448 THR A C 1
ATOM 3555 O O . THR A 1 448 ? 6.411 6.045 0.813 1.00 96.56 448 THR A O 1
ATOM 3558 N N . VAL A 1 449 ? 4.737 6.543 -0.594 1.00 96.44 449 VAL A N 1
ATOM 3559 C CA . VAL A 1 449 ? 3.677 6.403 0.412 1.00 96.44 449 VAL A CA 1
ATOM 3560 C C . VAL A 1 449 ? 3.356 4.938 0.704 1.00 96.44 449 VAL A C 1
ATOM 3562 O O . VAL A 1 449 ? 3.069 4.603 1.849 1.00 96.44 449 VAL A O 1
ATOM 3565 N N . VAL A 1 450 ? 3.470 4.039 -0.271 1.00 96.00 450 VAL A N 1
ATOM 3566 C CA . VAL A 1 450 ? 3.145 2.613 -0.079 1.00 96.00 450 VAL A CA 1
ATOM 3567 C C . VAL A 1 450 ? 3.960 1.940 1.026 1.00 96.00 450 VAL A C 1
ATOM 3569 O O . VAL A 1 450 ? 3.358 1.343 1.925 1.00 96.00 450 VAL A O 1
ATOM 3572 N N . PRO A 1 451 ? 5.298 2.090 1.075 1.00 96.00 451 PRO A N 1
ATOM 3573 C CA . PRO A 1 451 ? 6.090 1.509 2.155 1.00 96.00 451 PRO A CA 1
ATOM 3574 C C . PRO A 1 451 ? 5.782 2.091 3.546 1.00 96.00 451 PRO A C 1
ATOM 3576 O O . PRO A 1 451 ? 6.173 1.500 4.556 1.00 96.00 451 PRO A O 1
ATOM 3579 N N . LEU A 1 452 ? 5.070 3.225 3.640 1.00 94.88 452 LEU A N 1
ATOM 3580 C CA . LEU A 1 452 ? 4.681 3.840 4.915 1.00 94.88 452 LEU A CA 1
ATOM 3581 C C . LEU A 1 452 ? 3.488 3.167 5.596 1.00 94.88 452 LEU A C 1
ATOM 3583 O O . LEU A 1 452 ? 3.096 3.612 6.673 1.00 94.88 452 LEU A O 1
ATOM 3587 N N . GLN A 1 453 ? 2.918 2.101 5.032 1.00 94.38 453 GLN A N 1
ATOM 3588 C CA . GLN A 1 453 ? 1.770 1.420 5.635 1.00 94.38 453 GLN A CA 1
ATOM 3589 C C . GLN A 1 453 ? 2.024 1.004 7.093 1.00 94.38 453 GLN A C 1
ATOM 3591 O O . GLN A 1 453 ? 1.218 1.304 7.977 1.00 94.38 453 GLN A O 1
ATOM 3596 N N . GLY A 1 454 ? 3.188 0.413 7.371 1.00 93.25 454 GLY A N 1
ATOM 3597 C CA . GLY A 1 454 ? 3.589 0.054 8.732 1.00 93.25 454 GLY A CA 1
ATOM 3598 C C . GLY A 1 454 ? 3.729 1.259 9.674 1.00 93.25 454 GLY A C 1
ATOM 3599 O O . GLY A 1 454 ? 3.322 1.209 10.838 1.00 93.25 454 GLY A O 1
ATOM 3600 N N . ALA A 1 455 ? 4.234 2.384 9.162 1.00 93.00 455 ALA A N 1
ATOM 3601 C CA . ALA A 1 455 ? 4.340 3.631 9.914 1.00 93.00 455 ALA A CA 1
ATOM 3602 C C . ALA A 1 455 ? 2.961 4.204 10.282 1.00 93.00 455 ALA A C 1
ATOM 3604 O O . ALA A 1 455 ? 2.754 4.588 11.434 1.00 93.00 455 ALA A O 1
ATOM 3605 N N . TRP A 1 456 ? 2.000 4.206 9.351 1.00 94.06 456 TRP A N 1
ATOM 3606 C CA . TRP A 1 456 ? 0.617 4.615 9.629 1.00 94.06 456 TRP A CA 1
ATOM 3607 C C . TRP A 1 456 ? -0.047 3.709 10.663 1.00 94.06 456 TRP A C 1
ATOM 3609 O O . TRP A 1 456 ? -0.680 4.197 11.602 1.00 94.06 456 TRP A O 1
ATOM 3619 N N . ASN A 1 457 ? 0.161 2.396 10.551 1.00 93.56 457 ASN A N 1
ATOM 3620 C CA . ASN A 1 457 ? -0.319 1.437 11.539 1.00 93.56 457 ASN A CA 1
ATOM 3621 C C . ASN A 1 457 ? 0.253 1.735 12.933 1.00 93.56 457 ASN A C 1
ATOM 3623 O O . ASN A 1 457 ? -0.486 1.743 13.922 1.00 93.56 457 ASN A O 1
ATOM 3627 N N . CYS A 1 458 ? 1.541 2.065 13.028 1.00 93.25 458 CYS A N 1
ATOM 3628 C CA . CYS A 1 458 ? 2.142 2.414 14.310 1.00 93.25 458 CYS A CA 1
ATOM 3629 C C . CYS A 1 458 ? 1.673 3.760 14.854 1.00 93.25 458 CYS A C 1
ATOM 3631 O O . CYS A 1 458 ? 1.361 3.862 16.041 1.00 93.25 458 CYS A O 1
ATOM 3633 N N . PHE A 1 459 ? 1.533 4.776 14.003 1.00 91.81 459 PHE A N 1
ATOM 3634 C CA . PHE A 1 459 ? 0.952 6.058 14.396 1.00 91.81 459 PHE A CA 1
ATOM 3635 C C . PHE A 1 459 ? -0.436 5.869 15.026 1.00 91.81 459 PHE A C 1
ATOM 3637 O O . PHE A 1 459 ? -0.705 6.365 16.124 1.00 91.81 459 PHE A O 1
ATOM 3644 N N . ASN A 1 460 ? -1.286 5.061 14.392 1.00 91.62 460 ASN A N 1
ATOM 3645 C CA . ASN A 1 460 ? -2.620 4.739 14.893 1.00 91.62 460 ASN A CA 1
ATOM 3646 C C . ASN A 1 460 ? -2.578 3.967 16.219 1.00 91.62 460 ASN A C 1
ATOM 3648 O O . ASN A 1 460 ? -3.329 4.276 17.154 1.00 91.62 460 ASN A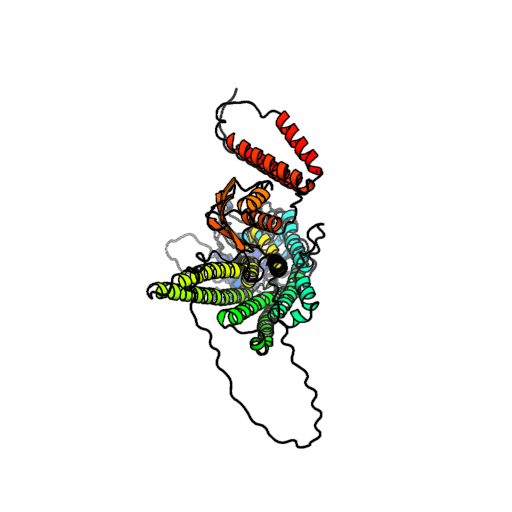 O 1
ATOM 3652 N N . TYR A 1 461 ? -1.660 3.008 16.341 1.00 92.69 461 TYR A N 1
ATOM 3653 C CA . TYR A 1 461 ? -1.428 2.271 17.579 1.00 92.69 461 TYR A CA 1
ATOM 3654 C C . TYR A 1 461 ? -1.012 3.201 18.732 1.00 92.69 461 TYR A C 1
ATOM 3656 O O . TYR A 1 461 ? -1.604 3.170 19.817 1.00 92.69 461 TYR A O 1
ATOM 3664 N N . MET A 1 462 ? -0.044 4.088 18.493 1.00 90.06 462 MET A N 1
ATOM 3665 C CA . MET A 1 462 ? 0.464 5.031 19.491 1.00 90.06 462 MET A CA 1
ATOM 3666 C C . MET A 1 462 ? -0.581 6.062 19.896 1.00 90.06 462 MET A C 1
ATOM 3668 O O . MET A 1 462 ? -0.757 6.299 21.091 1.00 90.06 462 MET A O 1
ATOM 3672 N N . ARG A 1 463 ? -1.330 6.615 18.936 1.00 89.19 463 ARG A N 1
ATOM 3673 C CA . ARG A 1 463 ? -2.440 7.538 19.202 1.00 89.19 463 ARG A CA 1
ATOM 3674 C C . ARG A 1 463 ? -3.453 6.922 20.163 1.00 89.19 463 ARG A C 1
ATOM 3676 O O . ARG A 1 463 ? -3.819 7.535 21.163 1.00 89.19 463 ARG A O 1
ATOM 3683 N N . THR A 1 464 ? -3.847 5.675 19.914 1.00 88.50 464 THR A N 1
ATOM 3684 C CA . THR A 1 464 ? -4.766 4.928 20.790 1.00 88.50 464 THR A CA 1
ATOM 3685 C C . THR A 1 464 ? -4.234 4.826 22.214 1.00 88.50 464 THR A C 1
ATOM 3687 O O . THR A 1 464 ? -4.966 5.004 23.189 1.00 88.50 464 THR A O 1
ATOM 3690 N N . ARG A 1 465 ? -2.940 4.531 22.341 1.00 87.12 465 ARG A N 1
ATOM 3691 C CA . ARG A 1 465 ? -2.280 4.377 23.632 1.00 87.12 465 ARG A CA 1
ATOM 3692 C C . ARG A 1 465 ? -2.166 5.704 24.380 1.00 87.12 465 ARG A C 1
ATOM 3694 O O . ARG A 1 465 ? -2.455 5.741 25.572 1.00 87.12 465 ARG A O 1
ATOM 3701 N N . GLN A 1 466 ? -1.777 6.778 23.697 1.00 86.06 466 GLN A N 1
ATOM 3702 C CA . GLN A 1 466 ? -1.689 8.114 24.286 1.00 86.06 466 GLN A CA 1
ATOM 3703 C C . GLN A 1 466 ? -3.057 8.591 24.778 1.00 86.06 466 GLN A C 1
ATOM 3705 O O . GLN A 1 466 ? -3.159 9.068 25.903 1.00 86.06 466 GLN A O 1
ATOM 3710 N N . LEU A 1 467 ? -4.120 8.364 24.000 1.00 82.94 467 LEU A N 1
ATOM 3711 C CA . LEU A 1 467 ? -5.490 8.675 24.417 1.00 82.94 467 LEU A CA 1
ATOM 3712 C C . LEU A 1 467 ? -5.929 7.864 25.646 1.00 82.94 467 LEU A C 1
ATOM 3714 O O . LEU A 1 467 ? -6.645 8.388 26.497 1.00 82.94 467 LEU A O 1
ATOM 3718 N N . ARG A 1 468 ? -5.490 6.603 25.776 1.00 84.44 468 ARG A N 1
ATOM 3719 C CA . ARG A 1 468 ? -5.762 5.790 26.972 1.00 84.44 468 ARG A CA 1
ATOM 3720 C C . ARG A 1 468 ? -5.056 6.348 28.208 1.00 84.44 468 ARG A C 1
ATOM 3722 O O . ARG A 1 468 ? -5.707 6.520 29.230 1.00 84.44 468 ARG A O 1
ATOM 3729 N N . HIS A 1 469 ? -3.773 6.688 28.099 1.00 85.44 469 HIS A N 1
ATOM 3730 C CA . HIS A 1 469 ? -3.028 7.278 29.214 1.00 85.44 469 HIS A CA 1
ATOM 3731 C C . HIS A 1 469 ? -3.554 8.663 29.601 1.00 85.44 469 HIS A C 1
ATOM 3733 O O . HIS A 1 469 ? -3.729 8.934 30.783 1.00 85.44 469 HIS A O 1
ATOM 3739 N N . ALA A 1 470 ? -3.882 9.515 28.626 1.00 77.75 470 ALA A N 1
ATOM 3740 C CA . ALA A 1 470 ? -4.514 10.805 28.890 1.00 77.75 470 ALA A CA 1
ATOM 3741 C C . ALA A 1 470 ? -5.847 10.635 29.636 1.00 77.75 470 ALA A C 1
ATOM 3743 O O . ALA A 1 470 ? -6.140 11.395 30.552 1.00 77.75 470 ALA A O 1
ATOM 3744 N N . ARG A 1 471 ? -6.628 9.599 29.298 1.00 80.12 471 ARG A N 1
ATOM 3745 C CA . ARG A 1 471 ? -7.874 9.273 30.000 1.00 80.12 471 ARG A CA 1
ATOM 3746 C C . ARG A 1 471 ? -7.636 8.786 31.425 1.00 80.12 471 ARG A C 1
ATOM 3748 O O . ARG A 1 471 ? -8.371 9.204 32.308 1.00 80.12 471 ARG A O 1
ATOM 3755 N N . GLU A 1 472 ? -6.658 7.912 31.647 1.00 86.56 472 GLU A N 1
ATOM 3756 C CA . GLU A 1 472 ? -6.300 7.440 32.991 1.00 86.56 472 GLU A CA 1
ATOM 3757 C C . GLU A 1 472 ? -5.882 8.624 33.876 1.00 86.56 472 GLU A C 1
ATOM 3759 O O . GLU A 1 472 ? -6.438 8.788 34.959 1.00 86.56 472 GLU A O 1
ATOM 3764 N N . LEU A 1 473 ? -5.028 9.518 33.361 1.00 84.56 473 LEU A N 1
ATOM 3765 C CA . LEU A 1 473 ? -4.616 10.747 34.049 1.00 84.56 473 LEU A CA 1
ATOM 3766 C C . LEU A 1 473 ? -5.793 11.692 34.319 1.00 84.56 473 LEU A C 1
ATOM 3768 O O . LEU A 1 473 ? -5.941 12.211 35.423 1.00 84.56 473 LEU A O 1
ATOM 3772 N N . PHE A 1 474 ? -6.666 11.894 33.333 1.00 81.19 474 PHE A N 1
ATOM 3773 C CA . PHE A 1 474 ? -7.851 12.730 33.503 1.00 81.19 474 PHE A CA 1
ATOM 3774 C C . PHE A 1 474 ? -8.833 12.123 34.513 1.00 81.19 474 PHE A C 1
ATOM 3776 O O . PHE A 1 474 ? -9.401 12.840 35.329 1.00 81.19 474 PHE A O 1
ATOM 3783 N N . SER A 1 475 ? -8.993 10.796 34.518 1.00 79.81 475 SER A N 1
ATOM 3784 C CA . SER A 1 475 ? -9.833 10.104 35.497 1.00 79.81 475 SER A CA 1
ATOM 3785 C C . SER A 1 475 ? -9.254 10.172 36.907 1.00 79.81 475 SER A C 1
ATOM 3787 O O . SER A 1 475 ? -10.018 10.385 37.843 1.00 79.81 475 SER A O 1
ATOM 3789 N N . SER A 1 476 ? -7.926 10.078 37.062 1.00 87.94 476 SER A N 1
ATOM 3790 C CA . SER A 1 476 ? -7.286 10.259 38.365 1.00 87.94 476 SER A CA 1
ATOM 3791 C C . SER A 1 476 ? -7.449 11.690 38.866 1.00 87.94 476 SER A C 1
ATOM 3793 O O . SER A 1 476 ? -7.800 11.870 40.026 1.00 87.94 476 SER A O 1
ATOM 3795 N N . LEU A 1 477 ? -7.303 12.686 37.982 1.00 83.19 477 LEU A N 1
ATOM 3796 C CA . LEU A 1 477 ? -7.517 14.098 38.312 1.00 83.19 477 LEU A CA 1
ATOM 3797 C C . LEU A 1 477 ? -8.970 14.379 38.716 1.00 83.19 477 LEU A C 1
ATOM 3799 O O . LEU A 1 477 ? -9.209 15.046 39.715 1.00 83.19 477 LEU A O 1
ATOM 3803 N N . ILE A 1 478 ? -9.955 13.831 37.999 1.00 80.44 478 ILE A N 1
ATOM 3804 C CA . ILE A 1 478 ? -11.365 13.959 38.399 1.00 80.44 478 ILE A CA 1
ATOM 3805 C C . ILE A 1 478 ? -11.613 13.260 39.736 1.00 80.44 478 ILE A C 1
ATOM 3807 O O . ILE A 1 478 ? -12.305 13.811 40.584 1.00 80.44 478 ILE A O 1
ATOM 3811 N N . SER A 1 479 ? -11.054 12.066 39.948 1.00 81.06 479 SER A N 1
ATOM 3812 C CA . SER A 1 479 ? -11.255 11.336 41.203 1.00 81.06 479 SER A CA 1
ATOM 3813 C C . SER A 1 479 ? -10.598 12.015 42.404 1.00 81.06 479 SER A C 1
ATOM 3815 O O . SER A 1 479 ? -11.140 11.923 43.497 1.00 81.06 479 SER A O 1
ATOM 3817 N N . SER A 1 480 ? -9.480 12.726 42.211 1.00 84.88 480 SER A N 1
ATOM 3818 C CA . SER A 1 480 ? -8.865 13.535 43.268 1.00 84.88 480 SER A CA 1
ATOM 3819 C C . SER A 1 480 ? -9.635 14.823 43.548 1.00 84.88 480 SER A C 1
ATOM 3821 O O . SER A 1 480 ? -9.566 15.328 44.658 1.00 84.88 480 SER A O 1
ATOM 3823 N N . LEU A 1 481 ? -10.368 15.343 42.558 1.00 74.94 481 LEU A N 1
ATOM 3824 C CA . LEU A 1 481 ? -11.231 16.520 42.707 1.00 74.94 481 LEU A CA 1
ATOM 3825 C C . LEU A 1 481 ? -12.642 16.167 43.209 1.00 74.94 481 LEU A C 1
ATOM 3827 O O . LEU A 1 481 ? -13.411 17.060 43.553 1.00 74.94 481 LEU A O 1
ATOM 3831 N N . ALA A 1 482 ? -13.014 14.883 43.240 1.00 73.38 482 ALA A N 1
ATOM 3832 C CA . ALA A 1 482 ? -14.276 14.445 43.819 1.00 73.38 482 ALA A CA 1
ATOM 3833 C C . ALA A 1 482 ? -14.140 14.438 45.355 1.00 73.38 482 ALA A C 1
ATOM 3835 O O . ALA A 1 482 ? -13.325 13.669 45.874 1.00 73.38 482 ALA A O 1
ATOM 3836 N N . PRO A 1 483 ? -14.915 15.253 46.099 1.00 62.56 483 PRO A N 1
ATOM 3837 C CA . PRO A 1 483 ? -14.799 15.330 47.549 1.00 62.56 483 PRO A CA 1
ATOM 3838 C C . PRO A 1 483 ? -14.993 13.941 48.159 1.00 62.56 483 PRO A C 1
ATOM 3840 O O . PRO A 1 483 ? -15.980 13.250 47.886 1.00 62.56 483 PRO A O 1
ATOM 3843 N N . SER A 1 484 ? -14.007 13.523 48.956 1.00 50.72 484 SER A N 1
ATOM 3844 C CA . SER A 1 484 ? -13.969 12.224 49.623 1.00 50.72 484 SER A CA 1
ATOM 3845 C C . SER A 1 484 ? -15.173 12.097 50.550 1.00 50.72 484 SER A C 1
ATOM 3847 O O . SER A 1 484 ? -15.172 12.563 51.689 1.00 50.72 484 SER A O 1
ATOM 3849 N N . ARG A 1 485 ? -16.240 11.478 50.044 1.00 50.25 485 ARG A N 1
ATOM 3850 C CA . ARG A 1 485 ? -17.418 11.115 50.823 1.00 50.25 485 ARG A CA 1
ATOM 3851 C C . ARG A 1 485 ? -16.974 10.028 51.801 1.00 50.25 485 ARG A C 1
ATOM 3853 O O . ARG A 1 485 ? -16.990 8.846 51.463 1.00 50.25 485 ARG A O 1
ATOM 3860 N N . ARG A 1 486 ? -16.512 10.422 52.995 1.00 47.69 486 ARG A N 1
ATOM 3861 C CA . ARG A 1 486 ? -16.278 9.491 54.104 1.00 47.69 486 ARG A CA 1
ATOM 3862 C C . ARG A 1 486 ? -17.606 8.802 54.402 1.00 47.69 486 ARG A C 1
ATOM 3864 O O . ARG A 1 486 ? -18.479 9.367 55.047 1.00 47.69 486 ARG A O 1
ATOM 3871 N N . GLN A 1 487 ? -17.757 7.576 53.908 1.00 45.16 487 GLN A N 1
ATOM 3872 C CA . GLN A 1 487 ? -18.729 6.637 54.445 1.00 45.16 487 GLN A CA 1
ATOM 3873 C C . GLN A 1 487 ? -18.310 6.335 55.882 1.00 45.16 487 GLN A C 1
ATOM 3875 O O . GLN A 1 487 ? -17.433 5.510 56.133 1.00 45.16 487 GLN A O 1
ATOM 3880 N N . SER A 1 488 ? -18.928 7.035 56.827 1.00 43.78 488 SER A N 1
ATOM 3881 C CA . SER A 1 488 ? -18.952 6.659 58.233 1.00 43.78 488 SER A CA 1
ATOM 3882 C C . SER A 1 488 ? -19.719 5.341 58.352 1.00 43.78 488 SER A C 1
ATOM 3884 O O . SER A 1 488 ? -20.935 5.324 58.521 1.00 43.78 488 SER A O 1
ATOM 3886 N N . SER A 1 489 ? -19.022 4.211 58.213 1.00 39.38 489 SER A N 1
ATOM 3887 C CA . SER A 1 489 ? -19.567 2.914 58.601 1.00 39.38 489 SER A CA 1
ATOM 3888 C C . SER A 1 489 ? -19.671 2.887 60.126 1.00 39.38 489 SER A C 1
ATOM 3890 O O . SER A 1 489 ? -18.673 2.682 60.821 1.00 39.38 489 SER A O 1
ATOM 3892 N N . ALA A 1 490 ? -20.872 3.116 60.654 1.00 39.44 490 ALA A N 1
ATOM 3893 C CA . ALA A 1 490 ? -21.194 2.751 62.022 1.00 39.44 490 ALA A CA 1
ATOM 3894 C C . ALA A 1 490 ? -20.950 1.242 62.179 1.00 39.44 490 ALA A C 1
ATOM 3896 O O . ALA A 1 490 ? -21.561 0.424 61.490 1.00 39.44 490 ALA A O 1
ATOM 3897 N N . GLY A 1 491 ? -20.004 0.891 63.049 1.00 35.59 491 GLY A N 1
ATOM 3898 C CA . GLY A 1 491 ? -19.741 -0.484 63.434 1.00 35.59 491 GLY A CA 1
ATOM 3899 C C . GLY A 1 491 ? -20.972 -1.076 64.108 1.00 35.59 491 GLY A C 1
ATOM 3900 O O . GLY A 1 491 ? -21.378 -0.628 65.178 1.00 35.59 491 GLY A O 1
ATOM 3901 N N . PHE A 1 492 ? -21.549 -2.098 63.483 1.00 31.52 492 PHE A N 1
ATOM 3902 C CA . PHE A 1 492 ? -22.407 -3.047 64.171 1.00 31.52 492 PHE A CA 1
ATOM 3903 C C . PHE A 1 492 ? -21.476 -3.999 64.929 1.00 31.52 492 PHE A C 1
ATOM 3905 O O . PHE A 1 492 ? -20.805 -4.841 64.335 1.00 31.52 492 PHE A O 1
ATOM 3912 N N . THR A 1 493 ? -21.364 -3.803 66.239 1.00 33.72 493 THR A N 1
ATOM 3913 C CA . THR A 1 493 ? -20.732 -4.751 67.154 1.00 33.72 493 THR A CA 1
ATOM 3914 C C . THR A 1 493 ? -21.580 -6.018 67.201 1.00 33.72 493 THR A C 1
ATOM 3916 O O . THR A 1 493 ? -22.605 -6.074 67.876 1.00 33.72 493 THR A O 1
ATOM 3919 N N . GLU A 1 494 ? -21.146 -7.050 66.480 1.00 32.97 494 GLU A N 1
ATOM 3920 C CA . GLU A 1 494 ? -21.589 -8.420 66.716 1.00 32.97 494 GLU A CA 1
ATOM 3921 C C . GLU A 1 494 ? -21.009 -8.866 68.065 1.00 32.97 494 GLU A C 1
ATOM 3923 O O . GLU A 1 494 ? -19.803 -9.022 68.255 1.00 32.97 494 GLU A O 1
ATOM 3928 N N . GLN A 1 495 ? -21.894 -8.949 69.051 1.00 31.48 495 GLN A N 1
ATOM 3929 C CA . GLN A 1 495 ? -21.609 -9.350 70.415 1.00 31.48 495 GLN A CA 1
ATOM 3930 C C . GLN A 1 495 ? -21.314 -10.858 70.428 1.00 31.48 495 GLN A C 1
ATOM 3932 O O . GLN A 1 495 ? -22.229 -11.682 70.441 1.00 31.48 495 GLN A O 1
ATOM 3937 N N . GLU A 1 496 ? -20.027 -11.218 70.413 1.00 28.36 496 GLU A N 1
ATOM 3938 C CA . GLU A 1 496 ? -19.537 -12.583 70.626 1.00 28.36 496 GLU A CA 1
ATOM 3939 C C . GLU A 1 496 ? -19.937 -13.050 72.036 1.00 28.36 496 GLU A C 1
ATOM 3941 O O . GLU A 1 496 ? -19.240 -12.854 73.032 1.00 28.36 496 GLU A O 1
ATOM 3946 N N . THR A 1 497 ? -21.118 -13.654 72.130 1.00 29.72 497 THR A N 1
ATOM 3947 C CA . THR A 1 497 ? -21.588 -14.322 73.338 1.00 29.72 497 THR A CA 1
ATOM 3948 C C . THR A 1 497 ? -21.056 -15.750 73.300 1.00 29.72 497 THR A C 1
ATOM 3950 O O . THR A 1 497 ? -21.650 -16.634 72.687 1.00 29.72 497 THR A O 1
ATOM 3953 N N . ARG A 1 498 ? -19.909 -15.988 73.946 1.00 25.12 498 ARG A N 1
ATOM 3954 C CA . ARG A 1 498 ? -19.449 -17.346 74.265 1.00 25.12 498 ARG A CA 1
ATOM 3955 C C . ARG A 1 498 ? -20.439 -18.000 75.229 1.00 25.12 498 ARG A C 1
ATOM 3957 O O . ARG A 1 498 ? -20.362 -17.783 76.434 1.00 25.12 498 ARG A O 1
ATOM 3964 N N . TYR A 1 499 ? -21.304 -18.860 74.703 1.00 26.94 499 TYR A N 1
ATOM 3965 C CA . TYR A 1 499 ? -21.845 -19.984 75.458 1.00 26.94 499 TYR A CA 1
ATOM 3966 C C . TYR A 1 499 ? -21.135 -21.257 75.013 1.00 26.94 499 TYR A C 1
ATOM 3968 O O . TYR A 1 499 ? -21.251 -21.708 73.878 1.00 26.94 499 TYR A O 1
ATOM 3976 N N . THR A 1 500 ? -20.378 -21.835 75.938 1.00 30.95 500 THR A N 1
ATOM 3977 C CA . THR A 1 500 ? -19.889 -23.204 75.847 1.00 30.95 500 THR A CA 1
ATOM 3978 C C . THR A 1 500 ? -21.086 -24.129 76.047 1.00 30.95 500 THR A C 1
ATOM 3980 O O . THR A 1 500 ? -21.696 -24.133 77.117 1.00 30.95 500 THR A O 1
ATOM 3983 N N . THR A 1 501 ? -21.439 -24.934 75.049 1.00 30.92 501 THR A N 1
ATOM 3984 C CA . THR A 1 501 ? -22.282 -26.114 75.273 1.00 30.92 501 THR A CA 1
ATOM 3985 C C . THR A 1 501 ? -21.798 -27.251 74.386 1.00 30.92 501 THR A C 1
ATOM 3987 O O . THR A 1 501 ? -21.699 -27.133 73.170 1.00 30.92 501 THR A O 1
ATOM 3990 N N . ILE A 1 502 ? -21.425 -28.337 75.053 1.00 33.50 502 ILE A N 1
ATOM 3991 C CA . ILE A 1 502 ? -21.050 -29.630 74.491 1.00 33.50 502 ILE A CA 1
ATOM 3992 C C . ILE A 1 502 ? -22.344 -30.323 74.048 1.00 33.50 502 ILE A C 1
ATOM 3994 O O . ILE A 1 502 ? -23.271 -30.425 74.849 1.00 33.50 502 ILE A O 1
ATOM 3998 N N . GLY A 1 503 ? -22.407 -30.834 72.818 1.00 31.59 503 GLY A N 1
ATOM 3999 C CA . GLY A 1 503 ? -23.516 -31.685 72.382 1.00 31.59 503 GLY A CA 1
ATOM 4000 C C . GLY A 1 503 ? -23.505 -31.965 70.884 1.00 31.59 503 GLY A C 1
ATOM 4001 O O . GLY A 1 503 ? -23.531 -31.046 70.078 1.00 31.59 503 GLY A O 1
ATOM 4002 N N . ALA A 1 504 ? -23.427 -33.245 70.539 1.00 35.69 504 ALA A N 1
ATOM 4003 C CA . ALA A 1 504 ? -23.394 -33.793 69.191 1.00 35.69 504 ALA A CA 1
ATOM 4004 C C . ALA A 1 504 ? -24.738 -33.656 68.450 1.00 35.69 504 ALA A C 1
ATOM 4006 O O . ALA A 1 504 ? -25.774 -33.745 69.099 1.00 35.69 504 ALA A O 1
ATOM 4007 N N . ASP A 1 505 ? -24.695 -33.492 67.120 1.00 37.78 505 ASP A N 1
ATOM 4008 C CA . ASP A 1 505 ? -25.350 -34.340 66.093 1.00 37.78 505 ASP A CA 1
ATOM 4009 C C . ASP A 1 505 ? -25.327 -33.612 64.721 1.00 37.78 505 ASP A C 1
ATOM 4011 O O . ASP A 1 505 ? -25.780 -32.466 64.640 1.00 37.78 505 ASP A O 1
ATOM 4015 N N . PRO A 1 506 ? -24.796 -34.193 63.625 1.00 39.19 506 PRO A N 1
ATOM 4016 C CA . PRO A 1 506 ? -24.825 -33.571 62.309 1.00 39.19 506 PRO A CA 1
ATOM 4017 C C . PRO A 1 506 ? -25.943 -34.190 61.466 1.00 39.19 506 PRO A C 1
ATOM 4019 O O . PRO A 1 506 ? -25.713 -35.240 60.883 1.00 39.19 506 PRO A O 1
ATOM 4022 N N . ASN A 1 507 ? -27.122 -33.558 61.372 1.00 42.34 507 ASN A N 1
ATOM 4023 C CA . ASN A 1 507 ? -28.063 -33.721 60.245 1.00 42.34 507 ASN A CA 1
ATOM 4024 C C . ASN A 1 507 ? -29.319 -32.847 60.400 1.00 42.34 507 ASN A C 1
ATOM 4026 O O . ASN A 1 507 ? -30.350 -33.322 60.873 1.00 42.34 507 ASN A O 1
ATOM 4030 N N . THR A 1 508 ? -29.307 -31.596 59.923 1.00 36.28 508 THR A N 1
ATOM 4031 C CA . THR A 1 508 ? -30.552 -30.957 59.446 1.00 36.28 508 THR A CA 1
ATOM 4032 C C . THR A 1 508 ? -30.261 -29.796 58.493 1.00 36.28 508 THR A C 1
ATOM 4034 O O . THR A 1 508 ? -29.647 -28.803 58.870 1.00 36.28 508 THR A O 1
ATOM 4037 N N . ILE A 1 509 ? -30.723 -29.919 57.246 1.00 35.16 509 ILE A N 1
ATOM 4038 C CA . ILE A 1 509 ? -30.782 -28.840 56.252 1.00 35.16 509 ILE A CA 1
ATOM 4039 C C . ILE A 1 509 ? -32.207 -28.284 56.291 1.00 35.16 509 ILE A C 1
ATOM 4041 O O . ILE A 1 509 ? -33.152 -29.020 56.012 1.00 35.16 509 ILE A O 1
ATOM 4045 N N . VAL A 1 510 ? -32.369 -26.996 56.602 1.00 33.84 510 VAL A N 1
ATOM 4046 C CA . VAL A 1 510 ? -33.638 -26.273 56.428 1.00 33.84 510 VAL A CA 1
ATOM 4047 C C . VAL A 1 510 ? -33.364 -24.987 55.654 1.00 33.84 510 VAL A C 1
ATOM 4049 O O . VAL A 1 510 ? -32.597 -24.133 56.089 1.00 33.84 510 VAL A O 1
ATOM 4052 N N . ALA A 1 511 ? -33.984 -24.879 54.479 1.00 35.34 511 ALA A N 1
ATOM 4053 C CA . ALA A 1 511 ? -33.962 -23.701 53.623 1.00 35.34 511 ALA A CA 1
ATOM 4054 C C . ALA A 1 511 ? -35.030 -22.687 54.070 1.00 35.34 511 ALA A C 1
ATOM 4056 O O . ALA A 1 511 ? -36.175 -23.062 54.319 1.00 35.34 511 ALA A O 1
ATOM 4057 N N . GLY A 1 512 ? -34.660 -21.404 54.131 1.00 31.73 512 GLY A N 1
ATOM 4058 C CA . GLY A 1 512 ? -35.563 -20.274 54.383 1.00 31.73 512 GLY A CA 1
ATOM 4059 C C . GLY A 1 512 ? -35.552 -19.262 53.222 1.00 31.73 512 GLY A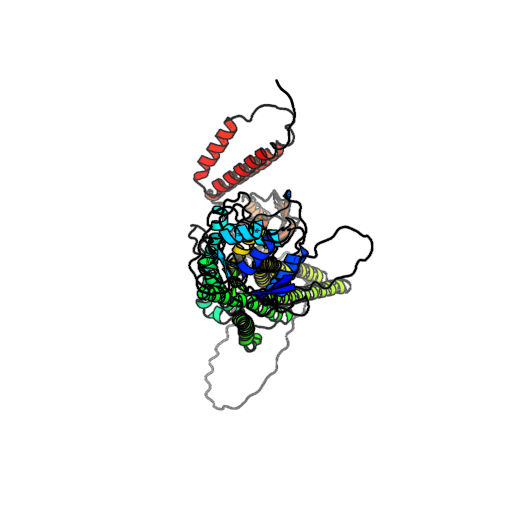 C 1
ATOM 4060 O O . GLY A 1 512 ? -34.538 -19.161 52.529 1.00 31.73 512 GLY A O 1
ATOM 4061 N N . PRO A 1 513 ? -36.660 -18.534 52.967 1.00 34.75 513 PRO A N 1
ATOM 4062 C CA . PRO A 1 513 ? -36.884 -17.830 51.707 1.00 34.75 513 PRO A CA 1
ATOM 4063 C C . PRO A 1 513 ? -36.385 -16.373 51.683 1.00 34.75 513 PRO A C 1
ATOM 4065 O O . PRO A 1 513 ? -36.364 -15.656 52.680 1.00 34.75 513 PRO A O 1
ATOM 4068 N N . THR A 1 514 ? -36.049 -15.943 50.468 1.00 32.53 514 THR A N 1
ATOM 4069 C CA . THR A 1 514 ? -35.640 -14.607 50.009 1.00 32.53 514 THR A CA 1
ATOM 4070 C C . THR A 1 514 ? -36.646 -13.486 50.317 1.00 32.53 514 THR A C 1
ATOM 4072 O O . THR A 1 514 ? -37.815 -13.577 49.940 1.00 32.53 514 THR A O 1
ATOM 4075 N N . ARG A 1 515 ? -36.165 -12.381 50.912 1.00 28.47 515 ARG A N 1
ATOM 4076 C CA . ARG A 1 515 ? -36.878 -11.092 51.036 1.00 28.47 515 ARG A CA 1
ATOM 4077 C C . ARG A 1 515 ? -36.727 -10.248 49.763 1.00 28.47 515 ARG A C 1
ATOM 4079 O O . ARG A 1 515 ? -35.629 -10.115 49.231 1.00 28.47 515 ARG A O 1
ATOM 4086 N N . LYS A 1 516 ? -37.846 -9.662 49.322 1.00 30.22 516 LYS A N 1
ATOM 4087 C CA . LYS A 1 516 ? -37.959 -8.638 48.269 1.00 30.22 516 LYS A CA 1
ATOM 4088 C C . LYS A 1 516 ? -37.433 -7.281 48.754 1.00 30.22 516 LYS A C 1
ATOM 4090 O O . LYS A 1 516 ? -37.616 -6.940 49.921 1.00 30.22 516 LYS A O 1
ATOM 4095 N N . SER A 1 517 ? -36.840 -6.516 47.837 1.00 29.62 517 SER A N 1
ATOM 4096 C CA . SER A 1 517 ? -36.473 -5.108 48.011 1.00 29.62 517 SER A CA 1
ATOM 4097 C C . SER A 1 517 ? -37.705 -4.205 47.941 1.00 29.62 517 SER A C 1
ATOM 4099 O O . SER A 1 517 ? -38.546 -4.376 47.058 1.00 29.62 517 SER A O 1
ATOM 4101 N N . LEU A 1 518 ? -37.770 -3.241 48.856 1.00 33.06 518 LEU A N 1
ATOM 4102 C CA . LEU A 1 518 ? -38.728 -2.141 48.902 1.00 33.06 518 LEU A CA 1
ATOM 4103 C C . LEU A 1 518 ? -37.907 -0.859 48.700 1.00 33.06 518 LEU A C 1
ATOM 4105 O O . LEU A 1 518 ? -37.097 -0.533 49.563 1.00 33.06 518 LEU A O 1
ATOM 4109 N N . LEU A 1 519 ? -38.040 -0.211 47.546 1.00 29.75 519 LEU A N 1
ATOM 4110 C CA . LEU A 1 519 ? -37.512 1.126 47.267 1.00 29.75 519 LEU A CA 1
ATOM 4111 C C . LEU A 1 519 ? -38.457 1.769 46.252 1.00 29.75 519 LEU A C 1
ATOM 4113 O O . LEU A 1 519 ? -38.315 1.542 45.057 1.00 29.75 519 LEU A O 1
ATOM 4117 N N . ASP A 1 520 ? -39.434 2.487 46.782 1.00 36.31 520 ASP A N 1
ATOM 4118 C CA . ASP A 1 520 ? -40.122 3.630 46.186 1.00 36.31 520 ASP A CA 1
ATOM 4119 C C . ASP A 1 520 ? -40.590 4.448 47.395 1.00 36.31 520 ASP A C 1
ATOM 4121 O O . ASP A 1 520 ? -41.197 3.863 48.291 1.00 36.31 520 ASP A O 1
ATOM 4125 N N . ASP A 1 521 ? -40.205 5.724 47.478 1.00 34.06 521 ASP A N 1
ATOM 4126 C CA . ASP A 1 521 ? -41.027 6.794 48.062 1.00 34.06 521 ASP A CA 1
ATOM 4127 C C . ASP A 1 521 ? -40.409 8.179 47.769 1.00 34.06 521 ASP A C 1
ATOM 4129 O O . ASP A 1 521 ? -39.190 8.367 47.779 1.00 34.06 521 ASP A O 1
ATOM 4133 N N . ASP A 1 522 ? -41.321 9.096 47.455 1.00 33.06 522 ASP A N 1
ATOM 4134 C CA . ASP A 1 522 ? -41.229 10.412 46.819 1.00 33.06 522 ASP A CA 1
ATOM 4135 C C . ASP A 1 522 ? -40.485 11.544 47.578 1.00 33.06 522 ASP A C 1
ATOM 4137 O O . ASP A 1 522 ? -40.459 11.611 48.806 1.00 33.06 522 ASP A O 1
ATOM 4141 N N . ASP A 1 523 ? -39.960 12.511 46.806 1.00 37.03 523 ASP A N 1
ATOM 4142 C CA . ASP A 1 523 ? -39.152 13.683 47.213 1.00 37.03 523 ASP A CA 1
ATOM 4143 C C . ASP A 1 523 ? -39.964 14.997 47.407 1.00 37.03 523 ASP A C 1
ATOM 4145 O O . ASP A 1 523 ? -39.488 16.085 47.074 1.00 37.03 523 ASP A O 1
ATOM 4149 N N . ASP A 1 524 ? -41.179 14.961 47.962 1.00 35.84 524 ASP A N 1
ATOM 4150 C CA . ASP A 1 524 ? -42.014 16.179 48.095 1.00 35.84 524 ASP A CA 1
ATOM 4151 C C . ASP A 1 524 ? -41.995 16.860 49.487 1.00 35.84 524 ASP A C 1
ATOM 4153 O O . ASP A 1 524 ? -42.731 17.819 49.726 1.00 35.84 524 ASP A O 1
ATOM 4157 N N . GLU A 1 525 ? -41.104 16.469 50.408 1.00 34.00 525 GLU A N 1
ATOM 4158 C CA . GLU A 1 525 ? -41.137 16.949 51.808 1.00 34.00 525 GLU A CA 1
ATOM 4159 C C . GLU A 1 525 ? -39.980 17.881 52.248 1.00 34.00 525 GLU A C 1
ATOM 4161 O O . GLU A 1 525 ? -39.618 17.937 53.422 1.00 34.00 525 GLU A O 1
ATOM 4166 N N . ILE A 1 526 ? -39.386 18.669 51.339 1.00 34.56 526 ILE A N 1
ATOM 4167 C CA . ILE A 1 526 ? -38.245 19.566 51.672 1.00 34.56 526 ILE A CA 1
ATOM 4168 C C . ILE A 1 526 ? -38.628 21.051 51.873 1.00 34.56 526 ILE A C 1
ATOM 4170 O O . ILE A 1 526 ? -37.793 21.864 52.274 1.00 34.56 526 ILE A O 1
ATOM 4174 N N . LEU A 1 527 ? -39.894 21.446 51.694 1.00 33.78 527 LEU A N 1
ATOM 4175 C CA . LEU A 1 527 ? -40.303 22.861 51.807 1.00 33.78 527 LEU A CA 1
ATOM 4176 C C . LEU A 1 527 ? -40.968 23.280 53.131 1.00 33.78 527 LEU A C 1
ATOM 4178 O O . LEU A 1 527 ? -41.233 24.468 53.308 1.00 33.78 527 LEU A O 1
ATOM 4182 N N . SER A 1 528 ? -41.166 22.380 54.098 1.00 33.00 528 SER A N 1
ATOM 4183 C CA . SER A 1 528 ? -41.774 22.721 55.401 1.00 33.00 528 SER A CA 1
ATOM 4184 C C . SER A 1 528 ? -40.771 22.981 56.540 1.00 33.00 528 SER A C 1
ATOM 4186 O O . SER A 1 528 ? -41.179 23.359 57.636 1.00 33.00 528 SER A O 1
ATOM 4188 N N . TYR A 1 529 ? -39.458 22.848 56.311 1.00 34.09 529 TYR A N 1
ATOM 4189 C CA . TYR A 1 529 ? -38.472 22.838 57.407 1.00 34.09 529 TYR A CA 1
ATOM 4190 C C . TYR A 1 529 ? -37.783 24.178 57.729 1.00 34.09 529 TYR A C 1
ATOM 4192 O O . TYR A 1 529 ? -37.012 24.251 58.683 1.00 34.09 529 TYR A O 1
ATOM 4200 N N . PHE A 1 530 ? -38.074 25.264 57.005 1.00 35.53 530 PHE A N 1
ATOM 4201 C CA . PHE A 1 530 ? -37.454 26.579 57.264 1.00 35.53 530 PHE A CA 1
ATOM 4202 C C . PHE A 1 530 ? -38.219 27.465 58.265 1.00 35.53 530 PHE A C 1
ATOM 4204 O O . PHE A 1 530 ? -37.896 28.641 58.415 1.00 35.53 530 PHE A O 1
ATOM 4211 N N . SER A 1 531 ? -39.218 26.926 58.970 1.00 34.53 531 SER A N 1
ATOM 4212 C CA . SER A 1 531 ? -40.057 27.696 59.907 1.00 34.53 531 SER A CA 1
ATOM 4213 C C . SER A 1 531 ? -39.785 27.423 61.388 1.00 34.53 531 SER A C 1
ATOM 4215 O O . SER A 1 531 ? -40.504 27.967 62.223 1.00 34.53 531 SER A O 1
ATOM 4217 N N . ASN A 1 532 ? -38.796 26.594 61.742 1.00 34.47 532 ASN A N 1
ATOM 4218 C CA . ASN A 1 532 ? -38.581 26.199 63.136 1.00 34.47 532 ASN A CA 1
ATOM 4219 C C . ASN A 1 532 ? -37.411 26.981 63.785 1.00 34.47 532 ASN A C 1
ATOM 4221 O O . ASN A 1 532 ? -36.263 26.769 63.394 1.00 34.47 532 ASN A O 1
ATOM 4225 N N . PRO A 1 533 ? -37.660 27.889 64.752 1.00 36.84 533 PRO A N 1
ATOM 4226 C CA . PRO A 1 533 ? -36.640 28.782 65.319 1.00 36.84 533 PRO A CA 1
ATOM 4227 C C . PRO A 1 533 ? -35.683 28.148 66.354 1.00 36.84 533 PRO A C 1
ATOM 4229 O O . PRO A 1 533 ? -34.850 28.865 66.909 1.00 36.84 533 PRO A O 1
ATOM 4232 N N . ASP A 1 534 ? -35.746 26.835 66.604 1.00 38.38 534 ASP A N 1
ATOM 4233 C CA . ASP A 1 534 ? -35.068 26.207 67.755 1.00 38.38 534 ASP A CA 1
ATOM 4234 C C . ASP A 1 534 ? -33.779 25.404 67.465 1.00 38.38 534 ASP A C 1
ATOM 4236 O O . ASP A 1 534 ? -33.213 24.792 68.372 1.00 38.38 534 ASP A O 1
ATOM 4240 N N . THR A 1 535 ? -33.204 25.450 66.258 1.00 40.09 535 THR A N 1
ATOM 4241 C CA . THR A 1 535 ? -31.865 24.866 66.001 1.00 40.09 535 THR A CA 1
ATOM 4242 C C . THR A 1 535 ? -30.753 25.905 66.178 1.00 40.09 535 THR A C 1
ATOM 4244 O O . THR A 1 535 ? -30.391 26.625 65.248 1.00 40.09 535 THR A O 1
ATOM 4247 N N . ARG A 1 536 ? -30.206 25.997 67.396 1.00 40.19 536 ARG A N 1
ATOM 4248 C CA . ARG A 1 536 ? -29.256 27.043 67.831 1.00 40.19 536 ARG A CA 1
ATOM 4249 C C . ARG A 1 536 ? -27.753 26.802 67.583 1.00 40.19 536 ARG A C 1
ATOM 4251 O O . ARG A 1 536 ? -26.969 27.570 68.127 1.00 40.19 536 ARG A O 1
ATOM 4258 N N . SER A 1 537 ? -27.300 25.837 66.773 1.00 42.78 537 SER A N 1
ATOM 4259 C CA . SER A 1 537 ? -25.840 25.635 66.579 1.00 42.78 537 SER A CA 1
ATOM 4260 C C . SER A 1 537 ? -25.236 26.134 65.258 1.00 42.78 537 SER A C 1
ATOM 4262 O O . SER A 1 537 ? -24.037 26.370 65.230 1.00 42.78 537 SER A O 1
ATOM 4264 N N . CYS A 1 538 ? -26.010 26.411 64.199 1.00 40.62 538 CYS A N 1
ATOM 4265 C CA . CYS A 1 538 ? -25.454 26.970 62.944 1.00 40.62 538 CYS A CA 1
ATOM 4266 C C . CYS A 1 538 ? -25.609 28.501 62.814 1.00 40.62 538 CYS A C 1
ATOM 4268 O O . CYS A 1 538 ? -25.185 29.091 61.824 1.00 40.62 538 CYS A O 1
ATOM 4270 N N . ALA A 1 539 ? -26.210 29.168 63.803 1.00 40.66 539 ALA A N 1
ATOM 4271 C CA . ALA A 1 539 ? -26.635 30.569 63.715 1.00 40.66 539 ALA A CA 1
ATOM 4272 C C . ALA A 1 539 ? -25.519 31.620 63.921 1.00 40.66 539 ALA A C 1
ATOM 4274 O O . ALA A 1 539 ? -25.830 32.782 64.173 1.00 40.66 539 ALA A O 1
ATOM 4275 N N . GLN A 1 540 ? -24.235 31.251 63.842 1.00 44.28 540 GLN A N 1
ATOM 4276 C CA . GLN A 1 540 ? -23.125 32.191 64.080 1.00 44.28 540 GLN A CA 1
ATOM 4277 C C . GLN A 1 540 ? -22.158 32.390 62.911 1.00 44.28 540 GLN A C 1
ATOM 4279 O O . GLN A 1 540 ? -21.301 33.268 62.999 1.00 44.28 540 GLN A O 1
ATOM 4284 N N . VAL A 1 541 ? -22.301 31.666 61.799 1.00 49.41 541 VAL A N 1
ATOM 4285 C CA . VAL A 1 541 ? -21.512 31.980 60.600 1.00 49.41 541 VAL A CA 1
ATOM 4286 C C . VAL A 1 541 ? -22.272 33.032 59.803 1.00 49.41 541 VAL A C 1
ATOM 4288 O O . VAL A 1 541 ? -23.190 32.703 59.057 1.00 49.41 541 VAL A O 1
ATOM 4291 N N . ASP A 1 542 ? -21.926 34.308 59.999 1.00 55.03 542 ASP A N 1
ATOM 4292 C CA . ASP A 1 542 ? -22.436 35.398 59.165 1.00 55.03 542 ASP A CA 1
ATOM 4293 C C . ASP A 1 542 ? -22.042 35.110 57.702 1.00 55.03 542 ASP A C 1
ATOM 4295 O O . ASP A 1 542 ? -20.847 35.114 57.380 1.00 55.03 542 ASP A O 1
ATOM 4299 N N . PRO A 1 543 ? -23.002 34.845 56.794 1.00 51.09 543 PRO A N 1
ATOM 4300 C CA . PRO A 1 543 ? -22.702 34.579 55.389 1.00 51.09 543 PRO A CA 1
ATOM 4301 C C . PRO A 1 543 ? -21.947 35.744 54.744 1.00 51.09 543 PRO A C 1
ATOM 4303 O O . PRO A 1 543 ? -21.157 35.536 53.822 1.00 51.09 543 PRO A O 1
ATOM 4306 N N . ASN A 1 544 ? -22.145 36.965 55.257 1.00 53.06 544 ASN A N 1
ATOM 4307 C CA . ASN A 1 544 ? -21.407 38.136 54.810 1.00 53.06 544 ASN A CA 1
ATOM 4308 C C . ASN A 1 544 ? -19.948 38.090 55.268 1.00 53.06 544 ASN A C 1
ATOM 4310 O O . ASN A 1 544 ? -19.096 38.528 54.512 1.00 53.06 544 ASN A O 1
ATOM 4314 N N . TYR A 1 545 ? -19.632 37.522 56.436 1.00 60.19 545 TYR A N 1
ATOM 4315 C CA . TYR A 1 545 ? -18.252 37.362 56.913 1.00 60.19 545 TYR A CA 1
ATOM 4316 C C . TYR A 1 545 ? -17.479 36.333 56.081 1.00 60.19 545 TYR A C 1
ATOM 4318 O O . TYR A 1 545 ? -16.342 36.580 55.688 1.00 60.19 545 TYR A O 1
ATOM 4326 N N . TRP A 1 546 ? -18.104 35.202 55.745 1.00 61.75 546 TRP A N 1
ATOM 4327 C CA . TRP A 1 546 ? -17.464 34.168 54.923 1.00 61.75 546 TRP A CA 1
ATOM 4328 C C . TRP A 1 546 ? -17.229 34.653 53.487 1.00 61.75 546 TRP A C 1
ATOM 4330 O O . TRP A 1 546 ? -16.126 34.545 52.957 1.00 61.75 546 TRP A O 1
ATOM 4340 N N . ILE A 1 547 ? -18.237 35.280 52.874 1.00 55.22 547 ILE A N 1
ATOM 4341 C CA . ILE A 1 547 ? -18.122 35.779 51.499 1.00 55.22 547 ILE A CA 1
ATOM 4342 C C . ILE A 1 547 ? -17.237 37.037 51.428 1.00 55.22 547 ILE A C 1
ATOM 4344 O O . ILE A 1 547 ? -16.485 37.186 50.467 1.00 55.22 547 ILE A O 1
ATOM 4348 N N . ALA A 1 548 ? -17.232 37.901 52.452 1.00 54.88 548 ALA A N 1
ATOM 4349 C CA . ALA A 1 548 ? -16.304 39.035 52.533 1.00 54.88 548 ALA A CA 1
ATOM 4350 C C . ALA A 1 548 ? -14.846 38.615 52.770 1.00 54.88 548 ALA A C 1
ATOM 4352 O O . ALA A 1 548 ? -13.959 39.392 52.435 1.00 54.88 548 ALA A O 1
ATOM 4353 N N . ASN A 1 549 ? -14.594 37.407 53.290 1.00 55.56 549 ASN A N 1
ATOM 4354 C CA . ASN A 1 549 ? -13.253 36.821 53.384 1.00 55.56 549 ASN A CA 1
ATOM 4355 C C . ASN A 1 549 ? -12.833 36.064 52.113 1.00 55.56 549 ASN A C 1
ATOM 4357 O O . ASN A 1 549 ? -11.642 35.863 51.914 1.00 55.56 549 ASN A O 1
ATOM 4361 N N . ILE A 1 550 ? -13.770 35.709 51.224 1.00 53.78 550 ILE A N 1
ATOM 4362 C CA . ILE A 1 550 ? -13.477 35.250 49.851 1.00 53.78 550 ILE A CA 1
ATOM 4363 C C . ILE A 1 550 ? -13.225 36.448 48.916 1.00 53.78 550 ILE A C 1
ATOM 4365 O O . ILE A 1 550 ? -12.378 36.381 48.031 1.00 53.78 550 ILE A O 1
ATOM 4369 N N . ALA A 1 551 ? -13.914 37.571 49.138 1.00 43.44 551 ALA A N 1
ATOM 4370 C CA . ALA A 1 551 ? -13.793 38.802 48.354 1.00 43.44 551 ALA A CA 1
ATOM 4371 C C . ALA A 1 551 ? -12.380 39.438 48.227 1.00 43.44 551 ALA A C 1
ATOM 4373 O O . ALA A 1 551 ? -12.165 40.118 47.222 1.00 43.44 551 ALA A O 1
ATOM 4374 N N . PRO A 1 552 ? -11.406 39.268 49.152 1.00 42.97 552 PRO A N 1
ATOM 4375 C CA . PRO A 1 552 ? -10.055 39.808 49.001 1.00 42.97 552 PRO A CA 1
ATOM 4376 C C . PRO A 1 552 ? -9.137 38.882 48.194 1.00 42.97 552 PRO A C 1
ATOM 4378 O O . PRO A 1 552 ? -8.043 39.302 47.815 1.00 42.97 552 PRO A O 1
ATOM 4381 N N . PHE A 1 553 ? -9.545 37.636 47.925 1.00 51.47 553 PHE A N 1
ATOM 4382 C CA . PHE A 1 553 ? -8.781 36.753 47.055 1.00 51.47 553 PHE A CA 1
ATOM 4383 C C . PHE A 1 553 ? -8.916 37.273 45.627 1.00 51.47 553 PHE A C 1
ATOM 4385 O O . PHE A 1 553 ? -10.016 37.363 45.081 1.00 51.47 553 PHE A O 1
ATOM 4392 N N . GLN A 1 554 ? -7.787 37.674 45.039 1.00 43.09 554 GLN A N 1
ATOM 4393 C CA . GLN A 1 554 ? -7.703 38.164 43.668 1.00 43.09 554 GLN A CA 1
ATOM 4394 C C . GLN A 1 554 ? -8.008 37.032 42.680 1.00 43.09 554 GLN A C 1
ATOM 4396 O O . GLN A 1 554 ? -7.128 36.506 42.002 1.00 43.09 554 GLN A O 1
ATOM 4401 N N . PHE A 1 555 ? -9.279 36.661 42.558 1.00 59.59 555 PHE A N 1
ATOM 4402 C CA . PHE A 1 555 ? -9.755 35.949 41.389 1.00 59.59 555 PHE A CA 1
ATOM 4403 C C . PHE A 1 555 ? -9.667 36.936 40.231 1.00 59.59 555 PHE A C 1
ATOM 4405 O O . PHE A 1 555 ? -10.571 37.746 40.015 1.00 59.59 555 PHE A O 1
ATOM 4412 N N . ASN A 1 556 ? -8.563 36.891 39.482 1.00 53.72 556 ASN A N 1
ATOM 4413 C CA . ASN A 1 556 ? -8.315 37.796 38.359 1.00 53.72 556 ASN A CA 1
ATOM 4414 C C . ASN A 1 556 ? -9.436 37.778 37.305 1.00 53.72 556 ASN A C 1
ATOM 4416 O O . ASN A 1 556 ? -9.470 38.666 36.452 1.00 53.72 556 ASN A O 1
ATOM 4420 N N . GLN A 1 557 ? -10.375 36.827 37.374 1.00 69.44 557 GLN A N 1
ATOM 4421 C CA . GLN A 1 557 ? -11.471 36.663 36.429 1.00 69.44 557 GLN A CA 1
ATOM 4422 C C . GLN A 1 557 ? -12.884 36.811 37.008 1.00 69.44 557 GLN A C 1
ATOM 4424 O O . GLN A 1 557 ? -13.815 36.730 36.220 1.00 69.44 557 GLN A O 1
ATOM 4429 N N . ILE A 1 558 ? -13.121 37.084 38.298 1.00 78.44 558 ILE A N 1
ATOM 4430 C CA . ILE A 1 558 ? -14.499 37.320 38.787 1.00 78.44 558 ILE A CA 1
ATOM 4431 C C . ILE A 1 558 ? -14.829 38.814 38.695 1.00 78.44 558 ILE A C 1
ATOM 4433 O O . ILE A 1 558 ? -14.147 39.649 39.279 1.00 78.44 558 ILE A O 1
ATOM 4437 N N . TYR A 1 559 ? -15.862 39.159 37.923 1.00 80.69 559 TYR A N 1
ATOM 4438 C CA . TYR A 1 559 ? -16.244 40.547 37.649 1.00 80.69 559 TYR A CA 1
ATOM 4439 C C . TYR A 1 559 ? -17.242 41.094 38.674 1.00 80.69 559 TYR A C 1
ATOM 4441 O O . TYR A 1 559 ? -17.108 42.225 39.132 1.00 80.69 559 TYR A O 1
ATOM 4449 N N . CYS A 1 560 ? -18.253 40.305 39.042 1.00 84.94 560 CYS A N 1
ATOM 4450 C CA . CYS A 1 560 ? -19.280 40.731 39.989 1.00 84.94 560 CYS A CA 1
ATOM 4451 C C . CYS A 1 560 ? -19.907 39.522 40.685 1.00 84.94 560 CYS A C 1
ATOM 4453 O O . CYS A 1 560 ? -20.284 38.566 40.011 1.00 84.94 560 CYS A O 1
ATOM 4455 N N . CYS A 1 561 ? -20.068 39.586 42.008 1.00 87.12 561 CYS A N 1
ATOM 4456 C CA . CYS A 1 561 ? -20.882 38.645 42.772 1.00 87.12 561 CYS A CA 1
ATOM 4457 C C . CYS A 1 561 ? -21.961 39.407 43.547 1.00 87.12 561 CYS A C 1
ATOM 4459 O O . CYS A 1 561 ? -21.664 40.334 44.298 1.00 87.12 561 CYS A O 1
ATOM 4461 N N . ARG A 1 562 ? -23.221 39.003 43.385 1.00 87.06 562 ARG A N 1
ATOM 4462 C CA . ARG A 1 562 ? -24.358 39.484 44.169 1.00 87.06 562 ARG A CA 1
ATOM 4463 C C . ARG A 1 562 ? -24.722 38.431 45.209 1.00 87.06 562 ARG A C 1
ATOM 4465 O O . ARG A 1 562 ? -25.181 37.344 44.860 1.00 87.06 562 ARG A O 1
ATOM 4472 N N . VAL A 1 563 ? -24.537 38.766 46.481 1.00 84.38 563 VAL A N 1
ATOM 4473 C CA . VAL A 1 563 ? -24.927 37.909 47.606 1.00 84.38 563 VAL A CA 1
ATOM 4474 C C . VAL A 1 563 ? -26.399 38.135 47.927 1.00 84.38 563 VAL A C 1
ATOM 4476 O O . VAL A 1 563 ? -26.854 39.274 48.026 1.00 84.38 563 VAL A O 1
ATOM 4479 N N . HIS A 1 564 ? -27.149 37.049 48.091 1.00 79.38 564 HIS A N 1
ATOM 4480 C CA . HIS A 1 564 ? -28.531 37.100 48.553 1.00 79.38 564 HIS A CA 1
ATOM 4481 C C . HIS A 1 564 ? -28.562 36.851 50.059 1.00 79.38 564 HIS A C 1
ATOM 4483 O O . HIS A 1 564 ? -28.104 35.810 50.528 1.00 79.38 564 HIS A O 1
ATOM 4489 N N . SER A 1 565 ? -29.146 37.785 50.812 1.00 68.31 565 SER A N 1
ATOM 4490 C CA . SER A 1 565 ? -29.292 37.691 52.273 1.00 68.31 565 SER A CA 1
ATOM 4491 C C . SER A 1 565 ? -30.181 36.526 52.723 1.00 68.31 565 SER A C 1
ATOM 4493 O O . SER A 1 565 ? -30.134 36.122 53.881 1.00 68.31 565 SER A O 1
ATOM 4495 N N . ILE A 1 566 ? -30.972 35.959 51.807 1.00 71.44 566 ILE A N 1
ATOM 4496 C CA . ILE A 1 566 ? -31.886 34.848 52.063 1.00 71.44 566 ILE A CA 1
ATOM 4497 C C . ILE A 1 566 ? -31.367 33.603 51.330 1.00 71.44 566 ILE A C 1
ATOM 4499 O O . ILE A 1 566 ? -31.464 33.488 50.106 1.00 71.44 566 ILE A O 1
ATOM 4503 N N . GLY A 1 567 ? -30.830 32.650 52.097 1.00 70.12 567 GLY A N 1
ATOM 4504 C CA . GLY A 1 567 ? -30.519 31.295 51.628 1.00 70.12 567 GLY A CA 1
ATOM 4505 C C . GLY A 1 567 ? -29.058 30.991 51.283 1.00 70.12 567 GLY A C 1
ATOM 4506 O O . GLY A 1 567 ? -28.844 30.025 50.556 1.00 70.12 567 GLY A O 1
ATOM 4507 N N . ALA A 1 568 ? -28.091 31.783 51.769 1.00 86.94 568 ALA A N 1
ATOM 4508 C CA . ALA A 1 568 ? -26.648 31.551 51.600 1.00 86.94 568 ALA A CA 1
ATOM 4509 C C . ALA A 1 568 ? -26.244 31.275 50.134 1.00 86.94 568 ALA A C 1
ATOM 4511 O O . ALA A 1 568 ? -25.608 30.272 49.801 1.00 86.94 568 ALA A O 1
ATOM 4512 N N . LYS A 1 569 ? -26.676 32.172 49.235 1.00 91.12 569 LYS A N 1
ATOM 4513 C CA . LYS A 1 569 ? -26.432 32.082 47.787 1.00 91.12 569 LYS A CA 1
ATOM 4514 C C . LYS A 1 569 ? -25.673 33.307 47.304 1.00 91.12 569 LYS A C 1
ATOM 4516 O O . LYS A 1 569 ? -26.010 34.428 47.686 1.00 91.12 569 LYS A O 1
ATOM 4521 N N . ALA A 1 570 ? -24.729 33.098 46.397 1.00 93.06 570 ALA A N 1
ATOM 4522 C CA . ALA A 1 570 ? -24.078 34.164 45.649 1.00 93.06 570 ALA A CA 1
ATOM 4523 C C . ALA A 1 570 ? -24.226 33.906 44.147 1.00 93.06 570 ALA A C 1
ATOM 4525 O O . ALA A 1 570 ? -23.898 32.827 43.660 1.00 93.06 570 ALA A O 1
ATOM 4526 N N . ASP A 1 571 ? -24.739 34.892 43.417 1.00 93.44 571 ASP A N 1
ATOM 4527 C CA . ASP A 1 571 ? -24.760 34.890 41.955 1.00 93.44 571 ASP A CA 1
ATOM 4528 C C . ASP A 1 571 ? -23.528 35.635 41.452 1.00 93.44 571 ASP A C 1
ATOM 4530 O O . ASP A 1 571 ? -23.412 36.841 41.660 1.00 93.44 571 ASP A O 1
ATOM 4534 N N . CYS A 1 572 ? -22.611 34.927 40.804 1.00 95.19 572 CYS A N 1
ATOM 4535 C CA . CYS A 1 572 ? -21.337 35.446 40.333 1.00 95.19 572 CYS A CA 1
ATOM 4536 C C . CYS A 1 572 ? -21.268 35.452 38.807 1.00 95.19 572 CYS A C 1
ATOM 4538 O O . CYS A 1 572 ? -21.849 34.607 38.130 1.00 95.19 572 CYS A O 1
ATOM 4540 N N . THR A 1 573 ? -20.550 36.423 38.257 1.00 93.81 573 THR A N 1
ATOM 4541 C CA . THR A 1 573 ? -20.260 36.526 36.827 1.00 93.81 573 THR A CA 1
ATOM 4542 C C . THR A 1 573 ? -18.768 36.747 36.644 1.00 93.81 573 THR A C 1
ATOM 4544 O O . THR A 1 573 ? -18.191 37.632 37.283 1.00 93.81 573 THR A O 1
ATOM 4547 N N . THR A 1 574 ? -18.130 35.937 35.799 1.00 93.25 574 THR A N 1
ATOM 4548 C CA . THR A 1 574 ? -16.722 36.132 35.432 1.00 93.25 574 THR A CA 1
ATOM 4549 C C . THR A 1 574 ? -16.565 37.309 34.461 1.00 93.25 574 THR A C 1
ATOM 4551 O O . THR A 1 574 ? -17.523 37.715 33.806 1.00 93.25 574 THR A O 1
ATOM 4554 N N . LYS A 1 575 ? -15.350 37.850 34.314 1.00 89.62 575 LYS A N 1
ATOM 4555 C CA . LYS A 1 575 ? -14.980 38.864 33.309 1.00 89.62 575 LYS A CA 1
ATOM 4556 C C . LYS A 1 575 ? -15.283 38.397 31.884 1.00 89.62 575 LYS A C 1
ATOM 4558 O O . LYS A 1 575 ? -15.559 39.218 31.020 1.00 89.62 575 LYS A O 1
ATOM 4563 N N . ASN A 1 576 ? -15.305 37.082 31.673 1.00 91.62 576 ASN A N 1
ATOM 4564 C CA . ASN A 1 576 ? -15.632 36.443 30.402 1.00 91.62 576 ASN A CA 1
ATOM 4565 C C . ASN A 1 576 ? -17.130 36.107 30.265 1.00 91.62 576 ASN A C 1
ATOM 4567 O O . ASN A 1 576 ? -17.492 35.206 29.511 1.00 91.62 576 ASN A O 1
ATOM 4571 N N . ASN A 1 577 ? -18.004 36.803 31.004 1.00 92.50 577 ASN A N 1
ATOM 4572 C CA . ASN A 1 577 ? -19.463 36.656 30.961 1.00 92.50 577 ASN A CA 1
ATOM 4573 C C . ASN A 1 577 ? -19.977 35.228 31.233 1.00 92.50 577 ASN A C 1
ATOM 4575 O O . ASN A 1 577 ? -21.024 34.830 30.719 1.00 92.50 577 ASN A O 1
ATOM 4579 N N . VAL A 1 578 ? -19.277 34.445 32.063 1.00 92.94 578 VAL A N 1
ATOM 4580 C CA . VAL A 1 578 ? -19.824 33.185 32.586 1.00 92.94 578 VAL A CA 1
ATOM 4581 C C . VAL A 1 578 ? -20.553 33.480 33.886 1.00 92.94 578 VAL A C 1
ATOM 4583 O O . VAL A 1 578 ? -19.928 33.845 34.880 1.00 92.94 578 VAL A O 1
ATOM 4586 N N . SER A 1 579 ? -21.872 33.317 33.881 1.00 93.19 579 SER A N 1
ATOM 4587 C CA . SER A 1 579 ? -22.710 33.438 35.068 1.00 93.19 579 SER A CA 1
ATOM 4588 C C . SER A 1 579 ? -22.814 32.089 35.774 1.00 93.19 579 SER A C 1
ATOM 4590 O O . SER A 1 579 ? -23.118 31.061 35.160 1.00 93.19 579 SER A O 1
ATOM 4592 N N . PHE A 1 580 ? -22.579 32.072 37.079 1.00 95.56 580 PHE A N 1
ATOM 4593 C CA . PHE A 1 580 ? -22.670 30.887 37.920 1.00 95.56 580 PHE A CA 1
ATOM 4594 C C . PHE A 1 580 ? -23.184 31.248 39.312 1.00 95.56 580 PHE A C 1
ATOM 4596 O O . PHE A 1 580 ? -23.111 32.389 39.754 1.00 95.56 580 PHE A O 1
ATOM 4603 N N . ARG A 1 581 ? -23.740 30.263 40.011 1.00 94.88 581 ARG A N 1
ATOM 4604 C CA . ARG A 1 581 ? -24.319 30.419 41.342 1.00 94.88 581 ARG A CA 1
ATOM 4605 C C . ARG A 1 581 ? -23.564 29.550 42.328 1.00 94.88 581 ARG A C 1
ATOM 4607 O O . ARG A 1 581 ? -23.481 28.344 42.121 1.00 94.88 581 ARG A O 1
ATOM 4614 N N . ILE A 1 582 ? -23.083 30.158 43.401 1.00 95.75 582 ILE A N 1
ATOM 4615 C CA . ILE A 1 582 ? -22.528 29.466 44.560 1.00 95.75 582 ILE A CA 1
ATOM 4616 C C . ILE A 1 582 ? -23.651 29.310 45.582 1.00 95.75 582 ILE A C 1
ATOM 4618 O O . ILE A 1 582 ? -24.368 30.272 45.878 1.00 95.75 582 ILE A O 1
ATOM 4622 N N . ARG A 1 583 ? -23.829 28.104 46.113 1.00 93.69 583 ARG A N 1
ATOM 4623 C CA . ARG A 1 583 ? -24.733 27.830 47.230 1.00 93.69 583 ARG A CA 1
ATOM 4624 C C . ARG A 1 583 ? -23.956 27.177 48.353 1.00 93.69 583 ARG A C 1
ATOM 4626 O O . ARG A 1 583 ? -23.183 26.255 48.110 1.00 93.69 583 ARG A O 1
ATOM 4633 N N . LEU A 1 584 ? -24.185 27.667 49.561 1.00 90.56 584 LEU A N 1
ATOM 4634 C CA . LEU A 1 584 ? -23.615 27.106 50.772 1.00 90.56 584 LEU A CA 1
ATOM 4635 C C . LEU A 1 584 ? -24.723 26.384 51.530 1.00 90.56 584 LEU A C 1
ATOM 4637 O O . LEU A 1 584 ? -25.791 26.947 51.776 1.00 90.56 584 LEU A O 1
ATOM 4641 N N . TYR A 1 585 ? -24.460 25.139 51.894 1.00 87.31 585 TYR A N 1
ATOM 4642 C CA . TYR A 1 585 ? -25.350 24.331 52.714 1.00 87.31 585 TYR A CA 1
ATOM 4643 C C . TYR A 1 585 ? -24.599 23.890 53.963 1.00 87.31 585 TYR A C 1
ATOM 4645 O O . TYR A 1 585 ? -23.459 23.449 53.860 1.00 87.31 585 TYR A O 1
ATOM 4653 N N . CYS A 1 586 ? -25.230 23.952 55.134 1.00 82.81 586 CYS A N 1
ATOM 4654 C CA . CYS A 1 586 ? -24.725 23.192 56.275 1.00 82.81 586 CYS A CA 1
ATOM 4655 C C . CYS A 1 586 ? -25.032 21.715 56.030 1.00 82.81 586 CYS A C 1
ATOM 4657 O O . CYS A 1 586 ? -26.166 21.369 55.680 1.00 82.81 586 CYS A O 1
ATOM 4659 N N . SER A 1 587 ? -24.037 20.847 56.194 1.00 79.06 587 SER A N 1
ATOM 4660 C CA . SER A 1 587 ? -24.286 19.411 56.129 1.00 79.06 587 SER A CA 1
ATOM 4661 C C . SER A 1 587 ? -25.239 18.998 57.248 1.00 79.06 587 SER A C 1
ATOM 4663 O O . SER A 1 587 ? -25.122 19.439 58.390 1.00 79.06 587 SER A O 1
ATOM 4665 N N . ARG A 1 588 ? -26.197 18.126 56.923 1.00 75.00 588 ARG A N 1
ATOM 4666 C CA . ARG A 1 588 ? -27.157 17.592 57.900 1.00 75.00 588 ARG A CA 1
ATOM 4667 C C . ARG A 1 588 ? -26.497 16.630 58.894 1.00 75.00 588 ARG A C 1
ATOM 4669 O O . ARG A 1 588 ? -27.027 16.429 59.980 1.00 75.00 588 ARG A O 1
ATOM 4676 N N . GLU A 1 589 ? -25.376 16.027 58.503 1.00 76.38 589 GLU A N 1
ATOM 4677 C CA . GLU A 1 589 ? -24.682 14.987 59.274 1.00 76.38 589 GLU A CA 1
ATOM 4678 C C . GLU A 1 589 ? -23.547 15.538 60.144 1.00 76.38 589 GLU A C 1
ATOM 4680 O O . GLU A 1 589 ? -23.181 14.909 61.132 1.00 76.38 589 GLU A O 1
ATOM 4685 N N . ASP A 1 590 ? -23.014 16.710 59.802 1.00 78.69 590 ASP A N 1
ATOM 4686 C CA . ASP A 1 590 ? -21.899 17.335 60.507 1.00 78.69 590 ASP A CA 1
ATOM 4687 C C . ASP A 1 590 ? -22.125 18.849 60.530 1.00 78.69 590 ASP A C 1
ATOM 4689 O O . ASP A 1 590 ? -21.966 19.525 59.507 1.00 78.69 590 ASP A O 1
ATOM 4693 N N . THR A 1 591 ? -22.559 19.360 61.689 1.00 75.44 591 THR A N 1
ATOM 4694 C CA . THR A 1 591 ? -22.971 20.763 61.884 1.00 75.44 591 THR A CA 1
ATOM 4695 C C . THR A 1 591 ? -21.852 21.761 61.620 1.00 75.44 591 THR A C 1
ATOM 4697 O O . THR A 1 591 ? -22.140 22.945 61.435 1.00 75.44 591 THR A O 1
ATOM 4700 N N . ASP A 1 592 ? -20.610 21.276 61.565 1.00 79.38 592 ASP A N 1
ATOM 4701 C CA . ASP A 1 592 ? -19.410 22.083 61.388 1.00 79.38 592 ASP A CA 1
ATOM 4702 C C . ASP A 1 592 ? -18.892 22.045 59.939 1.00 79.38 592 ASP A C 1
ATOM 4704 O O . ASP A 1 592 ? -17.948 22.759 59.598 1.00 79.38 592 ASP A O 1
ATOM 4708 N N . SER A 1 593 ? -19.521 21.260 59.054 1.00 79.50 593 SER A N 1
ATOM 4709 C CA . SER A 1 593 ? -19.131 21.168 57.643 1.00 79.50 593 SER A CA 1
ATOM 4710 C C . SER A 1 593 ? -20.055 21.978 56.725 1.00 79.50 593 SER A C 1
ATOM 4712 O O . SER A 1 593 ? -21.288 21.885 56.775 1.00 79.50 593 SER A O 1
ATOM 4714 N N . ILE A 1 594 ? -19.441 22.779 55.851 1.00 85.50 594 ILE A N 1
ATOM 4715 C CA . ILE A 1 594 ? -20.122 23.581 54.830 1.00 85.50 594 ILE A CA 1
ATOM 4716 C C . ILE A 1 594 ? -19.937 22.892 53.477 1.00 85.50 594 ILE A C 1
ATOM 4718 O O . ILE A 1 594 ? -18.816 22.665 53.029 1.00 85.50 594 ILE A O 1
ATOM 4722 N N . VAL A 1 595 ? -21.040 22.576 52.803 1.00 89.12 595 VAL A N 1
ATOM 4723 C CA . VAL A 1 595 ? -21.042 22.080 51.426 1.00 89.12 595 VAL A CA 1
ATOM 4724 C C . VAL A 1 595 ? -21.154 23.270 50.483 1.00 89.12 595 VAL A C 1
ATOM 4726 O O . VAL A 1 595 ? -22.130 24.021 50.536 1.00 89.12 595 VAL A O 1
ATOM 4729 N N . VAL A 1 596 ? -20.169 23.419 49.598 1.00 93.50 596 VAL A N 1
ATOM 4730 C CA . VAL A 1 596 ? -20.166 24.433 48.539 1.00 93.50 596 VAL A CA 1
ATOM 4731 C C . VAL A 1 596 ? -20.622 23.788 47.231 1.00 93.50 596 VAL A C 1
ATOM 4733 O O . VAL A 1 596 ? -19.968 22.890 46.711 1.00 93.50 596 VAL A O 1
ATOM 4736 N N . GLU A 1 597 ? -21.749 24.235 46.681 1.00 93.75 597 GLU A N 1
ATOM 4737 C CA . GLU A 1 597 ? -22.231 23.836 45.354 1.00 93.75 597 GLU A CA 1
ATOM 4738 C C . GLU A 1 597 ? -22.024 24.995 44.373 1.00 93.75 597 GLU A C 1
ATOM 4740 O O . GLU A 1 597 ? -22.515 26.102 44.603 1.00 93.75 597 GLU A O 1
ATOM 4745 N N . ILE A 1 598 ? -21.337 24.743 43.255 1.00 95.06 598 ILE A N 1
ATOM 4746 C CA . ILE A 1 598 ? -21.162 25.722 42.177 1.00 95.06 598 ILE A CA 1
ATOM 4747 C C . ILE A 1 598 ? -21.954 25.260 40.953 1.00 95.06 598 ILE A C 1
ATOM 4749 O O . ILE A 1 598 ? -21.636 24.253 40.325 1.00 95.06 598 ILE A O 1
ATOM 4753 N N . GLN A 1 599 ? -22.989 26.017 40.593 1.00 95.25 599 GLN A N 1
ATOM 4754 C CA . GLN A 1 599 ? -23.868 25.727 39.466 1.00 95.25 599 GLN A CA 1
ATOM 4755 C C . GLN A 1 599 ? -23.684 26.772 38.363 1.00 95.25 599 GLN A C 1
ATOM 4757 O O . GLN A 1 599 ? -24.094 27.924 38.523 1.00 95.25 599 GLN A O 1
ATOM 4762 N N . ARG A 1 600 ? -23.134 26.380 37.208 1.00 94.62 600 ARG A N 1
ATOM 4763 C CA . ARG A 1 600 ? -23.093 27.261 36.031 1.00 94.62 600 ARG A CA 1
ATOM 4764 C C . ARG A 1 600 ? -24.515 27.564 35.552 1.00 94.62 600 ARG A C 1
ATOM 4766 O O . ARG A 1 600 ? -25.324 26.651 35.398 1.00 94.62 600 ARG A O 1
ATOM 4773 N N . ARG A 1 601 ? -24.819 28.843 35.333 1.00 94.25 601 ARG A N 1
ATOM 4774 C CA . ARG A 1 601 ? -26.125 29.331 34.872 1.00 94.25 601 ARG A CA 1
ATOM 4775 C C . ARG A 1 601 ? -26.090 29.604 33.376 1.00 94.25 601 ARG A C 1
ATOM 4777 O O . ARG A 1 601 ? -26.846 28.986 32.637 1.00 94.25 601 ARG A O 1
ATOM 4784 N N . GLU A 1 602 ? -25.184 30.473 32.941 1.00 88.50 602 GLU A N 1
ATOM 4785 C CA . GLU A 1 602 ? -25.101 30.951 31.558 1.00 88.50 602 GLU A CA 1
ATOM 4786 C C . GLU A 1 602 ? -23.643 31.216 31.155 1.00 88.50 602 GLU A C 1
ATOM 4788 O O . GLU A 1 602 ? -22.781 31.431 32.005 1.00 88.50 602 GLU A O 1
ATOM 4793 N N . GLY A 1 603 ? -23.362 31.190 29.851 1.00 89.31 603 GLY A N 1
ATOM 4794 C CA . GLY A 1 603 ? -22.019 31.396 29.303 1.00 89.31 603 GLY A CA 1
ATOM 4795 C C . GLY A 1 603 ? -21.125 30.147 29.305 1.00 89.31 603 GLY A C 1
ATOM 4796 O O . GLY A 1 603 ? -21.393 29.134 29.959 1.00 89.31 603 GLY A O 1
ATOM 4797 N N . PHE A 1 604 ? -20.048 30.214 28.523 1.00 83.75 604 PHE A N 1
ATOM 4798 C CA . PHE A 1 604 ? -19.008 29.190 28.442 1.00 83.75 604 PHE A CA 1
ATOM 4799 C C . PHE A 1 604 ? -17.650 29.862 28.256 1.00 83.75 604 PHE A C 1
ATOM 4801 O O . PHE A 1 604 ? -17.474 30.661 27.341 1.00 83.75 604 PHE A O 1
ATOM 4808 N N . HIS A 1 605 ? -16.686 29.501 29.097 1.00 87.94 605 HIS A N 1
ATOM 4809 C CA . HIS A 1 605 ? -15.301 29.920 28.947 1.00 87.94 605 HIS A CA 1
ATOM 4810 C C . HIS A 1 605 ? -14.380 28.806 29.442 1.00 87.94 605 HIS A C 1
ATOM 4812 O O . HIS A 1 605 ? -14.675 28.163 30.449 1.00 87.94 605 HIS A O 1
ATOM 4818 N N . PHE A 1 606 ? -13.266 28.571 28.749 1.00 70.06 606 PHE A N 1
ATOM 4819 C CA . PHE A 1 606 ? -12.359 27.464 29.067 1.00 70.06 606 PHE A CA 1
ATOM 4820 C C . PHE A 1 606 ? -11.693 27.619 30.446 1.00 70.06 606 PHE A C 1
ATOM 4822 O O . PHE A 1 606 ? -11.498 26.625 31.140 1.00 70.06 606 PHE A O 1
ATOM 4829 N N . MET A 1 607 ? -11.434 28.860 30.879 1.00 81.06 607 MET A N 1
ATOM 4830 C CA . MET A 1 607 ? -10.878 29.152 32.210 1.00 81.06 607 MET A CA 1
ATOM 4831 C C . MET A 1 607 ? -11.889 29.019 33.356 1.00 81.06 607 MET A C 1
ATOM 4833 O O . MET A 1 607 ? -11.481 29.012 34.510 1.00 81.06 607 MET A O 1
ATOM 4837 N N . TYR A 1 608 ? -13.188 28.835 33.079 1.00 88.81 608 TYR A N 1
ATOM 4838 C CA . TYR A 1 608 ? -14.201 28.685 34.135 1.00 88.81 608 TYR A CA 1
ATOM 4839 C C . TYR A 1 608 ? -13.877 27.533 35.096 1.00 88.81 608 TYR A C 1
ATOM 4841 O O . TYR A 1 608 ? -14.150 27.620 36.288 1.00 88.81 608 TYR A O 1
ATOM 4849 N N . GLN A 1 609 ? -13.253 26.461 34.597 1.00 84.06 609 GLN A N 1
ATOM 4850 C CA . GLN A 1 609 ? -12.857 25.343 35.448 1.00 84.06 609 GLN A CA 1
ATOM 4851 C C . GLN A 1 609 ? -11.752 25.731 36.442 1.00 84.06 609 GLN A C 1
ATOM 4853 O O . GLN A 1 609 ? -11.753 25.222 37.557 1.00 84.06 609 GLN A O 1
ATOM 4858 N N . GLN A 1 610 ? -10.843 26.638 36.065 1.00 84.81 610 GLN A N 1
ATOM 4859 C CA . GLN A 1 610 ? -9.816 27.158 36.974 1.00 84.81 610 GLN A CA 1
ATOM 4860 C C . GLN A 1 610 ? -10.443 28.023 38.071 1.00 84.81 610 GLN A C 1
ATOM 4862 O O . GLN A 1 610 ? -10.089 27.864 39.235 1.00 84.81 610 GLN A O 1
ATOM 4867 N N . ASP A 1 611 ? -11.421 28.866 37.718 1.00 86.38 611 ASP A N 1
ATOM 4868 C CA . ASP A 1 611 ? -12.166 29.676 38.690 1.00 86.38 611 ASP A CA 1
ATOM 4869 C C . ASP A 1 611 ? -12.913 28.789 39.699 1.00 86.38 611 ASP A C 1
ATOM 4871 O O . ASP A 1 611 ? -12.884 29.046 40.899 1.00 86.38 611 ASP A O 1
ATOM 4875 N N . VAL A 1 612 ? -13.542 27.707 39.227 1.00 89.50 612 VAL A N 1
ATOM 4876 C CA . VAL A 1 612 ? -14.224 26.716 40.077 1.00 89.50 612 VAL A CA 1
ATOM 4877 C C . VAL A 1 612 ? -13.248 26.050 41.049 1.00 89.50 612 VAL A C 1
ATOM 4879 O O . VAL A 1 612 ? -13.555 25.961 42.236 1.00 89.50 612 VAL A O 1
ATOM 4882 N N . THR A 1 613 ? -12.075 25.619 40.576 1.00 85.94 613 THR A N 1
ATOM 4883 C CA . THR A 1 613 ? -11.042 25.024 41.438 1.00 85.94 613 THR A CA 1
ATOM 4884 C C . THR A 1 613 ? -10.560 26.016 42.489 1.00 85.94 613 THR A C 1
ATOM 4886 O O . THR A 1 613 ? -10.534 25.681 43.666 1.00 85.94 613 THR A O 1
ATOM 4889 N N . ALA A 1 614 ? -10.274 27.258 42.098 1.00 85.50 614 ALA A N 1
ATOM 4890 C CA . ALA A 1 614 ? -9.796 28.272 43.028 1.00 85.50 614 ALA A CA 1
ATOM 4891 C C . ALA A 1 614 ? -10.850 28.631 44.100 1.00 85.50 614 ALA A C 1
ATOM 4893 O O . ALA A 1 614 ? -10.496 28.931 45.239 1.00 85.50 614 ALA A O 1
ATOM 4894 N N . ILE A 1 615 ? -12.148 28.579 43.767 1.00 87.94 615 ILE A N 1
ATOM 4895 C CA . ILE A 1 615 ? -13.234 28.751 44.748 1.00 87.94 615 ILE A CA 1
ATOM 4896 C C . ILE A 1 615 ? -13.272 27.577 45.737 1.00 87.94 615 ILE A C 1
ATOM 4898 O O . ILE A 1 615 ? -13.486 27.805 46.927 1.00 87.94 615 ILE A O 1
ATOM 4902 N N . PHE A 1 616 ? -13.061 26.339 45.277 1.00 90.62 616 PHE A N 1
ATOM 4903 C CA . PHE A 1 616 ? -12.985 25.178 46.169 1.00 90.62 616 PHE A CA 1
ATOM 4904 C C . PHE A 1 616 ? -11.740 25.211 47.059 1.00 90.62 616 PHE A C 1
ATOM 4906 O O . PHE A 1 616 ? -11.871 25.000 48.261 1.00 90.62 616 PHE A O 1
ATOM 4913 N N . ASP A 1 617 ? -10.576 25.580 46.520 1.00 84.56 617 ASP A N 1
ATOM 4914 C CA . ASP A 1 617 ? -9.343 25.733 47.300 1.00 84.56 617 ASP A CA 1
ATOM 4915 C C . ASP A 1 617 ? -9.518 26.776 48.415 1.00 84.56 617 ASP A C 1
ATOM 4917 O O . ASP A 1 617 ? -9.181 26.526 49.574 1.00 84.56 617 ASP A O 1
ATOM 4921 N N . ALA A 1 618 ? -10.125 27.924 48.089 1.00 84.62 618 ALA A N 1
ATOM 4922 C CA . ALA A 1 618 ? -10.449 28.950 49.075 1.00 84.62 618 ALA A CA 1
ATOM 4923 C C . ALA A 1 618 ? -11.450 28.444 50.129 1.00 84.62 618 ALA A C 1
ATOM 4925 O O . ALA A 1 618 ? -11.324 28.776 51.308 1.00 84.62 618 ALA A O 1
ATOM 4926 N N . ALA A 1 619 ? -12.427 27.625 49.726 1.00 85.62 619 ALA A N 1
ATOM 4927 C CA . ALA A 1 619 ? -13.408 27.054 50.641 1.00 85.62 619 ALA A CA 1
ATOM 4928 C C . ALA A 1 619 ? -12.811 26.008 51.599 1.00 85.62 619 ALA A C 1
ATOM 4930 O O . ALA A 1 619 ? -13.283 25.877 52.727 1.00 85.62 619 ALA A O 1
ATOM 4931 N N . GLU A 1 620 ? -11.759 25.302 51.182 1.00 85.25 620 GLU A N 1
ATOM 4932 C CA . GLU A 1 620 ? -10.988 24.387 52.033 1.00 85.25 620 GLU A CA 1
ATOM 4933 C C . GLU A 1 620 ? -10.033 25.121 52.993 1.00 85.25 620 GLU A C 1
ATOM 4935 O O . GLU A 1 620 ? -9.406 24.495 53.847 1.00 85.25 620 GLU A O 1
ATOM 4940 N N . GLY A 1 621 ? -9.928 26.451 52.886 1.00 84.31 621 GLY A N 1
ATOM 4941 C CA . GLY A 1 621 ? -8.988 27.254 53.667 1.00 84.31 621 GLY A CA 1
ATOM 4942 C C . GLY A 1 621 ? -7.550 27.179 53.149 1.00 84.31 621 GLY A C 1
ATOM 4943 O O . GLY A 1 621 ? -6.635 27.647 53.830 1.00 84.31 621 GLY A O 1
ATOM 4944 N N . ASN A 1 622 ? -7.334 26.623 51.951 1.00 82.25 622 ASN A N 1
ATOM 4945 C CA . ASN A 1 622 ? -6.030 26.639 51.304 1.00 82.25 622 ASN A CA 1
ATOM 4946 C C . ASN A 1 622 ? -5.743 28.067 50.822 1.00 82.25 622 ASN A C 1
ATOM 4948 O O . ASN A 1 622 ? -6.491 28.654 50.038 1.00 82.25 622 ASN A O 1
ATOM 4952 N N . THR A 1 623 ? -4.638 28.653 51.280 1.00 68.81 623 THR A N 1
ATOM 4953 C CA . THR A 1 623 ? -4.176 29.934 50.743 1.00 68.81 623 THR A CA 1
ATOM 4954 C C . THR A 1 623 ? -3.642 29.703 49.336 1.00 68.81 623 THR A C 1
ATOM 4956 O O . THR A 1 623 ? -2.609 29.054 49.175 1.00 68.81 623 THR A O 1
ATOM 4959 N N . VAL A 1 624 ? -4.318 30.242 48.320 1.00 56.94 624 VAL A N 1
ATOM 4960 C CA . VAL A 1 624 ? -3.815 30.248 46.941 1.00 56.94 624 VAL A CA 1
ATOM 4961 C C . VAL A 1 624 ? -2.581 31.152 46.882 1.00 56.94 624 VAL A C 1
ATOM 4963 O O . VAL A 1 624 ? -2.679 32.362 46.681 1.00 56.94 624 VAL A O 1
ATOM 4966 N N . THR A 1 625 ? -1.398 30.584 47.098 1.00 48.09 625 THR A N 1
ATOM 4967 C CA . THR A 1 625 ? -0.135 31.249 46.780 1.00 48.09 625 THR A CA 1
ATOM 4968 C C . THR A 1 625 ? 0.023 31.201 45.268 1.00 48.09 625 THR A C 1
ATOM 4970 O O . THR A 1 625 ? 0.418 30.178 44.712 1.00 48.09 625 THR A O 1
ATOM 4973 N N . VAL A 1 626 ? -0.341 32.286 44.584 1.00 50.66 626 VAL A N 1
ATOM 4974 C CA . VAL A 1 626 ? 0.037 32.465 43.179 1.00 50.66 626 VAL A CA 1
ATOM 4975 C C . VAL A 1 626 ? 1.557 32.569 43.159 1.00 50.66 626 VAL A C 1
ATOM 4977 O O . VAL A 1 626 ? 2.105 33.579 43.598 1.00 50.66 626 VAL A O 1
ATOM 4980 N N . ASP A 1 627 ? 2.233 31.509 42.714 1.00 40.56 627 ASP A N 1
ATOM 4981 C CA . ASP A 1 627 ? 3.685 31.519 42.558 1.00 40.56 627 ASP A CA 1
ATOM 4982 C C . ASP A 1 627 ? 4.061 32.665 41.600 1.00 40.56 627 ASP A C 1
ATOM 4984 O O . ASP A 1 627 ? 3.635 32.653 40.436 1.00 40.56 627 ASP A O 1
ATOM 4988 N N . PRO A 1 628 ? 4.836 33.673 42.043 1.00 43.59 628 PRO A N 1
ATOM 4989 C CA . PRO A 1 628 ? 5.175 34.827 41.210 1.00 43.59 628 PRO A CA 1
ATOM 4990 C C . PRO A 1 628 ? 5.982 34.434 39.961 1.00 43.59 628 PRO A C 1
ATOM 4992 O O . PRO A 1 628 ? 5.987 35.169 38.977 1.00 43.59 628 PRO A O 1
ATOM 4995 N N . GLU A 1 629 ? 6.586 33.243 39.955 1.00 41.50 629 GLU A N 1
ATOM 4996 C CA . GLU A 1 629 ? 7.345 32.681 38.833 1.00 41.50 629 GLU A CA 1
ATOM 4997 C C . GLU A 1 629 ? 6.451 32.246 37.644 1.00 41.50 629 GLU A C 1
ATOM 4999 O O . GLU A 1 629 ? 6.926 32.124 36.516 1.00 41.50 629 GLU A O 1
ATOM 5004 N N . VAL A 1 630 ? 5.135 32.080 37.852 1.00 46.94 630 VAL A N 1
ATOM 5005 C CA . VAL A 1 630 ? 4.155 31.767 36.786 1.00 46.94 630 VAL A CA 1
ATOM 5006 C C . VAL A 1 630 ? 3.467 33.030 36.236 1.00 46.94 630 VAL A C 1
ATOM 5008 O O . VAL A 1 630 ? 2.941 33.016 35.122 1.00 46.94 630 VAL A O 1
ATOM 5011 N N . ALA A 1 631 ? 3.505 34.149 36.969 1.00 41.62 631 ALA A N 1
ATOM 5012 C CA . ALA A 1 631 ? 2.850 35.402 36.576 1.00 41.62 631 ALA A CA 1
ATOM 5013 C C . ALA A 1 631 ? 3.591 36.151 35.447 1.00 41.62 631 ALA A C 1
ATOM 5015 O O . ALA A 1 631 ? 2.957 36.778 34.596 1.00 41.62 631 ALA A O 1
ATOM 5016 N N . GLU A 1 632 ? 4.920 36.047 35.394 1.00 37.44 632 GLU A N 1
ATOM 5017 C CA . GLU A 1 632 ? 5.764 36.724 34.398 1.00 37.44 632 GLU A CA 1
ATOM 5018 C C . GLU A 1 632 ? 5.541 36.243 32.943 1.00 37.44 632 GLU A C 1
ATOM 5020 O O . GLU A 1 632 ? 5.352 37.085 32.059 1.00 37.44 632 GLU A O 1
ATOM 5025 N N . PRO A 1 633 ? 5.463 34.926 32.645 1.00 43.44 633 PRO A N 1
ATOM 5026 C CA . PRO A 1 633 ? 5.174 34.465 31.285 1.00 43.44 633 PRO A CA 1
ATOM 5027 C C . PRO A 1 633 ? 3.733 34.750 30.826 1.00 43.44 633 PRO A C 1
ATOM 5029 O O . PRO A 1 633 ? 3.497 34.831 29.621 1.00 43.44 633 PRO A O 1
ATOM 5032 N N . LEU A 1 634 ? 2.777 34.940 31.747 1.00 40.62 634 LEU A N 1
ATOM 5033 C CA . LEU A 1 634 ? 1.391 35.295 31.409 1.00 40.62 634 LEU A CA 1
ATOM 5034 C C . LEU A 1 634 ? 1.226 36.785 31.076 1.00 40.62 634 LEU A C 1
ATOM 5036 O O . LEU A 1 634 ? 0.543 37.108 30.106 1.00 40.62 634 LEU A O 1
ATOM 5040 N N . ALA A 1 635 ? 1.906 37.679 31.801 1.00 42.94 635 ALA A N 1
ATOM 5041 C CA . ALA A 1 635 ? 1.927 39.110 31.483 1.00 42.94 635 ALA A CA 1
ATOM 5042 C C . ALA A 1 635 ? 2.583 39.388 30.116 1.00 42.94 635 ALA A C 1
ATOM 5044 O O . ALA A 1 635 ? 2.179 40.305 29.396 1.00 42.94 635 ALA A O 1
ATOM 5045 N N . LEU A 1 636 ? 3.562 38.560 29.724 1.00 44.03 636 LEU A N 1
ATOM 5046 C CA . LEU A 1 636 ? 4.200 38.607 28.406 1.00 44.03 636 LEU A CA 1
ATOM 5047 C C . LEU A 1 636 ? 3.255 38.141 27.279 1.00 44.03 636 LEU A C 1
ATOM 5049 O O . LEU A 1 636 ? 3.287 38.681 26.176 1.00 44.03 636 LEU A O 1
ATOM 5053 N N . LEU A 1 637 ? 2.393 37.158 27.556 1.00 43.41 637 LEU A N 1
ATOM 5054 C CA . LEU A 1 637 ? 1.386 36.654 26.616 1.00 43.41 637 LEU A CA 1
ATOM 5055 C C . LEU A 1 637 ? 0.233 37.649 26.418 1.00 43.41 637 LEU A C 1
ATOM 5057 O O . LEU A 1 637 ? -0.155 37.887 25.277 1.00 43.41 637 LEU A O 1
ATOM 5061 N N . GLU A 1 638 ? -0.241 38.300 27.485 1.00 44.84 638 GLU A N 1
ATOM 5062 C CA . GLU A 1 638 ? -1.244 39.375 27.390 1.00 44.84 638 GLU A CA 1
ATOM 5063 C C . GLU A 1 638 ? -0.706 40.595 26.626 1.00 44.84 638 GLU A C 1
ATOM 5065 O O . GLU A 1 638 ? -1.404 41.165 25.788 1.00 44.84 638 GLU A O 1
ATOM 5070 N N . SER A 1 639 ? 0.556 40.981 26.845 1.00 43.41 639 SER A N 1
ATOM 5071 C CA . SER A 1 639 ? 1.164 42.096 26.104 1.00 43.41 639 SER A CA 1
ATOM 5072 C C . SER A 1 639 ? 1.438 41.759 24.629 1.00 43.41 639 SER A C 1
ATOM 5074 O O . SER A 1 639 ? 1.325 42.645 23.778 1.00 43.41 639 SER A O 1
ATOM 5076 N N . LEU A 1 640 ? 1.693 40.488 24.291 1.00 43.91 640 LEU A N 1
ATOM 5077 C CA . LEU A 1 640 ? 1.789 40.007 22.905 1.00 43.91 640 LEU A CA 1
ATOM 5078 C C . LEU A 1 640 ? 0.425 39.927 22.202 1.00 43.91 640 LEU A C 1
ATOM 5080 O O . LEU A 1 640 ? 0.340 40.226 21.011 1.00 43.91 640 LEU A O 1
ATOM 5084 N N . GLU A 1 641 ? -0.645 39.592 22.921 1.00 44.38 641 GLU A N 1
ATOM 5085 C CA . GLU A 1 641 ? -2.013 39.575 22.389 1.00 44.38 641 GLU A CA 1
ATOM 5086 C C . GLU A 1 641 ? -2.547 41.000 22.146 1.00 44.38 641 GLU A C 1
ATOM 5088 O O . GLU A 1 641 ? -3.168 41.274 21.117 1.00 44.38 641 GLU A O 1
ATOM 5093 N N . VAL A 1 642 ? -2.204 41.957 23.019 1.00 44.78 642 VAL A N 1
ATOM 5094 C CA . VAL A 1 642 ? -2.470 43.392 22.801 1.00 44.78 642 VAL A CA 1
ATOM 5095 C C . VAL A 1 642 ? -1.682 43.935 21.596 1.00 44.78 642 VAL A C 1
ATOM 5097 O O . VAL A 1 642 ? -2.213 44.752 20.837 1.00 44.78 642 VAL A O 1
ATOM 5100 N N . LEU A 1 643 ? -0.456 43.454 21.348 1.00 39.38 643 LEU A N 1
ATOM 5101 C CA . LEU A 1 643 ? 0.332 43.827 20.161 1.00 39.38 643 LEU A CA 1
ATOM 5102 C C . LEU A 1 643 ? -0.215 43.208 18.857 1.00 39.38 643 LEU A C 1
ATOM 5104 O O . LEU A 1 643 ? -0.243 43.865 17.813 1.00 39.38 643 LEU A O 1
ATOM 5108 N N . ALA A 1 644 ? -0.691 41.961 18.911 1.00 43.22 644 ALA A N 1
ATOM 5109 C CA . ALA A 1 644 ? -1.329 41.278 17.782 1.00 43.22 644 ALA A CA 1
ATOM 5110 C C . ALA A 1 644 ? -2.674 41.928 17.401 1.00 43.22 644 ALA A C 1
ATOM 5112 O O . ALA A 1 644 ? -2.988 42.094 16.222 1.00 43.22 644 ALA A O 1
ATOM 5113 N N . ASN A 1 645 ? -3.439 42.392 18.392 1.00 37.97 645 ASN A N 1
ATOM 5114 C CA . ASN A 1 645 ? -4.701 43.091 18.151 1.00 37.97 645 ASN A CA 1
ATOM 5115 C C . ASN A 1 645 ? -4.503 44.545 17.684 1.00 37.97 645 ASN A C 1
ATOM 5117 O O . ASN A 1 645 ? -5.283 45.041 16.872 1.00 37.97 645 ASN A O 1
ATOM 5121 N N . SER A 1 646 ? -3.438 45.228 18.118 1.00 36.12 646 SER A N 1
ATOM 5122 C CA . SER A 1 646 ? -3.119 46.588 17.643 1.00 36.12 646 SER A CA 1
ATOM 5123 C C . SER A 1 646 ? -2.512 46.614 16.233 1.00 36.12 646 SER A C 1
ATOM 5125 O O . SER A 1 646 ? -2.769 47.557 15.484 1.00 36.12 646 SER A O 1
ATOM 5127 N N . THR A 1 647 ? -1.808 45.558 15.813 1.00 42.75 647 THR A N 1
ATOM 5128 C CA . THR A 1 647 ? -1.358 45.390 14.416 1.00 42.75 647 THR A CA 1
ATOM 5129 C C . THR A 1 647 ? -2.510 45.075 13.456 1.00 42.75 647 THR A C 1
ATOM 5131 O O . THR A 1 647 ? -2.486 45.546 12.322 1.00 42.75 647 THR A O 1
ATOM 5134 N N . SER A 1 648 ? -3.577 44.410 13.916 1.00 36.38 648 SER A N 1
ATOM 5135 C CA . SER A 1 648 ? -4.788 44.190 13.107 1.00 36.38 648 SER A CA 1
ATOM 5136 C C . SER A 1 648 ? -5.641 45.456 12.899 1.00 36.38 648 SER A C 1
ATOM 5138 O O . SER A 1 648 ? -6.396 45.520 11.931 1.00 36.38 648 SER A O 1
ATOM 5140 N N . CYS A 1 649 ? -5.517 46.477 13.758 1.00 30.70 649 CYS A N 1
ATOM 5141 C CA . CYS A 1 649 ? -6.248 47.748 13.622 1.00 30.70 649 CYS A CA 1
ATOM 5142 C C . CYS A 1 649 ? -5.543 48.789 12.733 1.00 30.70 649 CYS A C 1
ATOM 5144 O O . CYS A 1 649 ? -6.187 49.733 12.280 1.00 30.70 649 CYS A O 1
ATOM 5146 N N . LEU A 1 650 ? -4.247 48.629 12.444 1.00 32.94 650 LEU A N 1
ATOM 5147 C CA . LEU A 1 650 ? -3.484 49.553 11.588 1.00 32.94 650 LEU A CA 1
ATOM 5148 C C . LEU A 1 650 ? -3.615 49.261 10.081 1.00 32.94 650 LEU A C 1
ATOM 5150 O O . LEU A 1 650 ? -3.194 50.077 9.267 1.00 32.94 650 LEU A O 1
ATOM 5154 N N . VAL A 1 651 ? -4.246 48.146 9.695 1.00 41.34 651 VAL A N 1
ATOM 5155 C CA . VAL A 1 651 ? -4.383 47.716 8.287 1.00 41.34 651 VAL A CA 1
ATOM 5156 C C . VAL A 1 651 ? -5.603 48.335 7.577 1.00 41.34 651 VAL A C 1
ATOM 5158 O O . VAL A 1 651 ? -5.745 48.200 6.369 1.00 41.34 651 VAL A O 1
ATOM 5161 N N . VAL A 1 652 ? -6.462 49.089 8.275 1.00 36.88 652 VAL A N 1
ATOM 5162 C CA . VAL A 1 652 ? -7.694 49.655 7.675 1.00 36.88 652 VAL A CA 1
ATOM 5163 C C . VAL A 1 652 ? -7.543 51.119 7.218 1.00 36.88 652 VAL A C 1
ATOM 5165 O O . VAL A 1 652 ? -8.499 51.705 6.732 1.00 36.88 652 VAL A O 1
ATOM 5168 N N . ASN A 1 653 ? -6.362 51.745 7.318 1.00 37.09 653 ASN A N 1
ATOM 5169 C CA . ASN A 1 653 ? -6.199 53.149 6.893 1.00 37.09 653 ASN A CA 1
ATOM 5170 C C . ASN A 1 653 ? -4.796 53.480 6.345 1.00 37.09 653 ASN A C 1
ATOM 5172 O O . ASN A 1 653 ? -4.140 54.413 6.804 1.00 37.09 653 ASN A O 1
ATOM 5176 N N . ALA A 1 654 ? -4.325 52.711 5.360 1.00 37.72 654 ALA A N 1
ATOM 5177 C CA . ALA A 1 654 ? -3.016 52.920 4.730 1.00 37.72 654 ALA A CA 1
ATOM 5178 C C . ALA A 1 654 ? -3.077 53.352 3.249 1.00 37.72 654 ALA A C 1
ATOM 5180 O O . ALA A 1 654 ? -2.080 53.228 2.547 1.00 37.72 654 ALA A O 1
ATOM 5181 N N . ASP A 1 655 ? -4.185 53.941 2.786 1.00 36.53 655 ASP A N 1
ATOM 5182 C CA . ASP A 1 655 ? -4.300 54.492 1.418 1.00 36.53 655 ASP A CA 1
ATOM 5183 C C . ASP A 1 655 ? -3.687 55.899 1.255 1.00 36.53 655 ASP A C 1
ATOM 5185 O O . ASP A 1 655 ? -3.988 56.625 0.309 1.00 36.53 655 ASP A O 1
ATOM 5189 N N . GLY A 1 656 ? -2.807 56.338 2.159 1.00 38.72 656 GLY A N 1
ATOM 5190 C CA . GLY A 1 656 ? -2.321 57.714 2.085 1.00 38.72 656 GLY A CA 1
ATOM 5191 C C . GLY A 1 656 ? -1.111 58.061 2.923 1.00 38.72 656 GLY A C 1
ATOM 5192 O O . GLY A 1 656 ? -1.147 59.078 3.597 1.00 38.72 656 GLY A O 1
ATOM 5193 N N . LEU A 1 657 ? -0.029 57.283 2.891 1.00 36.38 657 LEU A N 1
ATOM 5194 C CA . LEU A 1 657 ? 1.278 57.800 3.316 1.00 36.38 657 LEU A CA 1
ATOM 5195 C C . LEU A 1 657 ? 2.409 56.995 2.663 1.00 36.38 657 LEU A C 1
ATOM 5197 O O . LEU A 1 657 ? 2.794 55.926 3.126 1.00 36.38 657 LEU A O 1
ATOM 5201 N N . GLY A 1 658 ? 2.943 57.522 1.561 1.00 42.81 658 GLY A N 1
ATOM 5202 C CA . GLY A 1 658 ? 4.145 56.994 0.927 1.00 42.81 658 GLY A CA 1
ATOM 5203 C C . GLY A 1 658 ? 5.393 57.352 1.733 1.00 42.81 658 GLY A C 1
ATOM 5204 O O . GLY A 1 658 ? 5.877 58.478 1.655 1.00 42.81 658 GLY A O 1
ATOM 5205 N N . SER A 1 659 ? 5.937 56.396 2.486 1.00 40.75 659 SER A N 1
ATOM 5206 C CA . SER A 1 659 ? 7.369 56.347 2.806 1.00 40.75 659 SER A CA 1
ATOM 5207 C C . SER A 1 659 ? 7.798 54.910 3.149 1.00 40.75 659 SER A C 1
ATOM 5209 O O . SER A 1 659 ? 6.979 54.122 3.631 1.00 40.75 659 SER A O 1
ATOM 5211 N N . PRO A 1 660 ? 9.055 54.522 2.860 1.00 46.97 660 PRO A N 1
ATOM 5212 C CA . PRO A 1 660 ? 9.528 53.167 3.105 1.00 46.97 660 PRO A CA 1
ATOM 5213 C C . PRO A 1 660 ? 9.666 52.902 4.608 1.00 46.97 660 PRO A C 1
ATOM 5215 O O . PRO A 1 660 ? 10.127 53.745 5.378 1.00 46.97 660 PRO A O 1
ATOM 5218 N N . ILE A 1 661 ? 9.267 51.695 5.005 1.00 44.00 661 ILE A N 1
ATOM 5219 C CA . ILE A 1 661 ? 9.314 51.182 6.377 1.00 44.00 661 ILE A CA 1
ATOM 5220 C C . ILE A 1 661 ? 10.726 51.377 6.954 1.00 44.00 661 ILE A C 1
ATOM 5222 O O . ILE A 1 661 ? 11.699 50.818 6.456 1.00 44.00 661 ILE A O 1
ATOM 5226 N N . ASN A 1 662 ? 10.806 52.193 8.005 1.00 51.75 662 ASN A N 1
ATOM 5227 C CA . ASN A 1 662 ? 12.032 52.664 8.646 1.00 51.75 662 ASN A CA 1
ATOM 5228 C C . ASN A 1 662 ? 12.852 51.499 9.246 1.00 51.75 662 ASN A C 1
ATOM 5230 O O . ASN A 1 662 ? 12.307 50.660 9.974 1.00 51.75 662 ASN A O 1
ATOM 5234 N N . ASP A 1 663 ? 14.166 51.478 8.993 1.00 46.66 663 ASP A N 1
ATOM 5235 C CA . ASP A 1 663 ? 15.124 50.444 9.434 1.00 46.66 663 ASP A CA 1
ATOM 5236 C C . ASP A 1 663 ? 15.113 50.197 10.956 1.00 46.66 663 ASP A C 1
ATOM 5238 O O . ASP A 1 663 ? 15.448 49.110 11.434 1.00 46.66 663 ASP A O 1
ATOM 5242 N N . THR A 1 664 ? 14.623 51.165 11.730 1.00 44.97 664 THR A N 1
ATOM 5243 C CA . THR A 1 664 ? 14.407 51.075 13.179 1.00 44.97 664 THR A CA 1
ATOM 5244 C C . THR A 1 664 ? 13.451 49.943 13.580 1.00 44.97 664 THR A C 1
ATOM 5246 O O . THR A 1 664 ? 13.644 49.311 14.619 1.00 44.97 664 THR A O 1
ATOM 5249 N N . MET A 1 665 ? 12.441 49.633 12.758 1.00 48.91 665 MET A N 1
ATOM 5250 C CA . MET A 1 665 ? 11.463 48.578 13.058 1.00 48.91 665 MET A CA 1
ATOM 5251 C C . MET A 1 665 ? 12.043 47.179 12.805 1.00 48.91 665 MET A C 1
ATOM 5253 O O . MET A 1 665 ? 11.808 46.256 13.586 1.00 48.91 665 MET A O 1
ATOM 5257 N N . ARG A 1 666 ? 12.891 47.037 11.775 1.00 50.56 666 ARG A N 1
ATOM 5258 C CA . ARG A 1 666 ? 13.660 45.807 11.524 1.00 50.56 666 ARG A CA 1
ATOM 5259 C C . ARG A 1 666 ? 14.687 45.558 12.628 1.00 50.56 666 ARG A C 1
ATOM 5261 O O . ARG A 1 666 ? 14.814 44.426 13.089 1.00 50.56 666 ARG A O 1
ATOM 5268 N N . LEU A 1 667 ? 15.357 46.609 13.105 1.00 51.75 667 LEU A N 1
ATOM 5269 C CA . LEU A 1 667 ? 16.327 46.506 14.196 1.00 51.75 667 LEU A CA 1
ATOM 5270 C C . LEU A 1 667 ? 15.668 46.081 15.523 1.00 51.75 667 LEU A C 1
ATOM 5272 O O . LEU A 1 667 ? 16.214 45.238 16.234 1.00 51.75 667 LEU A O 1
ATOM 5276 N N . HIS A 1 668 ? 14.464 46.584 15.824 1.00 51.12 668 HIS A N 1
ATOM 5277 C CA . HIS A 1 668 ? 13.701 46.164 17.006 1.00 51.12 668 HIS A CA 1
ATOM 5278 C C . HIS A 1 668 ? 13.236 44.702 16.938 1.00 51.12 668 HIS A C 1
ATOM 5280 O O . HIS A 1 668 ? 13.299 43.998 17.946 1.00 51.12 668 HIS A O 1
ATOM 5286 N N . LEU A 1 669 ? 12.830 44.221 15.759 1.00 50.62 669 LEU A N 1
ATOM 5287 C CA . LEU A 1 669 ? 12.436 42.824 15.542 1.00 50.62 669 LEU A CA 1
ATOM 5288 C C . LEU A 1 669 ? 13.617 41.851 15.682 1.00 50.62 669 LEU A C 1
ATOM 5290 O O . LEU A 1 669 ? 13.471 40.791 16.289 1.00 50.62 669 LEU A O 1
ATOM 5294 N N . VAL A 1 670 ? 14.804 42.227 15.199 1.00 55.84 670 VAL A N 1
ATOM 5295 C CA . VAL A 1 670 ? 16.023 41.414 15.353 1.00 55.84 670 VAL A CA 1
ATOM 5296 C C . VAL A 1 670 ? 16.483 41.361 16.817 1.00 55.84 670 VAL A C 1
ATOM 5298 O O . VAL A 1 670 ? 16.850 40.289 17.300 1.00 55.84 670 VAL A O 1
ATOM 5301 N N . LEU A 1 671 ? 16.394 42.471 17.559 1.00 47.03 671 LEU A N 1
ATOM 5302 C CA . LEU A 1 671 ? 16.689 42.500 19.000 1.00 47.03 671 LEU A CA 1
ATOM 5303 C C . LEU A 1 671 ? 15.698 41.662 19.830 1.00 47.03 671 LEU A C 1
ATOM 5305 O O . LEU A 1 671 ? 16.108 41.001 20.784 1.00 47.03 671 LEU A O 1
ATOM 5309 N N . LEU A 1 672 ? 14.418 41.626 19.442 1.00 49.69 672 LEU A N 1
ATOM 5310 C CA . LEU A 1 672 ? 13.392 40.783 20.071 1.00 49.69 672 LEU A CA 1
ATOM 5311 C C . LEU A 1 672 ? 13.665 39.285 19.877 1.00 49.69 672 LEU A C 1
ATOM 5313 O O . LEU A 1 672 ? 13.583 38.521 20.837 1.00 49.69 672 LEU A O 1
ATOM 5317 N N . VAL A 1 673 ? 14.062 38.865 18.671 1.00 52.34 673 VAL A N 1
ATOM 5318 C CA . VAL A 1 673 ? 14.446 37.467 18.394 1.00 52.34 673 VAL A CA 1
ATOM 5319 C C . VAL A 1 673 ? 15.726 37.086 19.145 1.00 52.34 673 VAL A C 1
ATOM 5321 O O . VAL A 1 673 ? 15.824 35.981 19.679 1.00 52.34 673 VAL A O 1
ATOM 5324 N N . HIS A 1 674 ? 16.688 38.007 19.254 1.00 45.72 674 HIS A N 1
ATOM 5325 C CA . HIS A 1 674 ? 17.934 37.751 19.974 1.00 45.72 674 HIS A CA 1
ATOM 5326 C C . HIS A 1 674 ? 17.712 37.596 21.491 1.00 45.72 674 HIS A C 1
ATOM 5328 O O . HIS A 1 674 ? 18.323 36.717 22.105 1.00 45.72 674 HIS A O 1
ATOM 5334 N N . ASN A 1 675 ? 16.806 38.373 22.095 1.00 41.88 675 ASN A N 1
ATOM 5335 C CA . ASN A 1 675 ? 16.442 38.223 23.511 1.00 41.88 675 ASN A CA 1
ATOM 5336 C C . ASN A 1 675 ? 15.521 37.016 23.780 1.00 41.88 675 ASN A C 1
ATOM 5338 O O . ASN A 1 675 ? 15.585 36.435 24.861 1.00 41.88 675 ASN A O 1
ATOM 5342 N N . ALA A 1 676 ? 14.726 36.570 22.800 1.00 45.69 676 ALA A N 1
ATOM 5343 C CA . ALA A 1 676 ? 13.892 35.366 22.912 1.00 45.69 676 ALA A CA 1
ATOM 5344 C C . ALA A 1 676 ? 14.691 34.044 22.880 1.00 45.69 676 ALA A C 1
ATOM 5346 O O . ALA A 1 676 ? 14.147 32.989 23.204 1.00 45.69 676 ALA A O 1
ATOM 5347 N N . SER A 1 677 ? 15.987 34.082 22.544 1.00 40.88 677 SER A N 1
ATOM 5348 C CA . SER A 1 677 ? 16.857 32.896 22.453 1.00 40.88 677 SER A CA 1
ATOM 5349 C C . SER A 1 677 ? 17.077 32.147 23.779 1.00 40.88 677 SER A C 1
ATOM 5351 O O . SER A 1 677 ? 17.527 31.002 23.763 1.00 40.88 677 SER A O 1
ATOM 5353 N N . ALA A 1 678 ? 16.704 32.737 24.920 1.00 41.59 678 ALA A N 1
ATOM 5354 C CA . ALA A 1 678 ? 16.727 32.072 26.223 1.00 41.59 678 ALA A CA 1
ATOM 5355 C C . ALA A 1 678 ? 15.493 31.179 26.487 1.00 41.59 678 ALA A C 1
ATOM 5357 O O . ALA A 1 678 ? 15.521 30.366 27.411 1.00 41.59 678 ALA A O 1
ATOM 5358 N N . ASN A 1 679 ? 14.422 31.289 25.685 1.00 51.72 679 ASN A N 1
ATOM 5359 C CA . ASN A 1 679 ? 13.214 30.471 25.823 1.00 51.72 679 ASN A CA 1
ATOM 5360 C C . ASN A 1 679 ? 12.750 29.917 24.457 1.00 51.72 679 ASN A C 1
ATOM 5362 O O . ASN A 1 679 ? 12.198 30.660 23.640 1.00 51.72 679 ASN A O 1
ATOM 5366 N N . PRO A 1 680 ? 12.900 28.603 24.201 1.00 47.09 680 PRO A N 1
ATOM 5367 C CA . PRO A 1 680 ? 12.679 28.018 22.877 1.00 47.09 680 PRO A CA 1
ATOM 5368 C C . PRO A 1 680 ? 11.236 28.155 22.365 1.00 47.09 680 PRO A C 1
ATOM 5370 O O . PRO A 1 680 ? 11.027 28.221 21.159 1.00 47.09 680 PRO A O 1
ATOM 5373 N N . ARG A 1 681 ? 10.234 28.285 23.248 1.00 43.66 681 ARG A N 1
ATOM 5374 C CA . ARG A 1 681 ? 8.835 28.494 22.825 1.00 43.66 681 ARG A CA 1
ATOM 5375 C C . ARG A 1 681 ? 8.562 29.917 22.334 1.00 43.66 681 ARG A C 1
ATOM 5377 O O . ARG A 1 681 ? 7.743 30.098 21.438 1.00 43.66 681 ARG A O 1
ATOM 5384 N N . ALA A 1 682 ? 9.247 30.913 22.896 1.00 49.41 682 ALA A N 1
ATOM 5385 C CA . ALA A 1 682 ? 9.142 32.301 22.447 1.00 49.41 682 ALA A CA 1
ATOM 5386 C C . ALA A 1 682 ? 9.837 32.497 21.089 1.00 49.41 682 ALA A C 1
ATOM 5388 O O . ALA A 1 682 ? 9.339 33.234 20.239 1.00 49.41 682 ALA A O 1
ATOM 5389 N N . ALA A 1 683 ? 10.941 31.779 20.858 1.00 53.72 683 ALA A N 1
ATOM 5390 C CA . ALA A 1 683 ? 11.647 31.774 19.580 1.00 53.72 683 ALA A CA 1
ATOM 5391 C C . ALA A 1 683 ? 10.800 31.174 18.440 1.00 53.72 683 ALA A C 1
ATOM 5393 O O . ALA A 1 683 ? 10.733 31.765 17.362 1.00 53.72 683 ALA A O 1
ATOM 5394 N N . ASP A 1 684 ? 10.093 30.065 18.688 1.00 52.12 684 ASP A N 1
ATOM 5395 C CA . ASP A 1 684 ? 9.205 29.444 17.693 1.00 52.12 684 ASP A CA 1
ATOM 5396 C C . ASP A 1 684 ? 8.042 30.371 17.304 1.00 52.12 684 ASP A C 1
ATOM 5398 O O . ASP A 1 684 ? 7.708 30.505 16.125 1.00 52.12 684 ASP A O 1
ATOM 5402 N N . PHE A 1 685 ? 7.455 31.069 18.281 1.00 50.75 685 PHE A N 1
ATOM 5403 C CA . PHE A 1 685 ? 6.348 31.993 18.033 1.00 50.75 685 PHE A CA 1
ATOM 5404 C C . PHE A 1 685 ? 6.807 33.264 17.302 1.00 50.75 685 PHE A C 1
ATOM 5406 O O . PHE A 1 685 ? 6.162 33.701 16.348 1.00 50.75 685 PHE A O 1
ATOM 5413 N N . ALA A 1 686 ? 7.968 33.816 17.674 1.00 56.31 686 ALA A N 1
ATOM 5414 C CA . ALA A 1 686 ? 8.579 34.942 16.968 1.00 56.31 686 ALA A CA 1
ATOM 5415 C C . ALA A 1 686 ? 8.950 34.578 15.520 1.00 56.31 686 ALA A C 1
ATOM 5417 O O . ALA A 1 686 ? 8.754 35.386 14.614 1.00 56.31 686 ALA A O 1
ATOM 5418 N N . SER A 1 687 ? 9.419 33.348 15.280 1.00 53.91 687 SER A N 1
ATOM 5419 C CA . SER A 1 687 ? 9.732 32.848 13.937 1.00 53.91 687 SER A CA 1
ATOM 5420 C C . SER A 1 687 ? 8.475 32.688 13.069 1.00 53.91 687 SER A C 1
ATOM 5422 O O . SER A 1 687 ? 8.496 33.029 11.885 1.00 53.91 687 SER A O 1
ATOM 5424 N N . LEU A 1 688 ? 7.352 32.263 13.662 1.00 50.31 688 LEU A N 1
ATOM 5425 C CA . LEU A 1 688 ? 6.059 32.157 12.977 1.00 50.31 688 LEU A CA 1
ATOM 5426 C C . LEU A 1 688 ? 5.494 33.534 12.584 1.00 50.31 688 LEU A C 1
ATOM 5428 O O . LEU A 1 688 ? 5.005 33.704 11.467 1.00 50.31 688 LEU A O 1
ATOM 5432 N N . ILE A 1 689 ? 5.614 34.531 13.468 1.00 58.28 689 ILE A N 1
ATOM 5433 C CA . ILE A 1 689 ? 5.207 35.918 13.188 1.00 58.28 689 ILE A CA 1
ATOM 5434 C C . ILE A 1 689 ? 6.083 36.519 12.079 1.00 58.28 689 ILE A C 1
ATOM 5436 O O . ILE A 1 689 ? 5.559 37.131 11.146 1.00 58.28 689 ILE A O 1
ATOM 5440 N N . LEU A 1 690 ? 7.404 36.297 12.130 1.00 58.00 690 LEU A N 1
ATOM 5441 C CA . LEU A 1 690 ? 8.341 36.766 11.102 1.00 58.00 690 LEU A CA 1
ATOM 5442 C C . LEU A 1 690 ? 8.025 36.160 9.729 1.00 58.00 690 LEU A C 1
ATOM 5444 O O . LEU A 1 690 ? 8.021 36.867 8.723 1.00 58.00 690 LEU A O 1
ATOM 5448 N N . LYS A 1 691 ? 7.722 34.857 9.699 1.00 57.78 691 LYS A N 1
ATOM 5449 C CA . LYS A 1 691 ? 7.369 34.126 8.481 1.00 57.78 691 LYS A CA 1
ATOM 5450 C C . LYS A 1 691 ? 6.078 34.655 7.854 1.00 57.78 691 LYS A C 1
ATOM 5452 O O . LYS A 1 691 ? 6.084 34.981 6.672 1.00 57.78 691 LYS A O 1
ATOM 5457 N N . ASN A 1 692 ? 5.018 34.830 8.644 1.00 52.25 692 ASN A N 1
ATOM 5458 C CA . ASN A 1 692 ? 3.751 35.363 8.135 1.00 52.25 692 ASN A CA 1
ATOM 5459 C C . ASN A 1 692 ? 3.886 36.818 7.657 1.00 52.25 692 ASN A C 1
ATOM 5461 O O . ASN A 1 692 ? 3.270 37.202 6.668 1.00 52.25 692 ASN A O 1
ATOM 5465 N N . SER A 1 693 ? 4.739 37.618 8.305 1.00 55.25 693 SER A N 1
ATOM 5466 C CA . SER A 1 693 ? 4.992 39.010 7.902 1.00 55.25 693 SER A CA 1
ATOM 5467 C C . SER A 1 693 ? 5.763 39.103 6.577 1.00 55.25 693 SER A C 1
ATOM 5469 O O . SER A 1 693 ? 5.523 40.009 5.782 1.00 55.25 693 SER A O 1
ATOM 5471 N N . LEU A 1 694 ? 6.671 38.156 6.318 1.00 50.56 694 LEU A N 1
ATOM 5472 C CA . LEU A 1 694 ? 7.423 38.062 5.062 1.00 50.56 694 LEU A CA 1
ATOM 5473 C C . LEU A 1 694 ? 6.586 37.478 3.914 1.00 50.56 694 LEU A C 1
ATOM 5475 O O . LEU A 1 694 ? 6.729 37.924 2.778 1.00 50.56 694 LEU A O 1
ATOM 5479 N N . GLU A 1 695 ? 5.690 36.529 4.197 1.00 45.78 695 GLU A N 1
ATOM 5480 C CA . GLU A 1 695 ? 4.793 35.945 3.189 1.00 45.78 695 GLU A CA 1
ATOM 5481 C C . GLU A 1 695 ? 3.728 36.949 2.709 1.00 45.78 695 GLU A C 1
ATOM 5483 O O . GLU A 1 695 ? 3.440 37.001 1.515 1.00 45.78 695 GLU A O 1
ATOM 5488 N N . ILE A 1 696 ? 3.230 37.831 3.587 1.00 48.53 696 ILE A N 1
ATOM 5489 C CA . ILE A 1 696 ? 2.309 38.919 3.203 1.00 48.53 696 ILE A CA 1
ATOM 5490 C C . ILE A 1 696 ? 3.018 39.979 2.338 1.00 48.53 696 ILE A C 1
ATOM 5492 O O . ILE A 1 696 ? 2.413 40.532 1.423 1.00 48.53 696 ILE A O 1
ATOM 5496 N N . GLY A 1 697 ? 4.318 40.215 2.553 1.00 46.25 697 GLY A N 1
ATOM 5497 C CA . GLY A 1 697 ? 5.121 41.105 1.705 1.00 46.25 697 GLY A CA 1
ATOM 5498 C C . GLY A 1 697 ? 5.364 40.574 0.285 1.00 46.25 697 GLY A C 1
ATOM 5499 O O . GLY A 1 697 ? 5.585 41.366 -0.627 1.00 46.25 697 GLY A O 1
ATOM 5500 N N . HIS A 1 698 ? 5.290 39.255 0.077 1.00 42.03 698 HIS A N 1
ATOM 5501 C CA . HIS A 1 698 ? 5.524 38.625 -1.226 1.00 42.03 698 HIS A CA 1
ATOM 5502 C C . HIS A 1 698 ? 4.266 38.491 -2.100 1.00 42.03 698 HIS A C 1
ATOM 5504 O O . HIS A 1 698 ? 4.401 38.273 -3.303 1.00 42.03 698 HIS A O 1
ATOM 5510 N N . MET A 1 699 ? 3.060 38.653 -1.541 1.00 36.12 699 MET A N 1
ATOM 5511 C CA . MET A 1 699 ? 1.803 38.555 -2.302 1.00 36.12 699 MET A CA 1
ATOM 5512 C C . MET A 1 699 ? 1.404 39.842 -3.049 1.00 36.12 699 MET A C 1
ATOM 5514 O O . MET A 1 699 ? 0.499 39.787 -3.870 1.00 36.12 699 MET A O 1
ATOM 5518 N N . ASN A 1 700 ? 2.110 40.963 -2.852 1.00 38.19 700 ASN A N 1
ATOM 5519 C CA . ASN A 1 700 ? 1.840 42.238 -3.541 1.00 38.19 700 ASN A CA 1
ATOM 5520 C C . ASN A 1 700 ? 2.848 42.572 -4.665 1.00 38.19 700 ASN A C 1
ATOM 5522 O O . ASN A 1 700 ? 3.000 43.735 -5.024 1.00 38.19 700 ASN A O 1
ATOM 5526 N N . MET A 1 701 ? 3.568 41.583 -5.211 1.00 36.69 701 MET A N 1
ATOM 5527 C CA . MET A 1 701 ? 4.574 41.796 -6.273 1.00 36.69 701 MET A CA 1
ATOM 5528 C C . MET A 1 701 ? 4.382 40.909 -7.514 1.00 36.69 701 MET A C 1
ATOM 5530 O O . MET A 1 701 ? 5.340 40.594 -8.217 1.00 36.69 701 MET A O 1
ATOM 5534 N N . ALA A 1 702 ? 3.145 40.515 -7.807 1.00 36.56 702 ALA A N 1
ATOM 5535 C CA . ALA A 1 702 ? 2.803 39.821 -9.043 1.00 36.56 702 ALA A CA 1
ATOM 5536 C C . ALA A 1 702 ? 1.509 40.409 -9.609 1.00 36.56 702 ALA A C 1
ATOM 5538 O O . ALA A 1 702 ? 0.448 39.853 -9.374 1.00 36.56 702 ALA A O 1
ATOM 5539 N N . ASP A 1 703 ? 1.623 41.588 -10.221 1.00 42.16 703 ASP A N 1
ATOM 5540 C CA . ASP A 1 703 ? 0.798 42.099 -11.327 1.00 42.16 703 ASP A CA 1
ATOM 5541 C C . ASP A 1 703 ? 1.148 43.584 -11.511 1.00 42.16 703 ASP A C 1
ATOM 5543 O O . ASP A 1 703 ? 0.620 44.434 -10.806 1.00 42.16 703 ASP A O 1
ATOM 5547 N N . ASP A 1 704 ? 2.108 43.880 -12.393 1.00 33.62 704 ASP A N 1
ATOM 5548 C CA . ASP A 1 704 ? 2.160 45.143 -13.149 1.00 33.62 704 ASP A CA 1
ATOM 5549 C C . ASP A 1 704 ? 3.281 45.075 -14.205 1.00 33.62 704 ASP A C 1
ATOM 5551 O O . ASP A 1 704 ? 4.403 45.557 -14.035 1.00 33.62 704 ASP A O 1
ATOM 5555 N N . GLU A 1 705 ? 2.965 44.444 -15.338 1.00 39.38 705 GLU A N 1
ATOM 5556 C CA . GLU A 1 705 ? 3.589 44.758 -16.624 1.00 39.38 705 GLU A CA 1
ATOM 5557 C C . GLU A 1 705 ? 2.737 45.841 -17.305 1.00 39.38 705 GLU A C 1
ATOM 5559 O O . GLU A 1 705 ? 1.645 45.536 -17.781 1.00 39.38 705 GLU A O 1
ATOM 5564 N N . ASN A 1 706 ? 3.217 47.095 -17.342 1.00 35.44 706 ASN A N 1
ATOM 5565 C CA . ASN A 1 706 ? 3.187 47.998 -18.513 1.00 35.44 706 ASN A CA 1
ATOM 5566 C C . ASN A 1 706 ? 3.524 49.466 -18.158 1.00 35.44 706 ASN A C 1
ATOM 5568 O O . ASN A 1 706 ? 2.747 50.121 -17.477 1.00 35.44 706 ASN A O 1
ATOM 5572 N N . THR A 1 707 ? 4.581 50.009 -18.798 1.00 31.39 707 THR A N 1
ATOM 5573 C CA . THR A 1 707 ? 4.819 51.440 -19.178 1.00 31.39 707 THR A CA 1
ATOM 5574 C C . THR A 1 707 ? 4.857 52.509 -18.058 1.00 31.39 707 THR A C 1
ATOM 5576 O O . THR A 1 707 ? 4.016 52.525 -17.183 1.00 31.39 707 THR A O 1
ATOM 5579 N N . CYS A 1 708 ? 5.718 53.533 -17.993 1.00 24.77 708 CYS A N 1
ATOM 5580 C CA . CYS A 1 708 ? 6.650 54.225 -18.897 1.00 24.77 708 CYS A CA 1
ATOM 5581 C C . CYS A 1 708 ? 7.577 55.138 -18.023 1.00 24.77 708 CYS A C 1
ATOM 5583 O O . CYS A 1 708 ? 7.365 55.216 -16.814 1.00 24.77 708 CYS A O 1
ATOM 5585 N N . PRO A 1 709 ? 8.595 55.828 -18.583 1.00 43.09 709 PRO A N 1
ATOM 5586 C CA . PRO A 1 709 ? 9.776 56.289 -17.845 1.00 43.09 709 PRO A CA 1
ATOM 5587 C C . PRO A 1 709 ? 9.656 57.707 -17.263 1.00 43.09 709 PRO A C 1
ATOM 5589 O O . PRO A 1 709 ? 9.176 58.608 -17.948 1.00 43.09 709 PRO A O 1
ATOM 5592 N N . CYS A 1 710 ? 10.213 57.901 -16.064 1.00 28.28 710 CYS A N 1
ATOM 5593 C CA . CYS A 1 710 ? 10.845 59.134 -15.582 1.00 28.28 710 CYS A CA 1
ATOM 5594 C C . CYS A 1 710 ? 11.821 58.800 -14.451 1.00 28.28 710 CYS A C 1
ATOM 5596 O O . CYS A 1 710 ? 11.411 58.051 -13.537 1.00 28.28 710 CYS A O 1
#